Protein AF-A0A1W1CUF9-F1 (afdb_monomer_lite)

Radius of gyration: 27.38 Å; chains: 1; bounding box: 60×99×69 Å

Organism: NCBI:txid652676

Secondary structure (DSSP, 8-state):
------------------HHHHHHHHHHTTEEETTSSSTT-HHHHHHHHHHHHHHHHHH--EEEEEEE--SS-HHHHHHHHHHHHHHT---TT--EEEEEEETTTTEEEEEE-GGGTTTS-HHHHHHIIIIIIHHHHHTT-HHHHHHHHHHHHHHHHHHHHTTPPP--SS------TT--EE--TT---GGG---------TT--HHHHHHHHHHHHHTT---TT-TTB-HHHHHHHHHS---HHHHHHHHHHHGGGGGG-EEEE-TTSSEEEEE-SSGGG-SS--EEEEEETTEEEE-HHHHHHHEEE-TT--EEE-TTTTTSGGGGGGGGGGTTEEE-TTS-EEE----GGGTT-TT-EEEEEE--TT--TT-PEEEEEEE-TTSHHHHHH---TTPEEEEE-SGGG-EES--HHHHHHHHHHSPTTSEEEEEEEEEEETTEEE--GGGGGSTTEEEEEEEEEEE--

Structure (mmCIF, N/CA/C/O backbone):
data_AF-A0A1W1CUF9-F1
#
_entry.id   AF-A0A1W1CUF9-F1
#
loop_
_atom_site.group_PDB
_atom_site.id
_atom_site.type_symbol
_atom_site.label_atom_id
_atom_site.label_alt_id
_atom_site.label_comp_id
_atom_site.label_asym_id
_atom_site.label_entity_id
_atom_site.label_seq_id
_atom_site.pdbx_PDB_ins_code
_atom_site.Cartn_x
_atom_site.Cartn_y
_atom_site.Cartn_z
_atom_site.occupancy
_atom_site.B_iso_or_equiv
_atom_site.auth_seq_id
_atom_site.auth_comp_id
_atom_site.auth_asym_id
_atom_site.auth_atom_id
_atom_site.pdbx_PDB_model_num
ATOM 1 N N . MET A 1 1 ? 23.338 -76.009 18.011 1.00 31.80 1 MET A N 1
ATOM 2 C CA . MET A 1 1 ? 24.607 -75.332 18.345 1.00 31.80 1 MET A CA 1
ATOM 3 C C . MET A 1 1 ? 24.358 -73.830 18.323 1.00 31.80 1 MET A C 1
ATOM 5 O O . MET A 1 1 ? 24.038 -73.320 17.267 1.00 31.80 1 MET A O 1
ATOM 9 N N . LYS A 1 2 ? 24.510 -73.192 19.493 1.00 30.86 2 LYS A N 1
ATOM 10 C CA . LYS A 1 2 ? 24.793 -71.762 19.744 1.00 30.86 2 LYS A CA 1
ATOM 11 C C . LYS A 1 2 ? 23.696 -70.692 19.499 1.00 30.86 2 LYS A C 1
ATOM 13 O O . LYS A 1 2 ? 23.197 -70.500 18.402 1.00 30.86 2 LYS A O 1
ATOM 18 N N . TYR A 1 3 ? 23.409 -70.014 20.614 1.00 34.03 3 TYR A N 1
ATOM 19 C CA . TYR A 1 3 ? 22.648 -68.791 20.907 1.00 34.03 3 TYR A CA 1
ATOM 20 C C . TYR A 1 3 ? 23.040 -67.529 20.100 1.00 34.03 3 TYR A C 1
ATOM 22 O O . TYR A 1 3 ? 24.163 -67.505 19.604 1.00 34.03 3 TYR A O 1
ATOM 30 N N . ILE A 1 4 ? 22.180 -66.476 20.130 1.00 33.22 4 ILE A N 1
ATOM 31 C CA . ILE A 1 4 ? 22.438 -65.051 20.549 1.00 33.22 4 ILE A CA 1
ATOM 32 C C . ILE A 1 4 ? 21.573 -64.011 19.768 1.00 33.22 4 ILE A C 1
ATOM 34 O O . ILE A 1 4 ? 21.697 -63.907 18.557 1.00 33.22 4 ILE A O 1
ATOM 38 N N . VAL A 1 5 ? 20.593 -63.363 20.446 1.00 29.11 5 VAL A N 1
ATOM 39 C CA . VAL A 1 5 ? 20.465 -61.900 20.791 1.00 29.11 5 VAL A CA 1
ATOM 40 C C . VAL A 1 5 ? 19.771 -61.047 19.702 1.00 29.11 5 VAL A C 1
ATOM 42 O O . VAL A 1 5 ? 20.237 -60.973 18.578 1.00 29.11 5 VAL A O 1
ATOM 45 N N . MET A 1 6 ? 18.524 -60.589 19.917 1.00 30.52 6 MET A N 1
ATOM 46 C CA . MET A 1 6 ? 18.067 -59.332 20.568 1.00 30.52 6 MET A CA 1
ATOM 47 C C . MET A 1 6 ? 18.308 -58.066 19.725 1.00 30.52 6 MET A C 1
ATOM 49 O O . MET A 1 6 ? 19.437 -57.736 19.386 1.00 30.52 6 MET A O 1
ATOM 53 N N . GLY A 1 7 ? 17.228 -57.327 19.455 1.00 25.08 7 GLY A N 1
ATOM 54 C CA . GLY A 1 7 ? 17.271 -56.023 18.792 1.00 25.08 7 GLY A CA 1
ATOM 55 C C . GLY A 1 7 ? 15.882 -55.409 18.617 1.00 25.08 7 GLY A C 1
ATOM 56 O O . GLY A 1 7 ? 15.433 -55.207 17.495 1.00 25.08 7 GLY A O 1
ATOM 57 N N . LEU A 1 8 ? 15.181 -55.157 19.727 1.00 29.88 8 LEU A N 1
ATOM 58 C CA . LEU A 1 8 ? 13.939 -54.382 19.748 1.00 29.88 8 LEU A CA 1
ATOM 59 C C . LEU A 1 8 ? 14.320 -52.897 19.616 1.00 29.88 8 LEU A C 1
ATOM 61 O O . LEU A 1 8 ? 14.756 -52.275 20.583 1.00 29.88 8 LEU A O 1
ATOM 65 N N . LEU A 1 9 ? 14.233 -52.351 18.402 1.00 26.53 9 LEU A N 1
ATOM 66 C CA . LEU A 1 9 ? 14.480 -50.935 18.136 1.00 26.53 9 LEU A CA 1
ATOM 67 C C . LEU A 1 9 ? 13.179 -50.157 18.398 1.00 26.53 9 LEU A C 1
ATOM 69 O O . LEU A 1 9 ? 12.323 -50.035 17.526 1.00 26.53 9 LEU A O 1
ATOM 73 N N . VAL A 1 10 ? 13.015 -49.657 19.624 1.00 33.50 10 VAL A N 1
ATOM 74 C CA . VAL A 1 10 ? 12.016 -48.624 19.936 1.00 33.50 10 VAL A CA 1
ATOM 75 C C . VAL A 1 10 ? 12.513 -47.323 19.307 1.00 33.50 10 VAL A C 1
ATOM 77 O O . VAL A 1 10 ? 13.368 -46.635 19.861 1.00 33.50 10 VAL A O 1
ATOM 80 N N . LEU A 1 11 ? 12.018 -47.010 18.111 1.00 34.19 11 LEU A N 1
ATOM 81 C CA . LEU A 1 11 ? 12.170 -45.689 17.512 1.00 34.19 11 LEU A CA 1
ATOM 82 C C . LEU A 1 11 ? 11.286 -44.713 18.292 1.00 34.19 11 LEU A C 1
ATOM 84 O O . LEU A 1 11 ? 10.064 -44.707 18.153 1.00 34.19 11 LEU A O 1
ATOM 88 N N . PHE A 1 12 ? 11.927 -43.895 19.124 1.00 31.47 12 PHE A N 1
ATOM 89 C CA . PHE A 1 12 ? 11.355 -42.661 19.644 1.00 31.47 12 PHE A CA 1
ATOM 90 C C . PHE A 1 12 ? 10.933 -41.785 18.457 1.00 31.47 12 PHE A C 1
ATOM 92 O O . PHE A 1 12 ? 11.768 -41.154 17.810 1.00 31.47 12 PHE A O 1
ATOM 99 N N . LEU A 1 13 ? 9.630 -41.738 18.176 1.00 31.36 13 LEU A N 1
ATOM 100 C CA . LEU A 1 13 ? 9.015 -40.678 17.382 1.00 31.36 13 LEU A CA 1
ATOM 101 C C . LEU A 1 13 ? 9.045 -39.392 18.217 1.00 31.36 13 LEU A C 1
ATOM 103 O O . LEU A 1 13 ? 8.049 -38.985 18.807 1.00 31.36 13 LEU A O 1
ATOM 107 N N . ALA A 1 14 ? 10.214 -38.759 18.299 1.00 37.00 14 ALA A N 1
ATOM 108 C CA . ALA A 1 14 ? 10.277 -37.343 18.614 1.00 37.00 14 ALA A CA 1
ATOM 109 C C . ALA A 1 14 ? 9.662 -36.613 17.414 1.00 37.00 14 ALA A C 1
ATOM 111 O O . ALA A 1 14 ? 10.281 -36.505 16.355 1.00 37.00 14 ALA A O 1
ATOM 112 N N . GLY A 1 15 ? 8.399 -36.209 17.558 1.00 35.09 15 GLY A N 1
ATOM 113 C CA . GLY A 1 15 ? 7.670 -35.454 16.551 1.00 35.09 15 GLY A CA 1
ATOM 114 C C . GLY A 1 15 ? 8.404 -34.158 16.228 1.00 35.09 15 GLY A C 1
ATOM 115 O O . GLY A 1 15 ? 8.366 -33.200 16.997 1.00 35.09 15 GLY A O 1
ATOM 116 N N . CYS A 1 16 ? 9.067 -34.115 15.074 1.00 35.19 16 CYS A N 1
ATOM 117 C CA . CYS A 1 16 ? 9.340 -32.851 14.414 1.00 35.19 16 CYS A CA 1
ATOM 118 C C . CYS A 1 16 ? 7.993 -32.301 13.945 1.00 35.19 16 CYS A C 1
ATOM 120 O O . CYS A 1 16 ? 7.542 -32.631 12.850 1.00 35.19 16 CYS A O 1
ATOM 122 N N . GLU A 1 17 ? 7.350 -31.475 14.773 1.00 40.00 17 GLU A N 1
ATOM 123 C CA . GLU A 1 17 ? 6.317 -30.562 14.285 1.00 40.00 17 GLU A CA 1
ATOM 124 C C . GLU A 1 17 ? 6.883 -29.815 13.077 1.00 40.00 17 GLU A C 1
ATOM 126 O O . GLU A 1 17 ? 7.932 -29.158 13.156 1.00 40.00 17 GLU A O 1
ATOM 131 N N . SER A 1 18 ? 6.217 -29.953 11.933 1.00 44.09 18 SER A N 1
ATOM 132 C CA . SER A 1 18 ? 6.607 -29.232 10.732 1.00 44.09 18 SER A CA 1
ATOM 133 C C . SER A 1 18 ? 6.454 -27.723 10.979 1.00 44.09 18 SER A C 1
ATOM 135 O O . SER A 1 18 ? 5.620 -27.275 11.768 1.00 44.09 18 SER A O 1
ATOM 137 N N . LYS A 1 19 ? 7.262 -26.897 10.301 1.00 42.88 19 LYS A N 1
ATOM 138 C CA . LYS A 1 19 ? 7.116 -25.426 10.358 1.00 42.88 19 LYS A CA 1
ATOM 139 C C . LYS A 1 19 ? 5.705 -24.962 9.981 1.00 42.88 19 LYS A C 1
ATOM 141 O O . LYS A 1 19 ? 5.264 -23.928 10.466 1.00 42.88 19 LYS A O 1
ATOM 146 N N . GLU A 1 20 ? 5.033 -25.729 9.134 1.00 39.97 20 GLU A N 1
ATOM 147 C CA . GLU A 1 20 ? 3.662 -25.508 8.682 1.00 39.97 20 GLU A CA 1
ATOM 148 C C . GLU A 1 20 ? 2.668 -25.743 9.830 1.00 39.97 20 GLU A C 1
ATOM 150 O O . GLU A 1 20 ? 1.876 -24.861 10.140 1.00 39.97 20 GLU A O 1
ATOM 155 N N . GLN A 1 21 ? 2.832 -26.831 10.591 1.00 37.41 21 GLN A N 1
ATOM 156 C CA . GLN A 1 21 ? 2.024 -27.132 11.777 1.00 37.41 21 GLN A CA 1
ATOM 157 C C . GLN A 1 21 ? 2.256 -26.129 12.924 1.00 37.41 21 GLN A C 1
ATOM 159 O O . GLN A 1 21 ? 1.303 -25.678 13.549 1.00 37.41 21 GLN A O 1
ATOM 164 N N . LYS A 1 22 ? 3.497 -25.664 13.143 1.00 41.94 22 LYS A N 1
ATOM 165 C CA . LYS A 1 22 ? 3.781 -24.546 14.071 1.00 41.94 22 LYS A CA 1
ATOM 166 C C . LYS A 1 22 ? 3.184 -23.212 13.613 1.00 41.94 22 LYS A C 1
ATOM 168 O O . LYS A 1 22 ? 2.765 -22.401 14.439 1.00 41.94 22 LYS A O 1
ATOM 173 N N . SER A 1 23 ? 3.169 -22.952 12.307 1.00 46.53 23 SER A N 1
ATOM 174 C CA . SER A 1 23 ? 2.601 -21.727 11.732 1.00 46.53 23 SER A CA 1
ATOM 175 C C . SER A 1 23 ? 1.073 -21.702 11.816 1.00 46.53 23 SER A C 1
ATOM 177 O O . SER A 1 23 ? 0.512 -20.628 12.038 1.00 46.53 23 SER A O 1
ATOM 179 N N . GLN A 1 24 ? 0.431 -22.865 11.701 1.00 46.88 24 GLN A N 1
ATOM 180 C CA . GLN A 1 24 ? -1.016 -23.041 11.805 1.00 46.88 24 GLN A CA 1
ATOM 181 C C . GLN A 1 24 ? -1.489 -23.035 13.267 1.00 46.88 24 GLN A C 1
ATOM 183 O O . GLN A 1 24 ? -2.328 -22.207 13.612 1.00 46.88 24 GLN A O 1
ATOM 188 N N . ASN A 1 25 ? -0.819 -23.779 14.160 1.00 51.44 25 ASN A N 1
ATOM 189 C CA . ASN A 1 25 ? -1.064 -23.723 15.612 1.00 51.44 25 ASN A CA 1
ATOM 190 C C . ASN A 1 25 ? -0.891 -22.298 16.176 1.00 51.44 25 ASN A C 1
ATOM 192 O O . ASN A 1 25 ? -1.591 -21.888 17.092 1.00 51.44 25 ASN A O 1
ATOM 196 N N . SER A 1 26 ? 0.037 -21.502 15.631 1.00 56.75 26 SER A N 1
ATOM 197 C CA . SER A 1 26 ? 0.215 -20.102 16.049 1.00 56.75 26 SER A CA 1
ATOM 198 C C . SER A 1 26 ? -0.806 -19.125 15.459 1.00 56.75 26 SER A C 1
ATOM 200 O O . SER A 1 26 ? -0.879 -18.014 15.967 1.00 56.75 26 SER A O 1
ATOM 202 N N . ILE A 1 27 ? -1.567 -19.480 14.413 1.00 56.00 27 ILE A N 1
ATOM 203 C CA . ILE A 1 27 ? -2.725 -18.679 13.954 1.00 56.00 27 ILE A CA 1
ATOM 204 C C . ILE A 1 27 ? -3.932 -18.999 14.810 1.00 56.00 27 ILE A C 1
ATOM 206 O O . ILE A 1 27 ? -4.559 -18.071 15.309 1.00 56.00 27 ILE A O 1
ATOM 210 N N . GLU A 1 28 ? -4.213 -20.289 15.000 1.00 59.00 28 GLU A N 1
ATOM 211 C CA . GLU A 1 28 ? -5.345 -20.770 15.799 1.00 59.00 28 GLU A CA 1
ATOM 212 C C . GLU A 1 28 ? -5.293 -20.216 17.233 1.00 59.00 28 GLU A C 1
ATOM 214 O O . GLU A 1 28 ? -6.323 -19.962 17.848 1.00 59.00 28 GLU A O 1
ATOM 219 N N . ASN A 1 29 ? -4.090 -19.910 17.732 1.00 71.62 29 ASN A N 1
ATOM 220 C CA . ASN A 1 29 ? -3.884 -19.285 19.037 1.00 71.62 29 ASN A CA 1
ATOM 221 C C . ASN A 1 29 ? -4.095 -17.755 19.082 1.00 71.62 29 ASN A C 1
ATOM 223 O O . ASN A 1 29 ? -4.056 -17.196 20.175 1.00 71.62 29 ASN A O 1
ATOM 227 N N . ILE A 1 30 ? -4.273 -17.056 17.953 1.00 86.12 30 ILE A N 1
ATOM 228 C CA . ILE A 1 30 ? -4.455 -15.584 17.892 1.00 86.12 30 ILE A CA 1
ATOM 229 C C . ILE A 1 30 ? -5.804 -15.214 17.260 1.00 86.12 30 ILE A C 1
ATOM 231 O O . ILE A 1 30 ? -6.431 -14.241 17.680 1.00 86.12 30 ILE A O 1
ATOM 235 N N . ILE A 1 31 ? -6.264 -15.987 16.273 1.00 88.25 31 ILE A N 1
ATOM 236 C CA . ILE A 1 31 ? -7.613 -15.912 15.709 1.00 88.25 31 ILE A CA 1
ATOM 237 C C . ILE A 1 31 ? -8.249 -17.294 15.830 1.00 88.25 31 ILE A C 1
ATOM 239 O O . ILE A 1 31 ? -7.804 -18.247 15.195 1.00 88.25 31 ILE A O 1
ATOM 243 N N . MET A 1 32 ? -9.319 -17.376 16.612 1.00 89.56 32 MET A N 1
ATOM 244 C CA . MET A 1 32 ? -10.169 -18.557 16.730 1.00 89.56 32 MET A CA 1
ATOM 245 C C . MET A 1 32 ? -11.437 -18.312 15.907 1.00 89.56 32 MET A C 1
ATOM 247 O O . MET A 1 32 ? -12.366 -17.650 16.366 1.00 89.56 32 MET A O 1
ATOM 251 N N . ASP A 1 33 ? -11.440 -18.780 14.659 1.00 89.31 33 ASP A N 1
ATOM 252 C CA . ASP A 1 33 ? -12.515 -18.513 13.696 1.00 89.31 33 ASP A CA 1
ATOM 253 C C . ASP A 1 33 ? -13.573 -19.630 13.685 1.00 89.31 33 ASP A C 1
ATOM 255 O O . ASP A 1 33 ? -13.654 -20.413 12.740 1.00 89.31 33 ASP A O 1
ATOM 259 N N . TYR A 1 34 ? -14.377 -19.743 14.746 1.00 91.25 34 TYR A N 1
ATOM 260 C CA . TYR A 1 34 ? -15.425 -20.772 14.820 1.00 91.25 34 TYR A CA 1
ATOM 261 C C . TYR A 1 34 ? -16.630 -20.471 13.919 1.00 91.25 34 TYR A C 1
ATOM 263 O O . TYR A 1 34 ? -17.434 -21.366 13.668 1.00 91.25 34 TYR A O 1
ATOM 271 N N . ALA A 1 35 ? -16.762 -19.232 13.434 1.00 89.25 35 ALA A N 1
ATOM 272 C CA . ALA A 1 35 ? -17.802 -18.846 12.480 1.00 89.25 35 ALA A CA 1
ATOM 273 C C . ALA A 1 35 ? -17.383 -19.014 11.005 1.00 89.25 35 ALA A C 1
ATOM 275 O O . ALA A 1 35 ? -18.224 -18.837 10.128 1.00 89.25 35 ALA A O 1
ATOM 276 N N . TYR A 1 36 ? -16.118 -19.354 10.724 1.00 87.12 36 TYR A N 1
ATOM 277 C CA . TYR A 1 36 ? -15.565 -19.495 9.368 1.00 87.12 36 TYR A CA 1
ATOM 278 C C . TYR A 1 36 ? -15.709 -18.231 8.497 1.00 87.12 36 TYR A C 1
ATOM 280 O O . TYR A 1 36 ? -16.003 -18.314 7.306 1.00 87.12 36 TYR A O 1
ATOM 288 N N . VAL A 1 37 ? -15.506 -17.048 9.088 1.00 82.94 37 VAL A N 1
ATOM 289 C CA . VAL A 1 37 ? -15.668 -15.739 8.419 1.00 82.94 37 VAL A CA 1
ATOM 290 C C . VAL A 1 37 ? -14.347 -15.005 8.159 1.00 82.94 37 VAL A C 1
ATOM 292 O O . VAL A 1 37 ? -14.350 -13.893 7.629 1.00 82.94 37 VAL A O 1
ATOM 295 N N . VAL A 1 38 ? -13.206 -15.592 8.541 1.00 77.50 38 VAL A N 1
ATOM 296 C CA . VAL A 1 38 ? -11.880 -14.949 8.472 1.00 77.50 38 VAL A CA 1
ATOM 297 C C . VAL A 1 38 ? -10.859 -15.791 7.704 1.00 77.50 38 VAL A C 1
ATOM 299 O O . VAL A 1 38 ? -10.056 -15.240 6.948 1.00 77.50 38 VAL A O 1
ATOM 302 N N . LEU A 1 39 ? -10.870 -17.115 7.890 1.00 65.81 39 LEU A N 1
ATOM 303 C CA . LEU A 1 39 ? -9.764 -18.006 7.507 1.00 65.81 39 LEU A CA 1
ATOM 304 C C . LEU A 1 39 ? -9.487 -18.129 5.998 1.00 65.81 39 LEU A C 1
ATOM 306 O O . LEU A 1 39 ? -8.438 -18.651 5.632 1.00 65.81 39 LEU A O 1
ATOM 310 N N . GLU A 1 40 ? -10.348 -17.622 5.115 1.00 66.06 40 GLU A N 1
ATOM 311 C CA . GLU A 1 40 ? -10.113 -17.676 3.663 1.00 66.06 40 GLU A CA 1
ATOM 312 C C . GLU A 1 40 ? -9.228 -16.528 3.120 1.00 66.06 40 GLU A C 1
ATOM 314 O O . GLU A 1 40 ? -8.934 -16.487 1.924 1.00 66.06 40 GLU A O 1
ATOM 319 N N . ASN A 1 41 ? -8.760 -15.595 3.965 1.00 69.69 41 ASN A N 1
ATOM 320 C CA . ASN A 1 41 ? -7.979 -14.426 3.530 1.00 69.69 41 ASN A CA 1
ATOM 321 C C . ASN A 1 41 ? -6.518 -14.437 4.029 1.00 69.69 41 ASN A C 1
ATOM 323 O O . ASN A 1 41 ? -6.141 -13.697 4.941 1.00 69.69 41 ASN A O 1
ATOM 327 N N . ASP A 1 42 ? -5.658 -15.228 3.374 1.00 70.69 42 ASP A N 1
ATOM 328 C CA . ASP A 1 42 ? -4.226 -15.393 3.706 1.00 70.69 42 ASP A CA 1
ATOM 329 C C . ASP A 1 42 ? -3.463 -14.073 3.908 1.00 70.69 42 ASP A C 1
ATOM 331 O O . ASP A 1 42 ? -2.564 -13.969 4.751 1.00 70.69 42 ASP A O 1
ATOM 335 N N . LYS A 1 43 ? -3.802 -13.044 3.120 1.00 70.88 43 LYS A N 1
ATOM 336 C CA . LYS A 1 43 ? -3.140 -11.737 3.187 1.00 70.88 43 LYS A CA 1
ATOM 337 C C . LYS A 1 43 ? -3.460 -11.035 4.505 1.00 70.88 43 LYS A C 1
ATOM 339 O O . LYS A 1 43 ? -2.533 -10.617 5.199 1.00 70.88 43 LYS A O 1
ATOM 344 N N . VAL A 1 44 ? -4.744 -10.939 4.852 1.00 71.81 44 VAL A N 1
ATOM 345 C CA . VAL A 1 44 ? -5.201 -10.339 6.114 1.00 71.81 44 VAL A CA 1
ATOM 346 C C . VAL A 1 44 ? -4.611 -11.092 7.304 1.00 71.81 44 VAL A C 1
ATOM 348 O O . VAL A 1 44 ? -4.075 -10.467 8.218 1.00 71.81 44 VAL A O 1
ATOM 351 N N . MET A 1 45 ? -4.596 -12.425 7.246 1.00 77.06 45 MET A N 1
ATOM 352 C CA . MET A 1 45 ? -4.052 -13.268 8.312 1.00 77.06 45 MET A CA 1
ATOM 353 C C . MET A 1 45 ? -2.555 -13.049 8.541 1.00 77.06 45 MET A C 1
ATOM 355 O O . MET A 1 45 ? -2.107 -12.950 9.687 1.00 77.06 45 MET A O 1
ATOM 359 N N . SER A 1 46 ? -1.767 -12.932 7.466 1.00 76.75 46 SER A N 1
ATOM 360 C CA . SER A 1 46 ? -0.336 -12.637 7.582 1.00 76.75 46 SER A CA 1
ATOM 361 C C . SER A 1 46 ? -0.093 -11.276 8.229 1.00 76.75 46 SER A C 1
ATOM 363 O O . SER A 1 46 ? 0.761 -11.173 9.105 1.00 76.75 46 SER A O 1
ATOM 365 N N . GLN A 1 47 ? -0.828 -10.240 7.818 1.00 77.12 47 GLN A N 1
ATOM 366 C CA . GLN A 1 47 ? -0.624 -8.898 8.361 1.00 77.12 47 GLN A CA 1
ATOM 367 C C . GLN A 1 47 ? -1.098 -8.802 9.815 1.00 77.12 47 GLN A C 1
ATOM 369 O O . GLN A 1 47 ? -0.384 -8.265 10.657 1.00 77.12 47 GLN A O 1
ATOM 374 N N . TYR A 1 48 ? -2.262 -9.371 10.137 1.00 83.50 48 TYR A N 1
ATOM 375 C CA . TYR A 1 48 ? -2.781 -9.409 11.505 1.00 83.50 48 TYR A CA 1
ATOM 376 C C . TYR A 1 48 ? -1.799 -10.095 12.462 1.00 83.50 48 TYR A C 1
ATOM 378 O O . TYR A 1 48 ? -1.562 -9.603 13.566 1.00 83.50 48 TYR A O 1
ATOM 386 N N . ARG A 1 49 ? -1.166 -11.194 12.029 1.00 84.56 49 ARG A N 1
ATOM 387 C CA . ARG A 1 49 ? -0.125 -11.869 12.812 1.00 84.56 49 ARG A CA 1
ATOM 388 C C . ARG A 1 49 ? 1.055 -10.947 13.110 1.00 84.56 49 ARG A C 1
ATOM 390 O O . ARG A 1 49 ? 1.504 -10.920 14.251 1.00 84.56 49 ARG A O 1
ATOM 397 N N . ASP A 1 50 ? 1.534 -10.201 12.118 1.00 83.44 50 ASP A N 1
ATOM 398 C CA . ASP A 1 50 ? 2.662 -9.284 12.295 1.00 83.44 50 ASP A CA 1
ATOM 399 C C . ASP A 1 50 ? 2.328 -8.187 13.319 1.00 83.44 50 ASP A C 1
ATOM 401 O O . ASP A 1 50 ? 3.135 -7.912 14.206 1.00 83.44 50 ASP A O 1
ATOM 405 N N . PHE A 1 51 ? 1.116 -7.619 13.262 1.00 85.56 51 PHE A N 1
ATOM 406 C CA . PHE A 1 51 ? 0.638 -6.663 14.268 1.00 85.56 51 PHE A CA 1
ATOM 407 C C . PHE A 1 51 ? 0.558 -7.275 15.667 1.00 85.56 51 PHE A C 1
ATOM 409 O O . PHE A 1 51 ? 1.027 -6.672 16.627 1.00 85.56 51 PHE A O 1
ATOM 416 N N . ASN A 1 52 ? -0.005 -8.476 15.793 1.00 89.19 52 ASN A N 1
ATOM 417 C CA . ASN A 1 52 ? -0.177 -9.139 17.087 1.00 89.19 52 ASN A CA 1
ATOM 418 C C . ASN A 1 52 ? 1.155 -9.541 17.716 1.00 89.19 52 ASN A C 1
ATOM 420 O O . ASN A 1 52 ? 1.351 -9.361 18.914 1.00 89.19 52 ASN A O 1
ATOM 424 N N . GLN A 1 53 ? 2.081 -10.063 16.911 1.00 88.88 53 GLN A N 1
ATOM 425 C CA . GLN A 1 53 ? 3.420 -10.388 17.383 1.00 88.88 53 GLN A CA 1
ATOM 426 C C . GLN A 1 53 ? 4.147 -9.124 17.846 1.00 88.88 53 GLN A C 1
ATOM 428 O O . GLN A 1 53 ? 4.773 -9.127 18.898 1.00 88.88 53 GLN A O 1
ATOM 433 N N . HIS A 1 54 ? 4.008 -8.026 17.103 1.00 89.69 54 HIS A N 1
ATOM 434 C CA . HIS A 1 54 ? 4.605 -6.749 17.476 1.00 89.69 54 HIS A CA 1
ATOM 435 C C . HIS A 1 54 ? 3.990 -6.158 18.754 1.00 89.69 54 HIS A C 1
ATOM 437 O O . HIS A 1 54 ? 4.720 -5.670 19.612 1.00 89.69 54 HIS A O 1
ATOM 443 N N . LEU A 1 55 ? 2.664 -6.234 18.915 1.00 92.88 55 LEU A N 1
ATOM 444 C CA . LEU A 1 55 ? 1.964 -5.836 20.142 1.00 92.88 55 LEU A CA 1
ATOM 445 C C . LEU A 1 55 ? 2.486 -6.589 21.369 1.00 92.88 55 LEU A C 1
ATOM 447 O O . LEU A 1 55 ? 2.716 -5.983 22.418 1.00 92.88 55 LEU A O 1
ATOM 451 N N . LEU A 1 56 ? 2.710 -7.893 21.217 1.00 93.50 56 LEU A N 1
ATOM 452 C CA . LEU A 1 56 ? 3.259 -8.730 22.272 1.00 93.50 56 LEU A CA 1
ATOM 453 C C . LEU A 1 56 ? 4.722 -8.378 22.567 1.00 93.50 56 LEU A C 1
ATOM 455 O O . LEU A 1 56 ? 5.073 -8.162 23.720 1.00 93.50 56 LEU A O 1
ATOM 459 N N . ASP A 1 57 ? 5.567 -8.278 21.544 1.00 93.25 57 ASP A N 1
ATOM 460 C CA . ASP A 1 57 ? 7.009 -8.088 21.730 1.00 93.25 57 ASP A CA 1
ATOM 461 C C . ASP A 1 57 ? 7.370 -6.682 22.246 1.00 93.25 57 ASP A C 1
ATOM 463 O O . ASP A 1 57 ? 8.272 -6.545 23.072 1.00 93.25 57 ASP A O 1
ATOM 467 N N . GLU A 1 58 ? 6.689 -5.635 21.767 1.00 94.00 58 GLU A N 1
ATOM 468 C CA . GLU A 1 58 ? 7.019 -4.235 22.085 1.00 94.00 58 GLU A CA 1
ATOM 469 C C . GLU A 1 58 ? 6.248 -3.706 23.302 1.00 94.00 58 GLU A C 1
ATOM 471 O O . GLU A 1 58 ? 6.799 -2.967 24.120 1.00 94.00 58 GLU A O 1
ATOM 476 N N . PHE A 1 59 ? 4.968 -4.064 23.433 1.00 94.75 59 PHE A N 1
ATOM 477 C CA . PHE A 1 59 ? 4.080 -3.494 24.454 1.00 94.75 59 PHE A CA 1
ATOM 478 C C . PHE A 1 59 ? 3.666 -4.494 25.534 1.00 94.75 59 PHE A C 1
ATOM 480 O O . PHE A 1 59 ? 3.020 -4.097 26.515 1.00 94.75 59 PHE A O 1
ATOM 487 N N . ASP A 1 60 ? 4.066 -5.759 25.379 1.00 95.75 60 ASP A N 1
ATOM 488 C CA . ASP A 1 60 ? 3.655 -6.880 26.218 1.00 95.75 60 ASP A CA 1
ATOM 489 C C . ASP A 1 60 ? 2.133 -7.082 26.213 1.00 95.75 60 ASP A C 1
ATOM 491 O O . ASP A 1 60 ? 1.545 -7.366 27.249 1.00 95.75 60 ASP A O 1
ATOM 495 N N . ILE A 1 61 ? 1.475 -6.886 25.062 1.00 95.62 61 ILE A N 1
ATOM 496 C CA . ILE A 1 61 ? 0.015 -6.995 24.904 1.00 95.62 61 ILE A CA 1
ATOM 497 C C . ILE A 1 61 ? -0.343 -8.277 24.147 1.00 95.62 61 ILE A C 1
ATOM 499 O O . ILE A 1 61 ? -0.023 -8.418 22.968 1.00 95.62 61 ILE A O 1
ATOM 503 N N . ASP A 1 62 ? -1.075 -9.186 24.796 1.00 94.56 62 ASP A N 1
ATOM 504 C CA . ASP A 1 62 ? -1.679 -10.344 24.128 1.00 94.56 62 ASP A CA 1
ATOM 505 C C . ASP A 1 62 ? -3.047 -9.967 23.545 1.00 94.56 62 ASP A C 1
ATOM 507 O O . ASP A 1 62 ? -4.051 -9.918 24.258 1.00 94.56 62 ASP A O 1
ATOM 511 N N . PHE A 1 63 ? -3.080 -9.667 22.247 1.00 93.94 63 PHE A N 1
ATOM 512 C CA . PHE A 1 63 ? -4.319 -9.421 21.515 1.00 93.94 63 PHE A CA 1
ATOM 513 C C . PHE A 1 63 ? -4.790 -10.708 20.822 1.00 93.94 63 PHE A C 1
ATOM 515 O O . PHE A 1 63 ? -3.997 -11.424 20.204 1.00 93.94 63 PHE A O 1
ATOM 522 N N . ARG A 1 64 ? -6.079 -11.042 20.955 1.00 92.88 64 ARG A N 1
ATOM 523 C CA . ARG A 1 64 ? -6.703 -12.185 20.270 1.00 92.88 64 ARG A CA 1
ATOM 524 C C . ARG A 1 64 ? -8.100 -11.844 19.769 1.00 92.88 64 ARG A C 1
ATOM 526 O O . ARG A 1 64 ? -8.781 -10.977 20.315 1.00 92.88 64 ARG A O 1
ATOM 533 N N . THR A 1 65 ? -8.527 -12.574 18.746 1.00 92.62 65 THR A N 1
ATOM 534 C CA . THR A 1 65 ? -9.868 -12.480 18.168 1.00 92.62 65 THR A CA 1
ATOM 535 C C . THR A 1 65 ? -10.556 -13.839 18.190 1.00 92.62 65 THR A C 1
ATOM 537 O O . THR A 1 65 ? -9.942 -14.855 17.868 1.00 92.62 65 THR A O 1
ATOM 540 N N . ILE A 1 66 ? -11.841 -13.849 18.534 1.00 93.44 66 ILE A N 1
ATOM 541 C CA . ILE A 1 66 ? -12.730 -15.006 18.442 1.00 93.44 66 ILE A CA 1
ATOM 542 C C . ILE A 1 66 ? -13.916 -14.627 17.553 1.00 93.44 66 ILE A C 1
ATOM 544 O O . ILE A 1 66 ? -14.567 -13.609 17.793 1.00 93.44 66 ILE A O 1
ATOM 548 N N . THR A 1 67 ? -14.229 -15.451 16.557 1.00 92.62 67 THR A N 1
ATOM 549 C CA . THR A 1 67 ? -15.512 -15.387 15.844 1.00 92.62 67 THR A CA 1
ATOM 550 C C . THR A 1 67 ? -16.357 -16.597 16.227 1.00 92.62 67 THR A C 1
ATOM 552 O O . THR A 1 67 ? -15.843 -17.708 16.359 1.00 92.62 67 THR A O 1
ATOM 555 N N . VAL A 1 68 ? -17.655 -16.389 16.431 1.00 94.50 68 VAL A N 1
ATOM 556 C CA . VAL A 1 68 ? -18.603 -17.449 16.800 1.00 94.50 68 VAL A CA 1
ATOM 557 C C . VAL A 1 68 ? -19.952 -17.267 16.119 1.00 94.50 68 VAL A C 1
ATOM 559 O O . VAL A 1 68 ? -20.368 -16.154 15.790 1.00 94.50 68 VAL A O 1
ATOM 562 N N . ASP A 1 69 ? -20.644 -18.386 15.949 1.00 93.44 69 ASP A N 1
ATOM 563 C CA . ASP A 1 69 ? -22.053 -18.478 15.573 1.00 93.44 69 ASP A CA 1
ATOM 564 C C . ASP A 1 69 ? -22.798 -19.157 16.739 1.00 93.44 69 ASP A C 1
ATOM 566 O O . ASP A 1 69 ? -22.897 -20.381 16.810 1.00 93.44 69 ASP A O 1
ATOM 570 N N . SER A 1 70 ? -23.215 -18.370 17.741 1.00 91.44 70 SER A N 1
ATOM 571 C CA . SER A 1 70 ? -23.802 -18.886 18.990 1.00 91.44 70 SER A CA 1
ATOM 572 C C . SER A 1 70 ? -24.977 -18.035 19.471 1.00 91.44 70 SER A C 1
ATOM 574 O O . SER A 1 70 ? -24.948 -16.809 19.373 1.00 91.44 70 SER A O 1
ATOM 576 N N . ASP A 1 71 ? -26.000 -18.684 20.037 1.00 92.25 71 ASP A N 1
ATOM 577 C CA . ASP A 1 71 ? -27.131 -18.006 20.692 1.00 92.25 71 ASP A CA 1
ATOM 578 C C . ASP A 1 71 ? -26.789 -17.498 22.102 1.00 92.25 71 ASP A C 1
ATOM 580 O O . ASP A 1 71 ? -27.557 -16.719 22.669 1.00 92.25 71 ASP A O 1
ATOM 584 N N . GLU A 1 72 ? -25.662 -17.925 22.679 1.00 93.00 72 GLU A N 1
ATOM 585 C CA . GLU A 1 72 ? -25.213 -17.489 24.004 1.00 93.00 72 GLU A CA 1
ATOM 586 C C . GLU A 1 72 ? -24.977 -15.975 24.045 1.00 93.00 72 GLU A C 1
ATOM 588 O O . GLU A 1 72 ? -24.428 -15.402 23.105 1.00 93.00 72 GLU A O 1
ATOM 593 N N . ASP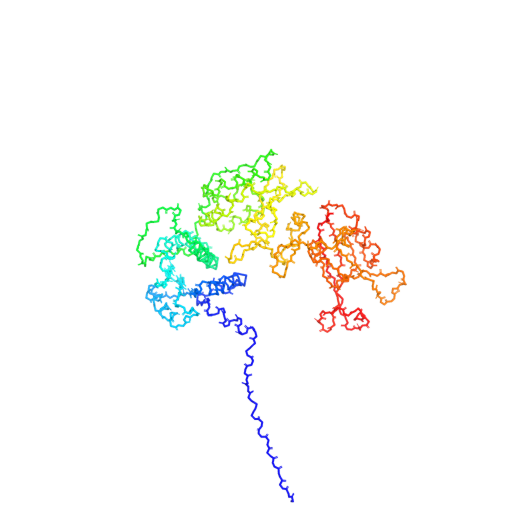 A 1 73 ? -25.405 -15.303 25.123 1.00 91.62 73 ASP A N 1
ATOM 594 C CA . ASP A 1 73 ? -25.198 -13.860 25.285 1.00 91.62 73 ASP A CA 1
ATOM 595 C C . ASP A 1 73 ? -23.705 -13.516 25.182 1.00 91.62 73 ASP A C 1
ATOM 597 O O . ASP A 1 73 ? -22.892 -14.001 25.973 1.00 91.62 73 ASP A O 1
ATOM 601 N N . ILE A 1 74 ? -23.363 -12.653 24.218 1.00 91.75 74 ILE A N 1
ATOM 602 C CA . ILE A 1 74 ? -21.986 -12.228 23.953 1.00 91.75 74 ILE A CA 1
ATOM 603 C C . ILE A 1 74 ? -21.255 -11.704 25.196 1.00 91.75 74 ILE A C 1
ATOM 605 O O . ILE A 1 74 ? -20.045 -11.872 25.274 1.00 91.75 74 ILE A O 1
ATOM 609 N N . ASP A 1 75 ? -21.940 -11.116 26.182 1.00 89.75 75 ASP A N 1
ATOM 610 C CA . ASP A 1 75 ? -21.281 -10.654 27.410 1.00 89.75 75 ASP A CA 1
ATOM 611 C C . ASP A 1 75 ? -20.793 -11.824 28.254 1.00 89.75 75 ASP A C 1
ATOM 613 O O . ASP A 1 75 ? -19.686 -11.788 28.788 1.00 89.75 75 ASP A O 1
ATOM 617 N N . ILE A 1 76 ? -21.631 -12.851 28.398 1.00 92.38 76 ILE A N 1
ATOM 618 C CA . ILE A 1 76 ? -21.308 -14.039 29.186 1.00 92.38 76 ILE A CA 1
ATOM 619 C C . ILE A 1 76 ? -20.172 -14.780 28.488 1.00 92.38 76 ILE A C 1
ATOM 621 O O . ILE A 1 76 ? -19.157 -15.069 29.121 1.00 92.38 76 ILE A O 1
ATOM 625 N N . TYR A 1 77 ? -20.311 -14.986 27.177 1.00 93.81 77 TYR A N 1
ATOM 626 C CA . TYR A 1 77 ? -19.304 -15.646 26.359 1.00 93.81 77 TYR A CA 1
ATOM 627 C C . TYR A 1 77 ? -17.961 -14.898 26.388 1.00 93.81 77 TYR A C 1
ATOM 629 O O . TYR A 1 77 ? -16.929 -15.485 26.707 1.00 93.81 77 TYR A O 1
ATOM 637 N N . ALA A 1 78 ? -17.961 -13.584 26.131 1.00 93.56 78 ALA A N 1
ATOM 638 C CA . ALA A 1 78 ? -16.740 -12.781 26.122 1.00 93.56 78 ALA A CA 1
ATOM 639 C C . ALA A 1 78 ? -16.060 -12.749 27.493 1.00 93.56 78 ALA A C 1
ATOM 641 O O . ALA A 1 78 ? -14.846 -12.900 27.555 1.00 93.56 78 ALA A O 1
ATOM 642 N N . ASN A 1 79 ? -16.814 -12.632 28.593 1.00 93.50 79 ASN A N 1
ATOM 643 C CA . ASN A 1 79 ? -16.235 -12.687 29.938 1.00 93.50 79 ASN A CA 1
ATOM 644 C C . ASN A 1 79 ? -15.609 -14.054 30.245 1.00 93.50 79 ASN A C 1
ATOM 646 O O . ASN A 1 79 ? -14.528 -14.120 30.831 1.00 93.50 79 ASN A O 1
ATOM 650 N N . GLN A 1 80 ? -16.270 -15.155 29.878 1.00 94.06 80 GLN A N 1
ATOM 651 C CA . GLN A 1 80 ? -15.731 -16.501 30.086 1.00 94.06 80 GLN A CA 1
ATOM 652 C C . GLN A 1 80 ? -14.437 -16.710 29.293 1.00 94.06 80 GLN A C 1
ATOM 654 O O . GLN A 1 80 ? -13.419 -17.100 29.871 1.00 94.06 80 GLN A O 1
ATOM 659 N N . GLU A 1 81 ? -14.448 -16.380 28.001 1.00 94.62 81 GLU A N 1
ATOM 660 C CA . GLU A 1 81 ? -13.267 -16.499 27.147 1.00 94.62 81 GLU A CA 1
ATOM 661 C C . GLU A 1 81 ? -12.153 -15.540 27.564 1.00 94.62 81 GLU A C 1
ATOM 663 O O . GLU A 1 81 ? -10.983 -15.916 27.537 1.00 94.62 81 GLU A O 1
ATOM 668 N N . PHE A 1 82 ? -12.479 -14.331 28.027 1.00 94.38 82 PHE A N 1
ATOM 669 C CA . PHE A 1 82 ? -11.477 -13.391 28.519 1.00 94.38 82 PHE A CA 1
ATOM 670 C C . PHE A 1 82 ? -10.806 -13.889 29.801 1.00 94.38 82 PHE A C 1
ATOM 672 O O . PHE A 1 82 ? -9.585 -13.816 29.928 1.00 94.38 82 PHE A O 1
ATOM 679 N N . ASN A 1 83 ? -11.571 -14.473 30.727 1.00 92.56 83 ASN A N 1
ATOM 680 C CA . ASN A 1 83 ? -11.018 -15.092 31.933 1.00 92.56 83 ASN A CA 1
ATOM 681 C C . ASN A 1 83 ? -10.098 -16.277 31.609 1.00 92.56 83 ASN A C 1
ATOM 683 O O . ASN A 1 83 ? -9.070 -16.453 32.265 1.00 92.56 83 ASN A O 1
ATOM 687 N N . ARG A 1 84 ? -10.441 -17.078 30.593 1.00 91.50 84 ARG A N 1
ATOM 688 C CA . ARG A 1 84 ? -9.575 -18.152 30.089 1.00 91.50 84 ARG A CA 1
ATOM 689 C C . ARG A 1 84 ? -8.306 -17.584 29.452 1.00 91.50 84 ARG A C 1
ATOM 691 O O . ARG A 1 84 ? -7.202 -18.003 29.785 1.00 91.50 84 ARG A O 1
ATOM 698 N N . LEU A 1 85 ? -8.455 -16.568 28.607 1.00 88.50 85 LEU A N 1
ATOM 699 C CA . LEU A 1 85 ? -7.356 -15.875 27.942 1.00 88.50 85 LEU A CA 1
ATOM 700 C C . LEU A 1 85 ? -6.381 -15.232 28.931 1.00 88.50 85 LEU A C 1
ATOM 702 O O . LEU A 1 85 ? -5.182 -15.278 28.698 1.00 88.50 85 LEU A O 1
ATOM 706 N N . GLN A 1 86 ? -6.861 -14.683 30.047 1.00 88.00 86 GLN A N 1
ATOM 707 C CA . GLN A 1 86 ? -6.008 -14.156 31.116 1.00 88.00 86 GLN A CA 1
ATOM 708 C C . GLN A 1 86 ? -5.130 -15.246 31.756 1.00 88.00 86 GLN A C 1
ATOM 710 O O . GLN A 1 86 ? -3.970 -14.988 32.070 1.00 88.00 86 GLN A O 1
ATOM 715 N N . GLN A 1 87 ? -5.642 -16.472 31.908 1.00 88.75 87 GLN A N 1
ATOM 716 C CA . GLN A 1 87 ? -4.877 -17.610 32.445 1.00 88.75 87 GLN A CA 1
ATOM 717 C C . GLN A 1 87 ? -3.866 -18.164 31.435 1.00 88.75 87 GLN A C 1
ATOM 719 O O . GLN A 1 87 ? -2.786 -18.613 31.812 1.00 88.75 87 GLN A O 1
ATOM 724 N N . GLU A 1 88 ? -4.219 -18.124 30.152 1.00 89.19 88 GLU A N 1
ATOM 725 C CA . GLU A 1 88 ? -3.409 -18.608 29.031 1.00 89.19 88 GLU A CA 1
ATOM 726 C C . GLU A 1 88 ? -2.630 -17.481 28.331 1.00 89.19 88 GLU A C 1
ATOM 728 O O . GLU A 1 88 ? -2.171 -17.650 27.194 1.00 89.19 88 GLU A O 1
ATOM 733 N N . SER A 1 89 ? -2.539 -16.308 28.962 1.00 88.69 89 SER A N 1
ATOM 734 C CA . SER A 1 89 ? -2.009 -15.106 28.328 1.00 88.69 89 SER A CA 1
ATOM 735 C C . SER A 1 89 ? -0.541 -15.290 27.969 1.00 88.69 89 SER A C 1
ATOM 737 O O . SER A 1 89 ? 0.253 -15.849 28.726 1.00 88.69 89 SER A O 1
ATOM 739 N N . ARG A 1 90 ? -0.169 -14.789 26.793 1.00 90.75 90 ARG A N 1
ATOM 740 C CA . ARG A 1 90 ? 1.222 -14.726 26.335 1.00 90.75 90 ARG A CA 1
ATOM 741 C C . ARG A 1 90 ? 1.960 -13.519 26.912 1.00 90.75 90 ARG A C 1
ATOM 743 O O . ARG A 1 90 ? 3.184 -13.488 26.845 1.00 90.75 90 ARG A O 1
ATOM 750 N N . SER A 1 91 ? 1.224 -12.546 27.451 1.00 93.06 91 SER A N 1
ATOM 751 C CA . SER A 1 91 ? 1.778 -11.356 28.094 1.00 93.06 91 SER A CA 1
ATOM 752 C C . SER A 1 91 ? 2.426 -11.719 29.428 1.00 93.06 91 SER A C 1
ATOM 754 O O . SER A 1 91 ? 1.812 -12.377 30.269 1.00 93.06 91 SER A O 1
ATOM 756 N N . ALA A 1 92 ? 3.643 -11.232 29.660 1.00 92.00 92 ALA A N 1
ATOM 757 C CA . ALA A 1 92 ? 4.341 -11.396 30.929 1.00 92.00 92 ALA A CA 1
ATOM 758 C C . ALA A 1 92 ? 3.680 -10.598 32.069 1.00 92.00 92 ALA A C 1
ATOM 760 O O . ALA A 1 92 ? 3.822 -10.959 33.238 1.00 92.00 92 ALA A O 1
ATOM 761 N N . THR A 1 93 ? 2.959 -9.521 31.744 1.00 91.62 93 THR A N 1
ATOM 762 C CA . THR A 1 93 ? 2.269 -8.644 32.707 1.00 91.62 93 THR A CA 1
ATOM 763 C C . THR A 1 93 ? 0.755 -8.862 32.760 1.00 91.62 93 THR A C 1
ATOM 765 O O . THR A 1 93 ? 0.066 -8.154 33.493 1.00 91.62 93 THR A O 1
ATOM 768 N N . GLY A 1 94 ? 0.223 -9.831 32.006 1.00 91.50 94 GLY A N 1
ATOM 769 C CA . GLY A 1 94 ? -1.217 -10.111 31.926 1.00 91.50 94 GLY A CA 1
ATOM 770 C C . GLY A 1 94 ? -2.018 -9.074 31.128 1.00 91.50 94 GLY A C 1
ATOM 771 O O . GLY A 1 94 ? -3.250 -9.120 31.102 1.00 91.50 94 GLY A O 1
ATOM 772 N N . LYS A 1 95 ? -1.344 -8.140 30.448 1.00 95.44 95 LYS A N 1
ATOM 773 C CA . LYS A 1 95 ? -1.993 -7.176 29.557 1.00 95.44 95 LYS A CA 1
ATOM 774 C C . LYS A 1 95 ? -2.569 -7.918 28.362 1.00 95.44 95 LYS A C 1
ATOM 776 O O . LYS A 1 95 ? -1.834 -8.493 27.557 1.00 95.44 95 LYS A O 1
ATOM 781 N N . ALA A 1 96 ? -3.885 -7.897 28.242 1.00 95.31 96 ALA A N 1
ATOM 782 C CA . ALA A 1 96 ? -4.561 -8.643 27.201 1.00 95.31 96 ALA A CA 1
ATOM 783 C C . ALA A 1 96 ? -5.794 -7.913 26.680 1.00 95.31 96 ALA A C 1
ATOM 785 O O . ALA A 1 96 ? -6.455 -7.174 27.416 1.00 95.31 96 ALA A O 1
ATOM 786 N N . ILE A 1 97 ? -6.084 -8.143 25.403 1.00 95.50 97 ILE A N 1
ATOM 787 C CA . ILE A 1 97 ? -7.264 -7.639 24.710 1.00 95.50 97 ILE A CA 1
ATOM 788 C C . ILE A 1 97 ? -7.915 -8.819 23.993 1.00 95.50 97 ILE A C 1
ATOM 790 O O . ILE A 1 97 ? -7.234 -9.579 23.301 1.00 95.50 97 ILE A O 1
ATOM 794 N N . LEU A 1 98 ? -9.229 -8.962 24.131 1.00 94.94 98 LEU A N 1
ATOM 795 C CA . LEU A 1 98 ? -10.006 -9.951 23.391 1.00 94.94 98 LEU A CA 1
ATOM 796 C C . LEU A 1 98 ? -11.096 -9.255 22.592 1.00 94.94 98 LEU A C 1
ATOM 798 O O . LEU A 1 98 ? -11.921 -8.544 23.155 1.00 94.94 98 LEU A O 1
ATOM 802 N N . MET A 1 99 ? -11.133 -9.510 21.291 1.00 93.50 99 MET A N 1
ATOM 803 C CA . MET A 1 99 ? -12.272 -9.156 20.454 1.00 93.50 99 MET A CA 1
ATOM 804 C C . MET A 1 99 ? -13.130 -10.391 20.199 1.00 93.50 99 MET A C 1
ATOM 806 O O . MET A 1 99 ? -12.623 -11.416 19.747 1.00 93.50 99 MET A O 1
ATOM 810 N N . VAL A 1 100 ? -14.432 -10.279 20.445 1.00 93.69 100 VAL A N 1
ATOM 811 C CA . VAL A 1 100 ? -15.413 -11.321 20.133 1.00 93.69 100 VAL A CA 1
ATOM 812 C C . VAL A 1 100 ? -16.382 -10.795 19.086 1.00 93.69 100 VAL A C 1
ATOM 814 O O . VAL A 1 100 ? -17.025 -9.766 19.293 1.00 93.69 100 VAL A O 1
ATOM 817 N N . VAL A 1 101 ? -16.510 -11.519 17.977 1.00 92.38 101 VAL A N 1
ATOM 818 C CA . VAL A 1 101 ? -17.507 -11.269 16.931 1.00 92.38 101 VAL A CA 1
ATOM 819 C C . VAL A 1 101 ? -18.521 -12.408 16.957 1.00 92.38 101 VAL A C 1
ATOM 821 O O . VAL A 1 101 ? -18.194 -13.541 16.607 1.00 92.38 101 VAL A O 1
ATOM 824 N N . ASN A 1 102 ? -19.755 -12.117 17.369 1.00 93.06 102 ASN A N 1
ATOM 825 C CA . ASN 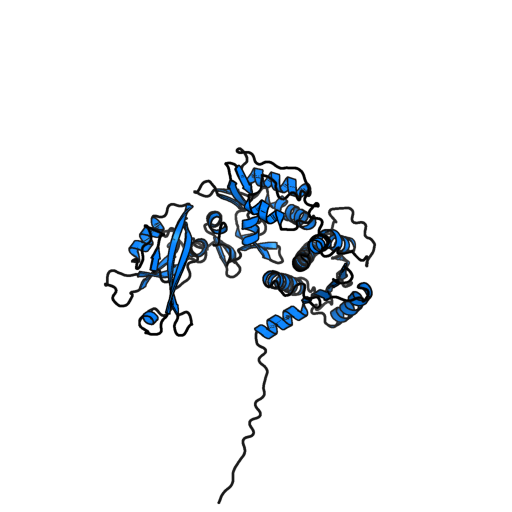A 1 102 ? -20.853 -13.077 17.315 1.00 93.06 102 ASN A CA 1
ATOM 826 C C . ASN A 1 102 ? -21.719 -12.788 16.085 1.00 93.06 102 ASN A C 1
ATOM 828 O O . ASN A 1 102 ? -22.519 -11.848 16.068 1.00 93.06 102 ASN A O 1
ATOM 832 N N . THR A 1 103 ? -21.544 -13.617 15.059 1.00 91.12 103 THR A N 1
ATOM 833 C CA . THR A 1 103 ? -22.227 -13.491 13.765 1.00 91.12 103 THR A CA 1
ATOM 834 C C . THR A 1 103 ? -23.728 -13.761 13.871 1.00 91.12 103 THR A C 1
ATOM 836 O O . THR A 1 103 ? -24.517 -13.088 13.211 1.00 91.12 103 THR A O 1
ATOM 839 N N . LYS A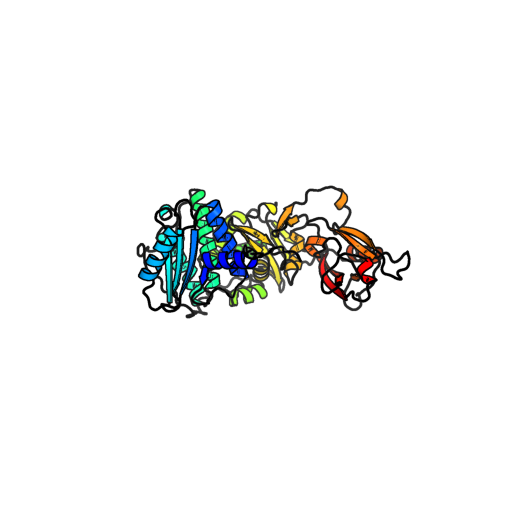 1 104 ? -24.141 -14.659 14.774 1.00 91.31 104 LYS A N 1
ATOM 840 C CA . LYS A 1 104 ? -25.549 -15.002 15.011 1.00 91.31 104 LYS A CA 1
ATOM 841 C C . LYS A 1 104 ? -26.327 -13.891 15.692 1.00 91.31 104 LYS A C 1
ATOM 843 O O . LYS A 1 104 ? -27.448 -13.568 15.307 1.00 91.31 104 LYS A O 1
ATOM 848 N N . GLN A 1 105 ? -25.731 -13.324 16.738 1.00 90.56 105 GLN A N 1
ATOM 849 C CA . GLN A 1 105 ? -26.339 -12.246 17.514 1.00 90.56 105 GLN A CA 1
ATOM 850 C C . GLN A 1 105 ? -26.175 -10.876 16.866 1.00 90.56 105 GLN A C 1
ATOM 852 O O . GLN A 1 105 ? -26.751 -9.915 17.378 1.00 90.56 105 GLN A O 1
ATOM 857 N N . ASP A 1 106 ? -25.407 -10.789 15.777 1.00 88.81 106 ASP A N 1
ATOM 858 C CA . ASP A 1 106 ? -25.105 -9.546 15.080 1.00 88.81 106 ASP A CA 1
ATOM 859 C C . ASP A 1 106 ? -24.439 -8.517 16.013 1.00 88.81 106 ASP A C 1
ATOM 861 O O . ASP A 1 106 ? -24.883 -7.372 16.143 1.00 88.81 106 ASP A O 1
ATOM 865 N N . LYS A 1 107 ? -23.399 -8.952 16.743 1.00 90.00 107 LYS A N 1
ATOM 866 C CA . LYS A 1 107 ? -22.734 -8.157 17.790 1.00 90.00 107 LYS A CA 1
ATOM 867 C C . LYS A 1 107 ? -21.223 -8.330 17.802 1.00 90.00 107 LYS A C 1
ATOM 869 O O . LYS A 1 107 ? -20.690 -9.390 17.479 1.00 90.00 107 LYS A O 1
ATOM 874 N N . VAL A 1 108 ? -20.556 -7.287 18.279 1.00 89.69 108 VAL A N 1
ATOM 875 C CA . VAL A 1 108 ? -19.124 -7.274 18.580 1.00 89.69 108 VAL A CA 1
ATOM 876 C C . VAL A 1 108 ? -18.893 -6.758 19.989 1.00 89.69 108 VAL A C 1
ATOM 878 O O . VAL A 1 108 ? -19.681 -5.953 20.493 1.00 89.69 108 VAL A O 1
ATOM 881 N N . ARG A 1 109 ? -17.823 -7.240 20.616 1.00 89.88 109 ARG A N 1
ATOM 882 C CA . ARG A 1 109 ? -17.397 -6.810 21.943 1.00 89.88 109 ARG A CA 1
ATOM 883 C C . ARG A 1 109 ? -15.880 -6.834 22.056 1.00 89.88 109 ARG A C 1
ATOM 885 O O . ARG A 1 109 ? -15.247 -7.787 21.597 1.00 89.88 109 ARG A O 1
ATOM 892 N N . LEU A 1 110 ? -15.318 -5.810 22.689 1.00 92.31 110 LEU A N 1
ATOM 893 C CA . LEU A 1 110 ? -13.907 -5.757 23.058 1.00 92.31 110 LEU A CA 1
ATOM 894 C C . LEU A 1 110 ? -13.751 -5.824 24.584 1.00 92.31 110 LEU A C 1
ATOM 896 O O . LEU A 1 110 ? -14.300 -4.996 25.305 1.00 92.31 110 LEU A O 1
ATOM 900 N N . GLU A 1 111 ? -12.977 -6.790 25.067 1.00 93.62 111 GLU A N 1
ATOM 901 C CA . GLU A 1 111 ? -12.560 -6.902 26.465 1.00 93.62 111 GLU A CA 1
ATOM 902 C C . GLU A 1 111 ? -11.112 -6.438 26.610 1.00 93.62 111 GLU A C 1
ATOM 904 O O . GLU A 1 111 ? -10.247 -6.789 25.802 1.00 93.62 111 GLU A O 1
ATOM 909 N N . VAL A 1 112 ? -10.845 -5.648 27.647 1.00 94.06 112 VAL A N 1
ATOM 910 C CA . VAL A 1 112 ? -9.538 -5.041 27.912 1.00 94.06 112 VAL A CA 1
ATOM 911 C C . VAL A 1 112 ? -9.146 -5.332 29.355 1.00 94.06 112 VAL A C 1
ATOM 913 O O . VAL A 1 112 ? -9.928 -5.142 30.280 1.00 94.06 112 VAL A O 1
ATOM 916 N N . SER A 1 113 ? -7.914 -5.792 29.566 1.00 94.44 113 SER A N 1
ATOM 917 C CA . SER A 1 113 ? -7.411 -6.067 30.916 1.00 94.44 113 SER A CA 1
ATOM 918 C C . SER A 1 113 ? -7.248 -4.777 31.722 1.00 94.44 113 SER A C 1
ATOM 920 O O . SER A 1 113 ? -6.862 -3.753 31.163 1.00 94.44 113 SER A O 1
ATOM 922 N N . MET A 1 114 ? -7.384 -4.849 33.046 1.00 91.06 114 MET A N 1
ATOM 923 C CA . MET A 1 114 ? -7.231 -3.695 33.945 1.00 91.06 114 MET A CA 1
ATOM 924 C C . MET A 1 114 ? -5.932 -2.897 33.717 1.00 91.06 114 MET A C 1
ATOM 926 O O . MET A 1 114 ? -5.938 -1.670 33.713 1.00 91.06 114 MET A O 1
ATOM 930 N N . GLY A 1 115 ? -4.806 -3.578 33.461 1.00 90.12 115 GLY A N 1
ATOM 931 C CA . GLY A 1 115 ? -3.510 -2.930 33.198 1.00 90.12 115 GLY A CA 1
ATOM 932 C C . GLY A 1 115 ? -3.447 -2.111 31.901 1.00 90.12 115 GLY A C 1
ATOM 933 O O . GLY A 1 115 ? -2.458 -1.421 31.656 1.00 90.12 115 GLY A O 1
ATOM 934 N N . LEU A 1 116 ? -4.485 -2.195 31.072 1.00 94.88 116 LEU A N 1
ATOM 935 C CA . LEU A 1 116 ? -4.611 -1.550 29.773 1.00 94.88 116 LEU A CA 1
ATOM 936 C C . LEU A 1 116 ? -5.714 -0.481 29.729 1.00 94.88 116 LEU A C 1
ATOM 938 O O . LEU A 1 116 ? -5.710 0.325 28.800 1.00 94.88 116 LEU A O 1
ATOM 942 N N . GLU A 1 117 ? -6.592 -0.393 30.733 1.00 91.06 117 GLU A N 1
ATOM 943 C CA . GLU A 1 117 ? -7.669 0.612 30.801 1.00 91.06 117 GLU A CA 1
ATOM 944 C C . GLU A 1 117 ? -7.183 2.072 30.671 1.00 91.06 117 GLU A C 1
ATOM 946 O O . GLU A 1 117 ? -7.828 2.845 29.957 1.00 91.06 117 GLU A O 1
ATOM 951 N N . PRO A 1 118 ? -6.034 2.489 31.255 1.00 90.31 118 PRO A N 1
ATOM 952 C CA . PRO A 1 118 ? -5.536 3.856 31.066 1.00 90.31 118 PRO A CA 1
ATOM 953 C C . PRO A 1 118 ? -5.132 4.167 29.616 1.00 90.31 118 PRO A C 1
ATOM 955 O O . PRO A 1 118 ? -5.083 5.327 29.207 1.00 90.31 118 PRO A O 1
ATOM 958 N N . VAL A 1 119 ? -4.809 3.133 28.834 1.00 92.44 119 VAL A N 1
ATOM 959 C CA . VAL A 1 119 ? -4.408 3.251 27.427 1.00 92.44 119 VAL A CA 1
ATOM 960 C C . VAL A 1 119 ? -5.634 3.169 26.522 1.00 92.44 119 VAL A C 1
ATOM 962 O O . VAL A 1 119 ? -5.824 4.038 25.666 1.00 92.44 119 VAL A O 1
ATOM 965 N N . TYR A 1 120 ? -6.470 2.158 26.738 1.00 93.69 120 TYR A N 1
ATOM 966 C CA . TYR A 1 120 ? -7.651 1.831 25.949 1.00 93.69 120 TYR A CA 1
ATOM 967 C C . TYR A 1 120 ? -8.908 2.130 26.765 1.00 93.69 120 TYR A C 1
ATOM 969 O O . TYR A 1 120 ? -9.574 1.238 27.280 1.00 93.69 120 TYR A O 1
ATOM 977 N N . THR A 1 121 ? -9.199 3.419 26.906 1.00 89.62 121 THR A N 1
ATOM 978 C CA . THR A 1 121 ? -10.329 3.909 27.702 1.00 89.62 121 THR A CA 1
ATOM 979 C C . THR A 1 121 ? -11.673 3.508 27.091 1.00 89.62 121 THR A C 1
ATOM 981 O O . THR A 1 121 ? -11.766 3.272 25.886 1.00 89.62 121 THR A O 1
ATOM 984 N N . ASP A 1 122 ? -12.755 3.561 27.873 1.00 85.25 122 ASP A N 1
ATOM 985 C CA . ASP A 1 122 ? -14.128 3.374 27.367 1.00 85.25 122 ASP A CA 1
ATOM 986 C C . ASP A 1 122 ? -14.430 4.239 26.134 1.00 85.25 122 ASP A C 1
ATOM 988 O O . ASP A 1 122 ? -15.112 3.818 25.200 1.00 85.25 122 ASP A O 1
ATOM 992 N N . ALA A 1 123 ? -13.906 5.469 26.117 1.00 85.06 123 ALA A N 1
ATOM 993 C CA . ALA A 1 123 ? -14.075 6.385 24.998 1.00 85.06 123 ALA A CA 1
ATOM 994 C C . ALA A 1 123 ? -13.389 5.873 23.724 1.00 85.06 123 ALA A C 1
ATOM 996 O O . ALA A 1 123 ? -13.935 6.057 22.636 1.00 85.06 123 ALA A O 1
ATOM 997 N N . PHE A 1 124 ? -12.218 5.244 23.855 1.00 88.25 124 PHE A N 1
ATOM 998 C CA . PHE A 1 124 ? -11.497 4.618 22.750 1.00 88.25 124 PHE A CA 1
ATOM 999 C C . PHE A 1 124 ? -12.201 3.353 22.266 1.00 88.25 124 PHE A C 1
ATOM 1001 O O . PHE A 1 124 ? -12.444 3.220 21.070 1.00 88.25 124 PHE A O 1
ATOM 1008 N N . VAL A 1 125 ? -12.584 2.460 23.183 1.00 88.56 125 VAL A N 1
ATOM 1009 C CA . VAL A 1 125 ? -13.281 1.211 22.844 1.00 88.56 125 VAL A CA 1
ATOM 1010 C C . VAL A 1 125 ? -14.588 1.510 22.110 1.00 88.56 125 VAL A C 1
ATOM 1012 O O . VAL A 1 125 ? -14.797 1.031 20.999 1.00 88.56 125 VAL A O 1
ATOM 1015 N N . SER A 1 126 ? -15.414 2.406 22.657 1.00 83.94 126 SER A N 1
ATOM 1016 C CA . SER A 1 126 ? -16.671 2.836 22.029 1.00 83.94 126 SER A CA 1
ATOM 1017 C C . SER A 1 126 ? -16.457 3.480 20.654 1.00 83.94 126 SER A C 1
ATOM 1019 O O . SER A 1 126 ? -17.252 3.279 19.733 1.00 83.94 126 SER A O 1
ATOM 1021 N N . TYR A 1 127 ? -15.372 4.243 20.489 1.00 84.38 127 TYR A N 1
ATOM 1022 C CA . TYR A 1 127 ? -15.006 4.832 19.202 1.00 84.38 127 TYR A CA 1
ATOM 1023 C C . TYR A 1 127 ? -14.649 3.759 18.164 1.00 84.38 127 TYR A C 1
ATOM 1025 O O . TYR A 1 127 ? -15.200 3.785 17.062 1.00 84.38 127 TYR A O 1
ATOM 1033 N N . ILE A 1 128 ? -13.796 2.793 18.521 1.00 86.50 128 ILE A N 1
ATOM 1034 C CA . ILE A 1 128 ? -13.433 1.684 17.632 1.00 86.50 128 ILE A CA 1
ATOM 1035 C C . ILE A 1 128 ? -14.656 0.858 17.254 1.00 86.50 128 ILE A C 1
ATOM 1037 O O . ILE A 1 128 ? -14.848 0.567 16.077 1.00 86.50 128 ILE A O 1
ATOM 1041 N N . GLU A 1 129 ? -15.492 0.477 18.217 1.00 84.25 129 GLU A N 1
ATOM 1042 C CA . GLU A 1 129 ? -16.642 -0.373 17.919 1.00 84.25 129 GLU A CA 1
ATOM 1043 C C . GLU A 1 129 ? -17.593 0.301 16.923 1.00 84.25 129 GLU A C 1
ATOM 1045 O O . GLU A 1 129 ? -17.989 -0.301 15.925 1.00 84.25 129 GLU A O 1
ATOM 1050 N N . ARG A 1 130 ? -17.914 1.580 17.145 1.00 81.38 130 ARG A N 1
ATOM 1051 C CA . ARG A 1 130 ? -18.921 2.301 16.354 1.00 81.38 130 ARG A CA 1
ATOM 1052 C C . ARG A 1 130 ? -18.419 2.785 15.006 1.00 81.38 130 ARG A C 1
ATOM 1054 O O . ARG A 1 130 ? -19.129 2.666 14.013 1.00 81.38 130 ARG A O 1
ATOM 1061 N N . GLU A 1 131 ? -17.242 3.398 14.980 1.00 81.19 131 GLU A N 1
ATOM 1062 C CA . GLU A 1 131 ? -16.712 4.049 13.778 1.00 81.19 131 GLU A CA 1
ATOM 1063 C C . GLU A 1 131 ? -15.728 3.139 13.032 1.00 81.19 131 GLU A C 1
ATOM 1065 O O . GLU A 1 131 ? -15.473 3.339 11.844 1.00 81.19 131 GLU A O 1
ATOM 1070 N N . GLY A 1 132 ? -15.185 2.137 13.724 1.00 79.19 132 GLY A N 1
ATOM 1071 C CA . GLY A 1 132 ? -14.279 1.138 13.182 1.00 79.19 132 GLY A CA 1
ATOM 1072 C C . GLY A 1 132 ? -15.026 -0.106 12.748 1.00 79.19 132 GLY A C 1
ATOM 1073 O O . GLY A 1 132 ? -15.102 -0.354 11.557 1.00 79.19 132 GLY A O 1
ATOM 1074 N N . PHE A 1 133 ? -15.578 -0.889 13.675 1.00 84.06 133 PHE A N 1
ATOM 1075 C CA . PHE A 1 133 ? -16.086 -2.232 13.371 1.00 84.06 133 PHE A CA 1
ATOM 1076 C C . PHE A 1 133 ? -17.384 -2.235 12.558 1.00 84.06 133 PHE A C 1
ATOM 1078 O O . PHE A 1 133 ? -17.456 -2.864 11.500 1.00 84.06 133 PHE A O 1
ATOM 1085 N N . VAL A 1 134 ? -18.403 -1.509 13.028 1.00 82.44 134 VAL A N 1
ATOM 1086 C CA . VAL A 1 134 ? -19.759 -1.540 12.447 1.00 82.44 134 VAL A CA 1
ATOM 1087 C C . VAL A 1 134 ? -19.791 -1.262 10.935 1.00 82.44 134 VAL A C 1
ATOM 1089 O O . VAL A 1 134 ? -20.479 -1.996 10.223 1.00 82.44 134 VAL A O 1
ATOM 1092 N N . PRO A 1 135 ? -19.067 -0.266 10.383 1.00 82.19 135 PRO A N 1
ATOM 1093 C CA . PRO A 1 135 ? -19.081 -0.028 8.939 1.00 82.19 135 PRO A CA 1
ATOM 1094 C C . PRO A 1 135 ? -18.586 -1.207 8.089 1.00 82.19 135 PRO A C 1
ATOM 1096 O O . PRO A 1 135 ? -19.139 -1.447 7.016 1.00 82.19 135 PRO A O 1
ATOM 1099 N N . TYR A 1 136 ? -17.566 -1.944 8.543 1.00 82.00 136 TYR A N 1
ATOM 1100 C CA . TYR A 1 136 ? -17.059 -3.121 7.825 1.00 82.00 136 TYR A CA 1
ATOM 1101 C C . TYR A 1 136 ? -18.028 -4.298 7.945 1.00 82.00 136 TYR A C 1
ATOM 1103 O O . TYR A 1 136 ? -18.354 -4.937 6.949 1.00 82.00 136 TYR A O 1
ATOM 1111 N N . PHE A 1 137 ? -18.579 -4.530 9.138 1.00 83.06 137 PHE A N 1
ATOM 1112 C CA . PHE A 1 137 ? -19.582 -5.574 9.352 1.00 83.06 137 PHE A CA 1
ATOM 1113 C C . PHE A 1 137 ? -20.825 -5.383 8.482 1.00 83.06 137 PHE A C 1
ATOM 1115 O O . PHE A 1 137 ? -21.263 -6.328 7.826 1.00 83.06 137 PHE A O 1
ATOM 1122 N N . ARG A 1 138 ? -21.331 -4.151 8.358 1.00 80.31 138 ARG A N 1
ATOM 1123 C CA . ARG A 1 138 ? -22.430 -3.826 7.431 1.00 80.31 138 ARG A CA 1
ATOM 1124 C C . ARG A 1 138 ? -22.165 -4.259 5.996 1.00 80.31 138 ARG A C 1
ATOM 1126 O O . ARG A 1 138 ? -23.099 -4.659 5.308 1.00 80.31 138 ARG A O 1
ATOM 1133 N N . ASN A 1 139 ? -20.917 -4.183 5.552 1.00 76.56 139 ASN A N 1
ATOM 1134 C CA . ASN A 1 139 ? -20.512 -4.543 4.197 1.00 76.56 139 ASN A CA 1
ATOM 1135 C C . ASN A 1 139 ? -19.996 -5.983 4.082 1.00 76.56 139 ASN A C 1
ATOM 1137 O O . ASN A 1 139 ? -19.423 -6.325 3.055 1.00 76.56 139 ASN A O 1
ATOM 1141 N N . ASP A 1 140 ? -20.229 -6.810 5.106 1.00 78.00 140 ASP A N 1
ATOM 1142 C CA . ASP A 1 140 ? -19.833 -8.221 5.163 1.00 78.00 140 ASP A CA 1
ATOM 1143 C C . ASP A 1 140 ? -18.314 -8.441 5.029 1.00 78.00 140 ASP A C 1
ATOM 1145 O O . ASP A 1 140 ? -17.838 -9.466 4.551 1.00 78.00 140 ASP A O 1
ATOM 1149 N N . THR A 1 141 ? -17.520 -7.460 5.471 1.00 81.50 141 THR A N 1
ATOM 1150 C CA . THR A 1 141 ? -16.053 -7.512 5.441 1.00 81.50 141 THR A CA 1
ATOM 1151 C C . THR A 1 141 ? -15.466 -7.669 6.845 1.00 81.50 141 THR A C 1
ATOM 1153 O O . THR A 1 141 ? -14.657 -6.868 7.313 1.00 81.50 141 THR A O 1
ATOM 1156 N N . ILE A 1 142 ? -15.873 -8.736 7.545 1.00 85.31 142 ILE A N 1
ATOM 1157 C CA . ILE A 1 142 ? -15.462 -9.025 8.934 1.00 85.31 142 ILE A CA 1
ATOM 1158 C C . ILE A 1 142 ? -13.935 -9.118 9.070 1.00 85.31 142 ILE A C 1
ATOM 1160 O O . ILE A 1 142 ? -13.365 -8.532 9.990 1.00 85.31 142 ILE A O 1
ATOM 1164 N N . ALA A 1 143 ? -13.260 -9.795 8.139 1.00 84.50 143 ALA A N 1
ATOM 1165 C CA . ALA A 1 143 ? -11.801 -9.910 8.145 1.00 84.50 143 ALA A CA 1
ATOM 1166 C C . ALA A 1 143 ? -11.100 -8.535 8.092 1.00 84.50 143 ALA A C 1
ATOM 1168 O O . ALA A 1 143 ? -10.124 -8.309 8.811 1.00 84.50 143 ALA A O 1
ATOM 1169 N N . ASP A 1 144 ? -11.630 -7.591 7.308 1.00 82.12 144 ASP A N 1
ATOM 1170 C CA . ASP A 1 144 ? -11.086 -6.231 7.216 1.00 82.12 144 ASP A CA 1
ATOM 1171 C C . ASP A 1 144 ? -11.313 -5.444 8.515 1.00 82.12 144 ASP A C 1
ATOM 1173 O O . ASP A 1 144 ? -10.432 -4.701 8.951 1.00 82.12 144 ASP A O 1
ATOM 1177 N N . ALA A 1 145 ? -12.455 -5.650 9.182 1.00 84.56 145 ALA A N 1
ATOM 1178 C CA . ALA A 1 145 ? -12.723 -5.070 10.498 1.00 84.56 145 ALA A CA 1
ATOM 1179 C C . ALA A 1 145 ? -11.694 -5.540 11.539 1.00 84.56 145 ALA A C 1
ATOM 1181 O O . ALA A 1 145 ? -11.191 -4.736 12.324 1.00 84.56 145 ALA A O 1
ATOM 1182 N N . ILE A 1 146 ? -11.355 -6.834 11.518 1.00 86.69 146 ILE A N 1
ATOM 1183 C CA . ILE A 1 146 ? -10.376 -7.436 12.430 1.00 86.69 146 ILE A CA 1
ATOM 1184 C C . ILE A 1 146 ? -8.976 -6.875 12.183 1.00 86.69 146 ILE A C 1
ATOM 1186 O O . ILE A 1 146 ? -8.257 -6.534 13.124 1.00 86.69 146 ILE A O 1
ATOM 1190 N N . TYR A 1 147 ? -8.598 -6.735 10.913 1.00 85.44 147 TYR A N 1
ATOM 1191 C CA . TYR A 1 147 ? -7.346 -6.095 10.534 1.00 85.44 147 TYR A CA 1
ATOM 1192 C C . TYR A 1 147 ? -7.274 -4.643 11.026 1.00 85.44 147 TYR A C 1
ATOM 1194 O O . TYR A 1 147 ? -6.308 -4.256 11.685 1.00 85.44 147 TYR A O 1
ATOM 1202 N N . MET A 1 148 ? -8.325 -3.861 10.769 1.00 84.81 148 MET A N 1
ATOM 1203 C CA . MET A 1 148 ? -8.433 -2.471 11.209 1.00 84.81 148 MET A CA 1
ATOM 1204 C C . MET A 1 148 ? -8.354 -2.354 12.741 1.00 84.81 148 MET A C 1
ATOM 1206 O O . MET A 1 148 ? -7.687 -1.454 13.252 1.00 84.81 148 MET A O 1
ATOM 1210 N N . ALA A 1 149 ? -8.941 -3.300 13.484 1.00 86.88 149 ALA A N 1
ATOM 1211 C CA . ALA A 1 149 ? -8.826 -3.372 14.942 1.00 86.88 149 ALA A CA 1
ATOM 1212 C C . ALA A 1 149 ? -7.361 -3.427 15.398 1.00 86.88 149 ALA A C 1
ATOM 1214 O O . ALA A 1 149 ? -6.937 -2.638 16.243 1.00 86.88 149 ALA A O 1
ATOM 1215 N N . ALA A 1 150 ? -6.585 -4.347 14.817 1.00 87.94 150 ALA A N 1
ATOM 1216 C CA . ALA A 1 150 ? -5.176 -4.533 15.154 1.00 87.94 150 ALA A CA 1
ATOM 1217 C C . ALA A 1 150 ? -4.348 -3.277 14.857 1.00 87.94 150 ALA A C 1
ATOM 1219 O O . ALA A 1 150 ? -3.498 -2.896 15.664 1.00 87.94 150 ALA A O 1
ATOM 1220 N N . GLU A 1 151 ? -4.636 -2.615 13.734 1.00 86.12 151 GLU A N 1
ATOM 1221 C CA . GLU A 1 151 ? -3.999 -1.360 13.336 1.00 86.12 151 GLU A CA 1
ATOM 1222 C C . GLU A 1 151 ? -4.214 -0.269 14.397 1.00 86.12 151 GLU A C 1
ATOM 1224 O O . GLU A 1 151 ? -3.251 0.294 14.922 1.00 86.12 151 GLU A O 1
ATOM 1229 N N . LEU A 1 152 ? -5.468 -0.025 14.792 1.00 88.12 152 LEU A N 1
ATOM 1230 C CA . LEU A 1 152 ? -5.797 1.008 15.776 1.00 88.12 152 LEU A CA 1
ATOM 1231 C C . LEU A 1 152 ? -5.284 0.699 17.178 1.00 88.12 152 LEU A C 1
ATOM 1233 O O . LEU A 1 152 ? -4.864 1.609 17.897 1.00 88.12 152 LEU A O 1
ATOM 1237 N N . ILE A 1 153 ? -5.330 -0.570 17.583 1.00 91.19 153 ILE A N 1
ATOM 1238 C CA . ILE A 1 153 ? -4.821 -1.005 18.885 1.00 91.19 153 ILE A CA 1
ATOM 1239 C C . ILE A 1 153 ? -3.306 -0.776 18.959 1.00 91.19 153 ILE A C 1
ATOM 1241 O O . ILE A 1 153 ? -2.820 -0.264 19.972 1.00 91.19 153 ILE A O 1
ATOM 1245 N N . SER A 1 154 ? -2.578 -1.094 17.883 1.00 89.88 154 SER A N 1
ATOM 1246 C CA . SER A 1 154 ? -1.141 -0.827 17.746 1.00 89.88 154 SER A CA 1
ATOM 1247 C C . SER A 1 154 ? -0.837 0.668 17.776 1.00 89.88 154 SER A C 1
ATOM 1249 O O . SER A 1 154 ? -0.004 1.118 18.563 1.00 89.88 154 SER A O 1
ATOM 1251 N N . ASP A 1 155 ? -1.557 1.466 16.990 1.00 86.56 155 ASP A N 1
ATOM 1252 C CA . ASP A 1 155 ? -1.378 2.919 16.962 1.00 86.56 155 ASP A CA 1
ATOM 1253 C C . ASP A 1 155 ? -1.605 3.565 18.327 1.00 86.56 155 ASP A C 1
ATOM 1255 O O . ASP A 1 155 ? -0.842 4.436 18.754 1.00 86.56 155 ASP A O 1
ATOM 1259 N N . ARG A 1 156 ? -2.644 3.127 19.043 1.00 90.81 156 ARG A N 1
ATOM 1260 C CA . ARG A 1 156 ? -2.936 3.652 20.373 1.00 90.81 156 ARG A CA 1
ATOM 1261 C C . ARG A 1 156 ? -1.853 3.283 21.383 1.00 90.81 156 ARG A C 1
ATOM 1263 O O . ARG A 1 156 ? -1.527 4.130 22.218 1.00 90.81 156 ARG A O 1
ATOM 1270 N N . ALA A 1 157 ? -1.276 2.083 21.290 1.00 92.25 157 ALA A N 1
ATOM 1271 C CA . ALA A 1 157 ? -0.149 1.673 22.127 1.00 92.25 157 ALA A CA 1
ATOM 1272 C C . ALA A 1 157 ? 1.058 2.604 21.931 1.00 92.25 157 ALA A C 1
ATOM 1274 O O . ALA A 1 157 ? 1.621 3.103 22.908 1.00 92.25 157 ALA A O 1
ATOM 1275 N N . TYR A 1 158 ? 1.390 2.925 20.677 1.00 89.25 158 TYR A N 1
ATOM 1276 C CA . TYR A 1 158 ? 2.450 3.878 20.344 1.00 89.25 158 TYR A CA 1
ATOM 1277 C C . TYR A 1 158 ? 2.176 5.287 20.870 1.00 89.25 158 TYR A C 1
ATOM 1279 O O . TYR A 1 158 ? 3.061 5.917 21.455 1.00 89.25 158 TYR A O 1
ATOM 1287 N N . ASP A 1 159 ? 0.957 5.795 20.684 1.00 88.81 159 ASP A N 1
ATOM 1288 C CA . ASP A 1 159 ? 0.586 7.117 21.186 1.00 88.81 159 ASP A CA 1
ATOM 1289 C C . ASP A 1 159 ? 0.667 7.173 22.720 1.00 88.81 159 ASP A C 1
ATOM 1291 O O . ASP A 1 159 ? 1.188 8.146 23.267 1.00 88.81 159 ASP A O 1
ATOM 1295 N N . ALA A 1 160 ? 0.237 6.120 23.420 1.00 91.25 160 ALA A N 1
ATOM 1296 C CA . ALA A 1 160 ? 0.341 6.037 24.874 1.00 91.25 160 ALA A CA 1
ATOM 1297 C C . ALA A 1 160 ? 1.794 5.923 25.367 1.00 91.25 160 ALA A C 1
ATOM 1299 O O . ALA A 1 160 ? 2.160 6.608 26.320 1.00 91.25 160 ALA A O 1
ATOM 1300 N N . GLN A 1 161 ? 2.646 5.138 24.697 1.00 90.88 161 GLN A N 1
ATOM 1301 C CA . GLN A 1 161 ? 4.087 5.074 24.987 1.00 90.88 161 GLN A CA 1
ATOM 1302 C C . GLN A 1 161 ? 4.761 6.444 24.800 1.00 90.88 161 GLN A C 1
ATOM 1304 O O . GLN A 1 161 ? 5.668 6.802 25.549 1.00 90.88 161 GLN A O 1
ATOM 1309 N N . ALA A 1 162 ? 4.283 7.241 23.839 1.00 88.00 162 ALA A N 1
ATOM 1310 C CA . ALA A 1 162 ? 4.712 8.621 23.619 1.00 88.00 162 ALA A CA 1
ATOM 1311 C C . ALA A 1 162 ? 4.065 9.644 24.579 1.00 88.00 162 ALA A C 1
ATOM 1313 O O . ALA A 1 162 ? 4.269 10.847 24.407 1.00 88.00 162 ALA A O 1
ATOM 1314 N N . GLY A 1 163 ? 3.281 9.198 25.567 1.00 88.75 163 GLY A N 1
ATOM 1315 C CA . GLY A 1 163 ? 2.629 10.056 26.558 1.00 88.75 163 GLY A CA 1
ATOM 1316 C C . GLY A 1 163 ? 1.437 10.854 26.025 1.00 88.75 163 GLY A C 1
ATOM 1317 O O . GLY A 1 163 ? 1.047 11.844 26.639 1.00 88.75 163 GLY A O 1
ATOM 1318 N N . LYS A 1 164 ? 0.863 10.468 24.881 1.00 87.31 164 LYS A N 1
ATOM 1319 C CA . LYS A 1 164 ? -0.309 11.140 24.312 1.00 87.31 164 LYS A CA 1
ATOM 1320 C C . LYS A 1 164 ? -1.596 10.539 24.862 1.00 87.31 164 LYS A C 1
ATOM 1322 O O . LYS A 1 164 ? -1.817 9.323 24.813 1.00 87.31 164 LYS A O 1
ATOM 1327 N N . GLU A 1 165 ? -2.485 11.404 25.322 1.00 85.50 165 GLU A N 1
ATOM 1328 C CA . GLU A 1 165 ? -3.844 11.024 25.695 1.00 85.50 165 GLU A CA 1
ATOM 1329 C C . GLU A 1 165 ? -4.691 10.722 24.454 1.00 85.50 165 GLU A C 1
ATOM 1331 O O . GLU A 1 165 ? -4.477 11.286 23.378 1.00 85.50 165 GLU A O 1
ATOM 1336 N N . PHE A 1 166 ? -5.666 9.822 24.600 1.00 81.94 166 PHE A N 1
ATOM 1337 C CA . PHE A 1 166 ? -6.660 9.624 23.554 1.00 81.94 166 PHE A CA 1
ATOM 1338 C C . PHE A 1 166 ? -7.693 10.748 23.612 1.00 81.94 166 PHE A C 1
ATOM 1340 O O . PHE A 1 166 ? -8.422 10.883 24.593 1.00 81.94 166 PHE A O 1
ATOM 1347 N N . MET A 1 167 ? -7.780 11.518 22.532 1.00 74.38 167 MET A N 1
ATOM 1348 C CA . MET A 1 167 ? -8.832 12.505 22.330 1.00 74.38 167 MET A CA 1
ATOM 1349 C C . MET A 1 167 ? -9.760 11.990 21.231 1.00 74.38 167 MET A C 1
ATOM 1351 O O . MET A 1 167 ? -9.341 11.968 20.071 1.00 74.38 167 MET A O 1
ATOM 1355 N N . PRO A 1 168 ? -10.992 11.552 21.551 1.00 66.75 168 PRO A N 1
ATOM 1356 C CA . PRO A 1 168 ? -11.905 11.100 20.516 1.00 66.75 168 PRO A CA 1
ATOM 1357 C C . PRO A 1 168 ? -12.199 12.273 19.559 1.00 66.75 168 PRO A C 1
ATOM 1359 O O . PRO A 1 168 ? -12.521 13.370 20.025 1.00 66.75 168 PRO A O 1
ATOM 1362 N N . PRO A 1 169 ? -12.096 12.074 18.231 1.00 61.47 169 PRO A N 1
ATOM 1363 C CA . PRO A 1 169 ? -12.282 13.146 17.244 1.00 61.47 169 PRO A CA 1
ATOM 1364 C C . PRO A 1 169 ? -13.722 13.693 17.203 1.00 61.47 169 PRO A C 1
ATOM 1366 O O . PRO A 1 169 ? -13.974 14.764 16.653 1.00 61.47 169 PRO A O 1
ATOM 1369 N N . MET A 1 170 ? -14.669 13.004 17.844 1.00 53.88 170 MET A N 1
ATOM 1370 C CA . MET A 1 170 ? -16.031 13.467 18.106 1.00 53.88 170 MET A CA 1
ATOM 1371 C C . MET A 1 170 ? -16.400 13.251 19.579 1.00 53.88 170 MET A C 1
ATOM 1373 O O . MET A 1 170 ? -15.780 12.450 20.273 1.00 53.88 170 MET A O 1
ATOM 1377 N N . GLN A 1 171 ? -17.454 13.925 20.053 1.00 45.12 171 GLN A N 1
ATOM 1378 C CA . GLN A 1 171 ? -18.056 13.672 21.367 1.00 45.12 171 GLN A CA 1
ATOM 1379 C C . GLN A 1 171 ? -18.602 12.231 21.415 1.00 45.12 171 GLN A C 1
ATOM 1381 O O . GLN A 1 171 ? -19.762 11.976 21.086 1.00 45.12 171 GLN A O 1
ATOM 1386 N N . SER A 1 172 ? -17.767 11.264 21.798 1.00 47.28 172 SER A N 1
ATOM 1387 C CA . SER A 1 172 ? -18.230 9.914 22.084 1.00 47.28 172 SER A CA 1
ATOM 1388 C C . SER A 1 172 ? -19.031 9.969 23.384 1.00 47.28 172 SER A C 1
ATOM 1390 O O . SER A 1 172 ? -18.516 10.258 24.463 1.00 47.28 172 SER A O 1
ATOM 1392 N N . LYS A 1 173 ? -20.345 9.741 23.296 1.00 43.31 173 LYS A N 1
ATOM 1393 C CA . LYS A 1 173 ? -21.121 9.405 24.491 1.00 43.31 173 LYS A CA 1
ATOM 1394 C C . LYS A 1 173 ? -20.656 8.017 24.910 1.00 43.31 173 LYS A C 1
ATOM 1396 O O . LYS A 1 173 ? -21.081 7.032 24.312 1.00 43.31 173 LYS A O 1
ATOM 1401 N N . SER A 1 174 ? -19.749 7.950 25.885 1.00 43.34 174 SER A N 1
ATOM 1402 C CA . SER A 1 174 ? -19.459 6.701 26.586 1.00 43.34 174 SER A CA 1
ATOM 1403 C C . SER A 1 174 ? -20.782 6.194 27.158 1.00 43.34 174 SER A C 1
ATOM 1405 O O . SER A 1 174 ? -21.391 6.853 28.000 1.00 43.34 174 SER A O 1
ATOM 1407 N N . ILE A 1 175 ? -21.267 5.064 26.644 1.00 39.16 175 ILE A N 1
ATOM 1408 C CA . ILE A 1 175 ? -22.417 4.352 27.211 1.00 39.16 175 ILE A CA 1
ATOM 1409 C C . ILE A 1 175 ? -21.871 3.311 28.205 1.00 39.16 175 ILE A C 1
ATOM 1411 O O . ILE A 1 175 ? -22.311 2.179 28.225 1.00 39.16 175 ILE A O 1
ATOM 1415 N N . GLY A 1 176 ? -20.878 3.684 29.016 1.00 40.34 176 GLY A N 1
ATOM 1416 C CA . GLY A 1 176 ? -20.291 2.824 30.045 1.00 40.34 176 GLY A CA 1
ATOM 1417 C C . GLY A 1 176 ? -19.457 1.645 29.524 1.00 40.34 176 GLY A C 1
ATOM 1418 O O . GLY A 1 176 ? -19.663 1.130 28.423 1.00 40.34 176 GLY A O 1
ATOM 1419 N N . ALA A 1 177 ? -18.515 1.213 30.360 1.00 37.47 177 ALA A N 1
ATOM 1420 C CA . ALA A 1 177 ? -17.774 -0.033 30.222 1.00 37.47 177 ALA A CA 1
ATOM 1421 C C . ALA A 1 177 ? -18.749 -1.219 30.067 1.00 37.47 177 ALA A C 1
ATOM 1423 O O . ALA A 1 177 ? -19.446 -1.593 31.011 1.00 37.47 177 ALA A O 1
ATOM 1424 N N . GLY A 1 178 ? -18.843 -1.781 28.857 1.00 46.56 178 GLY A N 1
ATOM 1425 C CA . GLY A 1 178 ? -19.654 -2.968 28.561 1.00 46.56 178 GLY A CA 1
ATOM 1426 C C . GLY A 1 178 ? -20.875 -2.770 27.654 1.00 46.56 178 GLY A C 1
ATOM 1427 O O . GLY A 1 178 ? -21.676 -3.700 27.547 1.00 46.56 178 GLY A O 1
ATOM 1428 N N . ALA A 1 179 ? -21.047 -1.616 27.000 1.00 50.97 179 ALA A N 1
ATOM 1429 C CA . ALA A 1 179 ? -22.120 -1.432 26.020 1.00 50.97 179 ALA A CA 1
ATOM 1430 C C . ALA A 1 179 ? -21.948 -2.335 24.787 1.00 50.97 179 ALA A C 1
ATOM 1432 O O . ALA A 1 179 ? -20.969 -2.230 24.061 1.00 50.97 179 ALA A O 1
ATOM 1433 N N . LYS A 1 180 ? -22.954 -3.171 24.513 1.00 66.00 180 LYS A N 1
ATOM 1434 C CA . LYS A 1 180 ? -23.068 -3.947 23.270 1.00 66.00 180 LYS A CA 1
ATOM 1435 C C . LYS A 1 180 ? -23.226 -3.003 22.081 1.00 66.00 180 LYS A C 1
ATOM 1437 O O . LYS A 1 180 ? -24.097 -2.129 22.109 1.00 66.00 180 LYS A O 1
ATOM 1442 N N . THR A 1 181 ? -22.472 -3.248 21.016 1.00 75.88 181 THR A N 1
ATOM 1443 C CA . THR A 1 181 ? -22.663 -2.565 19.736 1.00 75.88 181 THR A CA 1
ATOM 1444 C C . THR A 1 181 ? -23.306 -3.532 18.736 1.00 75.88 181 THR A C 1
ATOM 1446 O O . THR A 1 181 ? -22.784 -4.620 18.490 1.00 75.88 181 THR A O 1
ATOM 1449 N N . GLU A 1 182 ? -24.463 -3.154 18.178 1.00 78.31 182 GLU A N 1
ATOM 1450 C CA . GLU A 1 182 ? -25.070 -3.883 17.055 1.00 78.31 182 GLU A CA 1
ATOM 1451 C C . GLU A 1 182 ? -24.140 -3.790 15.840 1.00 78.31 182 GLU A C 1
ATOM 1453 O O . GLU A 1 182 ? -23.806 -2.693 15.390 1.00 78.31 182 GLU A O 1
ATOM 1458 N N . ALA A 1 183 ? -23.704 -4.939 15.325 1.00 71.25 183 ALA A N 1
ATOM 1459 C CA . ALA A 1 183 ? -22.737 -5.031 14.236 1.00 71.25 183 ALA A CA 1
ATOM 1460 C C . ALA A 1 183 ? -23.377 -4.756 12.861 1.00 71.25 183 ALA A C 1
ATOM 1462 O O . ALA A 1 183 ? -22.710 -4.247 11.961 1.00 71.25 183 ALA A O 1
ATOM 1463 N N . HIS A 1 184 ? -24.680 -5.016 12.719 1.00 79.50 184 HIS A N 1
ATOM 1464 C CA . HIS A 1 184 ? -25.445 -4.905 11.477 1.00 79.50 184 HIS A CA 1
ATOM 1465 C C . HIS A 1 184 ? -24.848 -5.699 10.298 1.00 79.50 184 HIS A C 1
ATOM 1467 O O . HIS A 1 184 ? -24.883 -5.232 9.161 1.00 79.50 184 HIS A O 1
ATOM 1473 N N . ILE A 1 185 ? -24.315 -6.891 10.560 1.00 76.31 185 ILE A N 1
ATOM 1474 C CA . ILE A 1 185 ? -23.621 -7.768 9.614 1.00 76.31 185 ILE A CA 1
ATOM 1475 C C . ILE A 1 185 ? -24.479 -8.023 8.371 1.00 76.31 185 ILE A C 1
ATOM 1477 O O . ILE A 1 185 ? -25.655 -8.381 8.469 1.00 76.31 185 ILE A O 1
ATOM 1481 N N . GLY A 1 186 ? -23.897 -7.783 7.192 1.00 72.06 186 GLY A N 1
ATOM 1482 C CA . GLY A 1 186 ? -24.547 -7.988 5.892 1.00 72.06 186 GLY A CA 1
ATOM 1483 C C . GLY A 1 186 ? -25.716 -7.038 5.588 1.00 72.06 186 GLY A C 1
ATOM 1484 O O . GLY A 1 186 ? -26.324 -7.124 4.520 1.00 72.06 186 GLY A O 1
ATOM 1485 N N . LYS A 1 187 ? -26.042 -6.094 6.483 1.00 74.94 187 LYS A N 1
ATOM 1486 C CA . LYS A 1 187 ? -27.104 -5.089 6.289 1.00 74.94 187 LYS A CA 1
ATOM 1487 C C . LYS A 1 187 ? -26.531 -3.835 5.627 1.00 74.94 187 LYS A C 1
ATOM 1489 O O . LYS A 1 187 ? -26.647 -2.728 6.160 1.00 74.94 187 LYS A O 1
ATOM 1494 N N . SER A 1 188 ? -25.882 -4.021 4.476 1.00 64.44 188 SER A N 1
ATOM 1495 C CA . SER A 1 188 ? -25.162 -2.951 3.782 1.00 64.44 188 SER A CA 1
ATOM 1496 C C . SER A 1 188 ? -26.092 -1.790 3.453 1.00 64.44 188 SER A C 1
ATOM 1498 O O . SER A 1 188 ? -27.159 -1.962 2.860 1.00 64.44 188 SER A O 1
ATOM 1500 N N . ASN A 1 189 ? -25.657 -0.580 3.797 1.00 62.62 189 ASN A N 1
ATOM 1501 C CA . ASN A 1 189 ? -26.260 0.635 3.283 1.00 62.62 189 ASN A CA 1
ATOM 1502 C C . ASN A 1 189 ? -25.373 1.180 2.163 1.00 62.62 189 ASN A C 1
ATOM 1504 O O . ASN A 1 189 ? -24.613 2.126 2.360 1.00 62.62 189 ASN A O 1
ATOM 1508 N N . LEU A 1 190 ? -25.481 0.592 0.968 1.00 50.81 190 LEU A N 1
ATOM 1509 C CA . LEU A 1 190 ? -24.780 1.063 -0.238 1.00 50.81 190 LEU A CA 1
ATOM 1510 C C . LEU A 1 190 ? -25.000 2.571 -0.510 1.00 50.81 190 LEU A C 1
ATOM 1512 O O . LEU A 1 190 ? -24.189 3.200 -1.188 1.00 50.81 190 LEU A O 1
ATOM 1516 N N . HIS A 1 191 ? -26.048 3.175 0.066 1.00 47.22 191 HIS A N 1
ATOM 1517 C CA . HIS A 1 191 ? -26.351 4.606 -0.008 1.00 47.22 191 HIS A CA 1
ATOM 1518 C C . HIS A 1 191 ? -25.605 5.494 1.012 1.00 47.22 191 HIS A C 1
ATOM 1520 O O . HIS A 1 191 ? -25.842 6.703 1.030 1.00 47.22 191 HIS A O 1
ATOM 1526 N N . GLU A 1 192 ? -24.715 4.969 1.865 1.00 62.00 192 GLU A N 1
ATOM 1527 C CA . GLU A 1 192 ? -23.902 5.794 2.784 1.00 62.00 192 GLU A CA 1
ATOM 1528 C C . GLU A 1 192 ? -22.730 6.520 2.105 1.00 62.00 192 GLU A C 1
ATOM 1530 O O . GLU A 1 192 ? -22.203 7.473 2.683 1.00 62.00 192 GLU A O 1
ATOM 1535 N N . LYS A 1 193 ? -22.368 6.153 0.867 1.00 78.75 193 LYS A N 1
ATOM 1536 C CA . LYS A 1 193 ? -21.360 6.877 0.077 1.00 78.75 193 LYS A CA 1
ATOM 1537 C C . LYS A 1 193 ? -21.890 8.256 -0.301 1.00 78.75 193 LYS A C 1
ATOM 1539 O O . LYS A 1 193 ? -22.761 8.392 -1.158 1.00 78.75 193 LYS A O 1
ATOM 1544 N N . LYS A 1 194 ? -21.404 9.280 0.394 1.00 84.00 194 LYS A N 1
ATOM 1545 C CA . LYS A 1 194 ? -21.953 10.638 0.375 1.00 84.00 194 LYS A CA 1
ATOM 1546 C C . LYS A 1 194 ? -20.831 11.660 0.426 1.00 84.00 194 LYS A C 1
ATOM 1548 O O . LYS A 1 194 ? -19.761 11.417 0.969 1.00 84.00 194 LYS A O 1
ATOM 1553 N N . GLY A 1 195 ? -21.128 12.849 -0.071 1.00 87.94 195 GLY A N 1
ATOM 1554 C CA . GLY A 1 195 ? -20.270 14.014 0.063 1.00 87.94 195 GLY A CA 1
ATOM 1555 C C . GLY A 1 195 ? -20.333 14.889 -1.175 1.00 87.94 195 GLY A C 1
ATOM 1556 O O . GLY A 1 195 ? -21.020 14.574 -2.144 1.00 87.94 195 GLY A O 1
ATOM 1557 N N . LYS A 1 196 ? -19.669 16.040 -1.101 1.00 92.00 196 LYS A N 1
ATOM 1558 C CA . LYS A 1 196 ? -19.687 17.027 -2.183 1.00 92.00 196 LYS A CA 1
ATOM 1559 C C . LYS A 1 196 ? -18.805 16.560 -3.334 1.00 92.00 196 LYS A C 1
ATOM 1561 O O . LYS A 1 196 ? -17.766 15.946 -3.101 1.00 92.00 196 LYS A O 1
ATOM 1566 N N . ASP A 1 197 ? -19.187 16.897 -4.556 1.00 95.19 197 ASP A N 1
ATOM 1567 C CA . ASP A 1 197 ? -18.299 16.703 -5.695 1.00 95.19 197 ASP A CA 1
ATOM 1568 C C . ASP A 1 197 ? -17.046 17.568 -5.546 1.00 95.19 197 ASP A C 1
ATOM 1570 O O . ASP A 1 197 ? -17.089 18.693 -5.037 1.00 95.19 197 ASP A O 1
ATOM 1574 N N . VAL A 1 198 ? -15.917 17.020 -5.988 1.00 96.06 198 VAL A N 1
ATOM 1575 C CA . VAL A 1 198 ? -14.621 17.696 -5.990 1.00 96.06 198 VAL A CA 1
ATOM 1576 C C . VAL A 1 198 ? -14.005 17.508 -7.362 1.00 96.06 198 VAL A C 1
ATOM 1578 O O . VAL A 1 198 ? -13.779 16.379 -7.798 1.00 96.06 198 VAL A O 1
ATOM 1581 N N . THR A 1 199 ? -13.771 18.625 -8.044 1.00 95.81 199 THR A N 1
ATOM 1582 C CA . THR A 1 199 ? -13.348 18.651 -9.444 1.00 95.81 199 THR A CA 1
ATOM 1583 C C . THR A 1 199 ? -11.844 18.849 -9.582 1.00 95.81 199 THR A C 1
ATOM 1585 O O . THR A 1 199 ? -11.237 19.659 -8.864 1.00 95.81 199 THR A O 1
ATOM 1588 N N . ALA A 1 200 ? -11.245 18.135 -10.534 1.00 93.31 200 ALA A N 1
ATOM 1589 C CA . ALA A 1 200 ? -9.894 18.418 -10.991 1.00 93.31 200 ALA A CA 1
ATOM 1590 C C . ALA A 1 200 ? -9.939 19.512 -12.073 1.00 93.31 200 ALA A C 1
ATOM 1592 O O . ALA A 1 200 ? -10.864 19.583 -12.880 1.00 93.31 200 ALA A O 1
ATOM 1593 N N . SER A 1 201 ? -8.947 20.394 -12.073 1.00 94.31 201 SER A N 1
ATOM 1594 C CA . SER A 1 201 ? -8.730 21.417 -13.097 1.00 94.31 201 SER A CA 1
ATOM 1595 C C . SER A 1 201 ? -7.480 21.079 -13.899 1.00 94.31 201 SER A C 1
ATOM 1597 O O . SER A 1 201 ? -6.511 20.553 -13.354 1.00 94.31 201 SER A O 1
ATOM 1599 N N . SER A 1 202 ? -7.439 21.473 -15.171 1.00 92.12 202 SER A N 1
ATOM 1600 C CA . SER A 1 202 ? -6.247 21.322 -16.016 1.00 92.12 202 SER A CA 1
ATOM 1601 C C . SER A 1 202 ? -5.048 22.136 -15.517 1.00 92.12 202 SER A C 1
ATOM 1603 O O . SER A 1 202 ? -3.914 21.877 -15.916 1.00 92.12 202 SER A O 1
ATOM 1605 N N . SER A 1 203 ? -5.295 23.138 -14.667 1.00 95.31 203 SER A N 1
ATOM 1606 C CA . SER A 1 203 ? -4.268 23.940 -13.999 1.00 95.31 203 SER A CA 1
ATOM 1607 C C . SER A 1 203 ? -3.762 23.332 -12.691 1.00 95.31 203 SER A C 1
ATOM 1609 O O . SER A 1 203 ? -2.777 23.833 -12.155 1.00 95.31 203 SER A O 1
ATOM 1611 N N . ASP A 1 204 ? -4.443 22.322 -12.139 1.00 98.19 204 ASP A N 1
ATOM 1612 C CA . ASP A 1 204 ? -4.033 21.724 -10.870 1.00 98.19 204 ASP A CA 1
ATOM 1613 C C . ASP A 1 204 ? -2.718 20.970 -11.050 1.00 98.19 204 ASP A C 1
ATOM 1615 O O . ASP A 1 204 ? -2.560 20.171 -11.973 1.00 98.19 204 ASP A O 1
ATOM 1619 N N . THR A 1 205 ? -1.784 21.171 -10.128 1.00 97.81 205 THR A N 1
ATOM 1620 C CA . THR A 1 205 ? -0.623 20.291 -9.981 1.00 97.81 205 THR A CA 1
ATOM 1621 C C . THR A 1 205 ? -0.998 19.041 -9.170 1.00 97.81 205 THR A C 1
ATOM 1623 O O . THR A 1 205 ? -2.001 19.055 -8.451 1.00 97.81 205 THR A O 1
ATOM 1626 N N . PRO A 1 206 ? -0.181 17.967 -9.174 1.00 98.31 206 PRO A N 1
ATOM 1627 C CA . PRO A 1 206 ? -0.372 16.835 -8.261 1.00 98.31 206 PRO A CA 1
ATOM 1628 C C . PRO A 1 206 ? -0.514 17.254 -6.788 1.00 98.31 206 PRO A C 1
ATOM 1630 O O . PRO A 1 206 ? -1.303 16.678 -6.041 1.00 98.31 206 PRO A O 1
ATOM 1633 N N . MET A 1 207 ? 0.202 18.304 -6.367 1.00 97.75 207 MET A N 1
ATOM 1634 C CA . MET A 1 207 ? 0.095 18.852 -5.012 1.00 97.75 207 MET A CA 1
ATOM 1635 C C . MET A 1 207 ? -1.276 19.489 -4.749 1.00 97.75 207 MET A C 1
ATOM 1637 O O . MET A 1 207 ? -1.833 19.323 -3.664 1.00 97.75 207 MET A O 1
ATOM 1641 N N . ASP A 1 208 ? -1.850 20.188 -5.726 1.00 98.19 208 ASP A N 1
ATOM 1642 C CA . ASP A 1 208 ? -3.182 20.787 -5.584 1.00 98.19 208 ASP A CA 1
ATOM 1643 C C . ASP A 1 208 ? -4.268 19.711 -5.497 1.00 98.19 208 ASP A C 1
ATOM 1645 O O . ASP A 1 208 ? -5.161 19.797 -4.652 1.00 98.19 208 ASP A O 1
ATOM 1649 N N . VAL A 1 209 ? -4.138 18.643 -6.292 1.00 98.50 209 VAL A N 1
ATOM 1650 C CA . VAL A 1 209 ? -5.004 17.457 -6.212 1.00 98.50 209 VAL A CA 1
ATOM 1651 C C . VAL A 1 209 ? -4.906 16.806 -4.829 1.00 98.50 209 VAL A C 1
ATOM 1653 O O . VAL A 1 209 ? -5.935 16.514 -4.218 1.00 98.50 209 VAL A O 1
ATOM 1656 N N . LEU A 1 210 ? -3.696 16.648 -4.279 1.00 98.06 210 LEU A N 1
ATOM 1657 C CA . LEU A 1 210 ? -3.509 16.097 -2.933 1.00 98.06 210 LEU A CA 1
ATOM 1658 C C . LEU A 1 210 ? -4.150 16.972 -1.847 1.00 98.06 210 LEU A C 1
ATOM 1660 O O . LEU A 1 210 ? -4.767 16.455 -0.917 1.00 98.06 210 LEU A O 1
ATOM 1664 N N . LYS A 1 211 ? -4.048 18.301 -1.962 1.00 97.94 211 LYS A N 1
ATOM 1665 C CA . LYS A 1 211 ? -4.701 19.239 -1.033 1.00 97.94 211 LYS A CA 1
ATOM 1666 C C . LYS A 1 211 ? -6.225 19.133 -1.098 1.00 97.94 211 LYS A C 1
ATOM 1668 O O . LYS A 1 211 ? -6.875 19.137 -0.053 1.00 97.94 211 LYS A O 1
ATOM 1673 N N . LYS A 1 212 ? -6.796 19.004 -2.301 1.00 98.38 212 LYS A N 1
ATOM 1674 C CA . LYS A 1 212 ? -8.237 18.765 -2.500 1.00 98.38 212 LYS A CA 1
ATOM 1675 C C . LYS A 1 212 ? -8.676 17.432 -1.898 1.00 98.38 212 LYS A C 1
ATOM 1677 O O . LYS A 1 212 ? -9.713 17.377 -1.236 1.00 98.38 212 LYS A O 1
ATOM 1682 N N . TYR A 1 213 ? -7.874 16.384 -2.070 1.00 97.81 213 TYR A N 1
ATOM 1683 C CA . TYR A 1 213 ? -8.105 15.100 -1.418 1.00 97.81 213 TYR A CA 1
ATOM 1684 C C . TYR A 1 213 ? -8.096 15.243 0.109 1.00 97.81 213 TYR A C 1
ATOM 1686 O O . TYR A 1 213 ? -9.095 14.918 0.741 1.00 97.81 213 TYR A O 1
ATOM 1694 N N . LEU A 1 214 ? -7.058 15.841 0.705 1.00 97.06 214 LEU A N 1
ATOM 1695 C CA . LEU A 1 214 ? -6.994 16.054 2.157 1.00 97.06 214 LEU A CA 1
ATOM 1696 C C . LEU A 1 214 ? -8.182 16.881 2.680 1.00 97.06 214 LEU A C 1
ATOM 1698 O O . LEU A 1 214 ? -8.721 16.582 3.742 1.00 97.06 214 LEU A O 1
ATOM 1702 N N . ALA A 1 215 ? -8.623 17.904 1.944 1.00 97.38 215 ALA A N 1
ATOM 1703 C CA . ALA A 1 215 ? -9.822 18.665 2.296 1.00 97.38 215 ALA A CA 1
ATOM 1704 C C . ALA A 1 215 ? -11.100 17.805 2.245 1.00 97.38 215 ALA A C 1
ATOM 1706 O O . ALA A 1 215 ? -11.973 17.957 3.096 1.00 97.38 215 ALA A O 1
ATOM 1707 N N . SER A 1 216 ? -11.190 16.881 1.285 1.00 96.19 216 SER A N 1
ATOM 1708 C CA . SER A 1 216 ? -12.299 15.925 1.163 1.00 96.19 216 SER A CA 1
ATOM 1709 C C . SER A 1 216 ? -12.320 14.943 2.332 1.00 96.19 216 SER A C 1
ATOM 1711 O O . SER A 1 216 ? -13.371 14.730 2.931 1.00 96.19 216 SER A O 1
ATOM 1713 N N . VAL A 1 217 ? -11.151 14.417 2.710 1.00 94.31 217 VAL A N 1
ATOM 1714 C CA . VAL A 1 217 ? -10.978 13.535 3.871 1.00 94.31 217 VAL A CA 1
ATOM 1715 C C . VAL A 1 217 ? -11.369 14.264 5.164 1.00 94.31 217 VAL A C 1
ATOM 1717 O O . VAL A 1 217 ? -12.167 13.744 5.933 1.00 94.31 217 VAL A O 1
ATOM 1720 N N . LYS A 1 218 ? -10.924 15.516 5.363 1.00 94.12 218 LYS A N 1
ATOM 1721 C CA . LYS A 1 218 ? -11.323 16.368 6.509 1.00 94.12 218 LYS A CA 1
ATOM 1722 C C . LYS A 1 218 ? -12.821 16.674 6.574 1.00 94.12 218 LYS A C 1
ATOM 1724 O O . LYS A 1 218 ? -13.331 16.997 7.641 1.00 94.12 218 LYS A O 1
ATOM 1729 N N . ALA A 1 219 ? -13.517 16.609 5.443 1.00 93.88 219 ALA A N 1
ATOM 1730 C CA . ALA A 1 219 ? -14.963 16.788 5.360 1.00 93.88 219 ALA A CA 1
ATOM 1731 C C . ALA A 1 219 ? -15.742 15.465 5.496 1.00 93.88 219 ALA A C 1
ATOM 1733 O O . ALA A 1 219 ? -16.952 15.458 5.272 1.00 93.88 219 ALA A O 1
ATOM 1734 N N . TYR A 1 220 ? -15.056 14.364 5.817 1.00 91.44 220 TYR A N 1
ATOM 1735 C CA . TYR A 1 220 ? -15.583 13.002 5.838 1.00 91.44 220 TYR A CA 1
ATOM 1736 C C . TYR A 1 220 ? -16.328 12.611 4.550 1.00 91.44 220 TYR A C 1
ATOM 1738 O O . TYR A 1 220 ? -17.385 11.979 4.572 1.00 91.44 220 TYR A O 1
ATOM 1746 N N . ASN A 1 221 ? -15.798 13.036 3.400 1.00 93.19 221 ASN A N 1
ATOM 1747 C CA . ASN A 1 221 ? -16.385 12.765 2.093 1.00 93.19 221 ASN A CA 1
ATOM 1748 C C . ASN A 1 221 ? -16.076 11.326 1.653 1.00 93.19 221 ASN A C 1
ATOM 1750 O O . ASN A 1 221 ? -14.919 10.981 1.425 1.00 93.19 221 ASN A O 1
ATOM 1754 N N . THR A 1 222 ? -17.109 10.496 1.526 1.00 91.50 222 THR A N 1
ATOM 1755 C CA . THR A 1 222 ? -17.022 9.085 1.111 1.00 91.50 222 THR A CA 1
ATOM 1756 C C . THR A 1 222 ? -17.529 8.857 -0.316 1.00 91.50 222 THR A C 1
ATOM 1758 O O . THR A 1 222 ? -17.746 7.713 -0.719 1.00 91.50 222 THR A O 1
ATOM 1761 N N . ASN A 1 223 ? -17.742 9.923 -1.099 1.00 93.00 223 ASN A N 1
ATOM 1762 C CA . ASN A 1 223 ? -18.134 9.816 -2.502 1.00 93.00 223 ASN A CA 1
ATOM 1763 C C . ASN A 1 223 ? -17.005 9.140 -3.313 1.00 93.00 223 ASN A C 1
ATOM 1765 O O . ASN A 1 223 ? -15.917 9.705 -3.416 1.00 93.00 223 ASN A O 1
ATOM 1769 N N . PRO A 1 224 ? -17.228 7.962 -3.925 1.00 93.94 224 PRO A N 1
ATOM 1770 C CA . PRO A 1 224 ? -16.190 7.263 -4.679 1.00 93.94 224 PRO A CA 1
ATOM 1771 C C . PRO A 1 224 ? -15.916 7.912 -6.040 1.00 93.94 224 PRO A C 1
ATOM 1773 O O . PRO A 1 224 ? -14.908 7.608 -6.665 1.00 93.94 224 PRO A O 1
ATOM 1776 N N . ASN A 1 225 ? -16.796 8.801 -6.509 1.00 95.12 225 ASN A N 1
ATOM 1777 C CA . ASN A 1 225 ? -16.780 9.341 -7.867 1.00 95.12 225 ASN A CA 1
ATOM 1778 C C . ASN A 1 225 ? -16.133 10.727 -7.970 1.00 95.12 225 ASN A C 1
ATOM 1780 O O . ASN A 1 225 ? -16.363 11.424 -8.959 1.00 95.12 225 ASN A O 1
ATOM 1784 N N . LEU A 1 226 ? -15.335 11.148 -6.979 1.00 97.06 226 LEU A N 1
ATOM 1785 C CA . LEU A 1 226 ? -14.646 12.437 -7.064 1.00 97.06 226 LEU A CA 1
ATOM 1786 C C . LEU A 1 226 ? -13.772 12.483 -8.321 1.00 97.06 226 LEU A C 1
ATOM 1788 O O . LEU A 1 226 ? -13.044 11.541 -8.631 1.00 97.06 226 LEU A O 1
ATOM 1792 N N . ASP A 1 227 ? -13.815 13.596 -9.045 1.00 97.38 227 ASP A N 1
ATOM 1793 C CA . ASP A 1 227 ? -13.072 13.735 -10.299 1.00 97.38 227 ASP A CA 1
ATOM 1794 C C . ASP A 1 227 ? -11.554 13.869 -10.075 1.00 97.38 227 ASP A C 1
ATOM 1796 O O . ASP A 1 227 ? -10.761 13.640 -10.983 1.00 97.38 227 ASP A O 1
ATOM 1800 N N . ILE A 1 228 ? -11.139 14.137 -8.834 1.00 98.19 228 ILE A N 1
ATOM 1801 C CA . ILE A 1 228 ? -9.738 14.055 -8.405 1.00 98.19 228 ILE A CA 1
ATOM 1802 C C . ILE A 1 228 ? -9.188 12.621 -8.361 1.00 98.19 228 ILE A C 1
ATOM 1804 O O . ILE A 1 228 ? -7.987 12.465 -8.171 1.00 98.19 228 ILE A O 1
ATOM 1808 N N . TYR A 1 229 ? -10.017 11.584 -8.510 1.00 98.44 229 TYR A N 1
ATOM 1809 C CA . TYR A 1 229 ? -9.593 10.180 -8.525 1.00 98.44 229 TYR A CA 1
ATOM 1810 C C . TYR A 1 229 ? -9.437 9.642 -9.945 1.00 98.44 229 TYR A C 1
ATOM 1812 O O . TYR A 1 229 ? -10.259 9.940 -10.815 1.00 98.44 229 TYR A O 1
ATOM 1820 N N . THR A 1 230 ? -8.415 8.803 -10.160 1.00 98.62 230 THR A N 1
ATOM 1821 C CA . THR A 1 230 ? -8.310 7.999 -11.390 1.00 98.62 230 THR A CA 1
ATOM 1822 C C . THR A 1 230 ? -9.539 7.113 -11.549 1.00 98.62 230 THR A C 1
ATOM 1824 O O . THR A 1 230 ? -10.168 6.738 -10.555 1.00 98.62 230 THR A O 1
ATOM 1827 N N . ASP A 1 231 ? -9.874 6.716 -12.775 1.00 97.75 231 ASP A N 1
ATOM 1828 C CA . ASP A 1 231 ? -11.009 5.807 -12.993 1.00 97.75 231 ASP A CA 1
ATOM 1829 C C . ASP A 1 231 ? -10.827 4.466 -12.249 1.00 97.75 231 ASP A C 1
ATOM 1831 O O . ASP A 1 231 ? -11.783 3.928 -11.683 1.00 97.75 231 ASP A O 1
ATOM 1835 N N . ALA A 1 232 ? -9.585 3.981 -12.132 1.00 96.94 232 ALA A N 1
ATOM 1836 C CA . ALA A 1 232 ? -9.246 2.829 -11.295 1.00 96.94 232 ALA A CA 1
ATOM 1837 C C . ALA A 1 232 ? -9.522 3.083 -9.800 1.00 96.94 232 ALA A C 1
ATOM 1839 O O . ALA A 1 232 ? -10.078 2.221 -9.119 1.00 96.94 232 ALA A O 1
ATOM 1840 N N . SER A 1 233 ? -9.195 4.273 -9.287 1.00 97.56 233 SER A N 1
ATOM 1841 C CA . SER A 1 233 ? -9.474 4.655 -7.894 1.00 97.56 233 SER A CA 1
ATOM 1842 C C . SER A 1 233 ? -10.967 4.819 -7.620 1.00 97.56 233 SER A C 1
ATOM 1844 O O . SER A 1 233 ? -11.432 4.432 -6.550 1.00 97.56 233 SER A O 1
ATOM 1846 N N . LYS A 1 234 ? -11.749 5.311 -8.590 1.00 96.75 234 LYS A N 1
ATOM 1847 C CA . LYS A 1 234 ? -13.216 5.349 -8.481 1.00 96.75 234 LYS A CA 1
ATOM 1848 C C . LYS A 1 234 ? -13.806 3.945 -8.396 1.00 96.75 234 LYS A C 1
ATOM 1850 O O . LYS A 1 234 ? -14.658 3.686 -7.546 1.00 96.75 234 LYS A O 1
ATOM 1855 N N . ALA A 1 235 ? -13.333 3.021 -9.236 1.00 95.00 235 ALA A N 1
ATOM 1856 C CA . ALA A 1 235 ? -13.746 1.619 -9.186 1.00 95.00 235 ALA A CA 1
ATOM 1857 C C . ALA A 1 235 ? -13.366 0.968 -7.845 1.00 95.00 235 ALA A C 1
ATOM 1859 O O . ALA A 1 235 ? -14.207 0.327 -7.214 1.00 95.00 235 ALA A O 1
ATOM 1860 N N . PHE A 1 236 ? -12.140 1.212 -7.369 1.00 92.44 236 PHE A N 1
ATOM 1861 C CA . PHE A 1 236 ? -11.668 0.773 -6.057 1.00 92.44 236 PHE A CA 1
ATOM 1862 C C . PHE A 1 236 ? -12.599 1.270 -4.943 1.00 92.44 236 PHE A C 1
ATOM 1864 O O . PHE A 1 236 ? -13.235 0.464 -4.264 1.00 92.44 236 PHE A O 1
ATOM 1871 N N . PHE A 1 237 ? -12.787 2.582 -4.798 1.00 91.00 237 PHE A N 1
ATOM 1872 C CA . PHE A 1 237 ? -13.640 3.126 -3.741 1.00 91.00 237 PHE A CA 1
ATOM 1873 C C . PHE A 1 237 ? -15.116 2.795 -3.909 1.00 91.00 237 PHE A C 1
ATOM 1875 O O . PHE A 1 237 ? -15.848 2.837 -2.927 1.00 91.00 237 PHE A O 1
ATOM 1882 N N . SER A 1 238 ? -15.584 2.430 -5.104 1.00 90.00 238 SER A N 1
ATOM 1883 C CA . SER A 1 238 ? -16.955 1.947 -5.304 1.00 90.00 238 SER A CA 1
ATOM 1884 C C . SER A 1 238 ? -17.196 0.591 -4.639 1.00 90.00 238 SER A C 1
ATOM 1886 O O . SER A 1 238 ? -18.315 0.337 -4.198 1.00 90.00 238 SER A O 1
ATOM 1888 N N . GLN A 1 239 ? -16.153 -0.221 -4.470 1.00 85.19 239 GLN A N 1
ATOM 1889 C CA . GLN A 1 239 ? -16.229 -1.550 -3.853 1.00 85.19 239 GLN A CA 1
ATOM 1890 C C . GLN A 1 239 ? -15.723 -1.584 -2.406 1.00 85.19 239 GLN A C 1
ATOM 1892 O O . GLN A 1 239 ? -16.099 -2.475 -1.658 1.00 85.19 239 GLN A O 1
ATOM 1897 N N . HIS A 1 240 ? -14.915 -0.606 -1.991 1.00 82.88 240 HIS A N 1
ATOM 1898 C CA . HIS A 1 240 ? -14.315 -0.589 -0.657 1.00 82.88 240 HIS A CA 1
ATOM 1899 C C . HIS A 1 240 ? -15.109 0.274 0.331 1.00 82.88 240 HIS A C 1
ATOM 1901 O O . HIS A 1 240 ? -15.756 1.263 -0.042 1.00 82.88 240 HIS A O 1
ATOM 1907 N N . THR A 1 241 ? -15.044 -0.112 1.605 1.00 82.50 241 THR A N 1
ATOM 1908 C CA . THR A 1 241 ? -15.552 0.664 2.740 1.00 82.50 241 THR A CA 1
ATOM 1909 C C . THR A 1 241 ? -14.509 1.701 3.141 1.00 82.50 241 THR A C 1
ATOM 1911 O O . THR A 1 241 ? -13.358 1.353 3.378 1.00 82.50 241 THR A O 1
ATOM 1914 N N . VAL A 1 242 ? -14.907 2.970 3.240 1.00 83.50 242 VAL A N 1
ATOM 1915 C CA . VAL A 1 242 ? -14.075 4.036 3.815 1.00 83.50 242 VAL A CA 1
ATOM 1916 C C . VAL A 1 242 ? -14.771 4.530 5.071 1.00 83.50 242 VAL A C 1
ATOM 1918 O O . VAL A 1 242 ? -15.858 5.103 4.986 1.00 83.50 242 VAL A O 1
ATOM 1921 N N . THR A 1 243 ? -14.171 4.283 6.233 1.00 82.94 243 THR A N 1
ATOM 1922 C CA . THR A 1 243 ? -14.740 4.699 7.519 1.00 82.94 243 THR A CA 1
ATOM 1923 C C . THR A 1 243 ? -14.208 6.061 7.948 1.00 82.94 243 THR A C 1
ATOM 1925 O O . THR A 1 243 ? -13.184 6.534 7.444 1.00 82.94 243 THR A O 1
ATOM 1928 N N . LYS A 1 244 ? -14.874 6.689 8.926 1.00 84.25 244 LYS A N 1
ATOM 1929 C CA . LYS A 1 244 ? -14.347 7.913 9.545 1.00 84.25 244 LYS A CA 1
ATOM 1930 C C . LYS A 1 244 ? -12.983 7.678 10.176 1.00 84.25 244 LYS A C 1
ATOM 1932 O O . LYS A 1 244 ? -12.110 8.520 10.033 1.00 84.25 244 LYS A O 1
ATOM 1937 N N . ILE A 1 245 ? -12.771 6.506 10.776 1.00 82.44 245 ILE A N 1
ATOM 1938 C CA . ILE A 1 245 ? -11.472 6.122 11.329 1.00 82.44 245 ILE A CA 1
ATOM 1939 C C . ILE A 1 245 ? -10.390 6.128 10.249 1.00 82.44 245 ILE A C 1
ATOM 1941 O O . ILE A 1 245 ? -9.321 6.692 10.470 1.00 82.44 245 ILE A O 1
ATOM 1945 N N . ASN A 1 246 ? -10.646 5.531 9.078 1.00 84.56 246 ASN A N 1
ATOM 1946 C CA . ASN A 1 246 ? -9.660 5.546 7.996 1.00 84.56 246 ASN A CA 1
ATOM 1947 C C . ASN A 1 246 ? -9.324 6.984 7.576 1.00 84.56 246 ASN A C 1
ATOM 1949 O O . ASN A 1 246 ? -8.165 7.300 7.321 1.00 84.56 246 ASN A O 1
ATOM 1953 N N . GLN A 1 247 ? -10.328 7.863 7.546 1.00 89.75 247 GLN A N 1
ATOM 1954 C CA . GLN A 1 247 ? -10.151 9.273 7.210 1.00 89.75 247 GLN A CA 1
ATOM 1955 C C . GLN A 1 247 ? -9.394 10.044 8.302 1.00 89.75 247 GLN A C 1
ATOM 1957 O O . GLN A 1 247 ? -8.497 10.818 7.982 1.00 89.75 247 GLN A O 1
ATOM 1962 N N . ASP A 1 248 ? -9.675 9.796 9.580 1.00 87.75 248 ASP A N 1
ATOM 1963 C CA . ASP A 1 248 ? -8.955 10.394 10.708 1.00 87.75 248 ASP A CA 1
ATOM 1964 C C . ASP A 1 248 ? -7.486 9.953 10.740 1.00 87.75 248 ASP A C 1
ATOM 1966 O O . ASP A 1 248 ? -6.591 10.785 10.926 1.00 87.75 248 ASP A O 1
ATOM 1970 N N . ASN A 1 249 ? -7.218 8.670 10.473 1.00 85.69 249 ASN A N 1
ATOM 1971 C CA . ASN A 1 249 ? -5.859 8.154 10.310 1.00 85.69 249 ASN A CA 1
ATOM 1972 C C . ASN A 1 249 ? -5.146 8.841 9.145 1.00 85.69 249 ASN A C 1
ATOM 1974 O O . ASN A 1 249 ? -4.032 9.341 9.319 1.00 85.69 249 ASN A O 1
ATOM 1978 N N . GLU A 1 250 ? -5.801 8.947 7.990 1.00 89.88 250 GLU A N 1
ATOM 1979 C CA . GLU A 1 250 ? -5.240 9.642 6.835 1.00 89.88 250 GLU A CA 1
ATOM 1980 C C . GLU A 1 250 ? -4.930 11.112 7.160 1.00 89.88 250 GLU A C 1
ATOM 1982 O O . GLU A 1 250 ? -3.842 11.595 6.857 1.00 89.88 250 GLU A O 1
ATOM 1987 N N . ILE A 1 251 ? -5.822 11.834 7.850 1.00 91.88 251 ILE A N 1
ATOM 1988 C CA . ILE A 1 251 ? -5.575 13.222 8.275 1.00 91.88 251 ILE A CA 1
ATOM 1989 C C . ILE A 1 251 ? -4.354 13.295 9.191 1.00 91.88 251 ILE A C 1
ATOM 1991 O O . ILE A 1 251 ? -3.494 14.161 8.984 1.00 91.88 251 ILE A O 1
ATOM 1995 N N . ARG A 1 252 ? -4.280 12.409 10.191 1.00 86.62 252 ARG A N 1
ATOM 1996 C CA . ARG A 1 252 ? -3.204 12.361 11.188 1.00 86.62 252 ARG A CA 1
ATOM 1997 C C . ARG A 1 252 ? -1.844 12.112 10.539 1.00 86.62 252 ARG A C 1
ATOM 1999 O O . ARG A 1 252 ? -0.879 12.776 10.915 1.00 86.62 252 ARG A O 1
ATOM 2006 N N . PHE A 1 253 ? -1.762 11.206 9.565 1.00 85.81 253 PHE A N 1
ATOM 2007 C CA . PHE A 1 253 ? -0.503 10.862 8.899 1.00 85.81 253 PHE A CA 1
ATOM 2008 C C . PHE A 1 253 ? -0.148 11.801 7.746 1.00 85.81 253 PHE A C 1
ATOM 2010 O O . PHE A 1 253 ? 1.022 12.143 7.575 1.00 85.81 253 PHE A O 1
ATOM 2017 N N . LEU A 1 254 ? -1.126 12.263 6.966 1.00 91.31 254 LEU A N 1
ATOM 2018 C CA . LEU A 1 254 ? -0.869 13.109 5.804 1.00 91.31 254 LEU A CA 1
ATOM 2019 C C . LEU A 1 254 ? -0.583 14.561 6.194 1.00 91.31 254 LEU A C 1
ATOM 2021 O O . LEU A 1 254 ? 0.332 15.164 5.634 1.00 91.31 254 LEU A O 1
ATOM 2025 N N . THR A 1 255 ? -1.325 15.131 7.151 1.00 93.19 255 THR A N 1
ATOM 2026 C CA . THR A 1 255 ? -1.221 16.567 7.483 1.00 93.19 255 THR A CA 1
ATOM 2027 C C . THR A 1 255 ? 0.213 16.999 7.828 1.00 93.19 255 THR A C 1
ATOM 2029 O O . THR A 1 255 ? 0.679 17.960 7.216 1.00 93.19 255 THR A O 1
ATOM 2032 N N . PRO A 1 256 ? 0.964 16.301 8.708 1.00 90.56 256 PRO A N 1
ATOM 2033 C CA . PRO A 1 256 ? 2.342 16.682 9.041 1.00 90.56 256 PRO A CA 1
ATOM 2034 C C . PRO A 1 256 ? 3.326 16.530 7.872 1.00 90.56 256 PRO A C 1
ATOM 2036 O O . PRO A 1 256 ? 4.417 17.093 7.894 1.00 90.56 256 PRO A O 1
ATOM 2039 N N . CYS A 1 257 ? 2.958 15.750 6.856 1.00 91.44 257 CYS A N 1
ATOM 2040 C CA . CYS A 1 257 ? 3.805 15.448 5.712 1.00 91.44 257 CYS A CA 1
ATOM 2041 C C . CYS A 1 257 ? 3.619 16.421 4.543 1.00 91.44 257 CYS A C 1
ATOM 2043 O O . CYS A 1 257 ? 4.446 16.408 3.634 1.00 91.44 257 CYS A O 1
ATOM 2045 N N . MET A 1 258 ? 2.556 17.234 4.530 1.00 92.00 258 MET A N 1
ATOM 2046 C CA . MET A 1 258 ? 2.179 18.044 3.363 1.00 92.00 258 MET A CA 1
ATOM 2047 C C . MET A 1 258 ? 3.287 18.997 2.905 1.00 92.00 258 MET A C 1
ATOM 2049 O O . MET A 1 258 ? 3.593 19.043 1.715 1.00 92.00 258 MET A O 1
ATOM 2053 N N . ASP A 1 259 ? 3.926 19.700 3.839 1.00 90.12 259 ASP A N 1
ATOM 2054 C CA . ASP A 1 259 ? 4.902 20.752 3.515 1.00 90.12 259 ASP A CA 1
ATOM 2055 C C . ASP A 1 259 ? 6.270 20.208 3.077 1.00 90.12 259 ASP A C 1
ATOM 2057 O O . ASP A 1 259 ? 7.094 20.945 2.544 1.00 90.12 259 ASP A O 1
ATOM 2061 N N . SER A 1 260 ? 6.521 18.914 3.288 1.00 89.38 260 SER A N 1
ATOM 2062 C CA . SER A 1 260 ? 7.796 18.253 2.968 1.00 89.38 260 SER A CA 1
ATOM 2063 C C . SER A 1 260 ? 7.710 17.320 1.756 1.00 89.38 260 SER A C 1
ATOM 2065 O O . SER A 1 260 ? 8.651 16.575 1.477 1.00 89.38 260 SER A O 1
ATOM 2067 N N . LYS A 1 261 ? 6.582 17.336 1.038 1.00 93.25 261 LYS A N 1
ATOM 2068 C CA . LYS A 1 261 ? 6.371 16.537 -0.170 1.00 93.25 261 LYS A CA 1
ATOM 2069 C C . LYS A 1 261 ? 6.867 17.267 -1.414 1.00 93.25 261 LYS A C 1
ATOM 2071 O O . LYS A 1 261 ? 6.447 18.383 -1.705 1.00 93.25 261 LYS A O 1
ATOM 2076 N N . GLU A 1 262 ? 7.681 16.575 -2.198 1.00 93.50 262 GLU A N 1
ATOM 2077 C CA . GLU A 1 262 ? 8.180 17.021 -3.496 1.00 93.50 262 GLU A CA 1
ATOM 2078 C C . GLU A 1 262 ? 7.525 16.226 -4.626 1.00 93.50 262 GLU A C 1
ATOM 2080 O O . GLU A 1 262 ? 7.319 15.014 -4.515 1.00 93.50 262 GLU A O 1
ATOM 2085 N N . VAL A 1 263 ? 7.204 16.907 -5.730 1.00 95.88 263 VAL A N 1
ATOM 2086 C CA . VAL A 1 263 ? 6.645 16.266 -6.928 1.00 95.88 263 VAL A CA 1
ATOM 2087 C C . VAL A 1 263 ? 7.784 15.772 -7.813 1.00 95.88 263 VAL A C 1
ATOM 2089 O O . VAL A 1 263 ? 8.635 16.557 -8.229 1.00 95.88 263 VAL A O 1
ATOM 2092 N N . LYS A 1 264 ? 7.753 14.492 -8.182 1.00 93.00 264 LYS A N 1
ATOM 2093 C CA . LYS A 1 264 ? 8.552 13.938 -9.278 1.00 93.00 264 LYS A CA 1
ATOM 2094 C C . LYS A 1 264 ? 7.645 13.597 -10.449 1.00 93.00 264 LYS A C 1
ATOM 2096 O O . LYS A 1 264 ? 6.719 12.804 -10.295 1.00 93.00 264 LYS A O 1
ATOM 2101 N N . TYR A 1 265 ? 7.936 14.173 -11.610 1.00 93.19 265 TYR A N 1
ATOM 2102 C CA . TYR A 1 265 ? 7.244 13.877 -12.862 1.00 93.19 265 TYR A CA 1
ATOM 2103 C C . TYR A 1 265 ? 7.987 12.789 -13.631 1.00 93.19 265 TYR A C 1
ATOM 2105 O O . TYR A 1 265 ? 9.216 12.828 -13.727 1.00 93.19 265 TYR A O 1
ATOM 2113 N N . ALA A 1 266 ? 7.243 11.827 -14.167 1.00 87.06 266 ALA A N 1
ATOM 2114 C CA . ALA A 1 266 ? 7.783 10.853 -15.097 1.00 87.06 266 ALA A CA 1
ATOM 2115 C C . ALA A 1 266 ? 8.070 11.511 -16.451 1.00 87.06 266 ALA A C 1
ATOM 2117 O O . ALA A 1 266 ? 7.449 12.507 -16.830 1.00 87.06 266 ALA A O 1
ATOM 2118 N N . VAL A 1 267 ? 8.999 10.919 -17.202 1.00 77.06 267 VAL A N 1
ATOM 2119 C CA . VAL A 1 267 ? 9.358 11.377 -18.554 1.00 77.06 267 VAL A CA 1
ATOM 2120 C C . VAL A 1 267 ? 8.205 11.175 -19.546 1.00 77.06 267 VAL A C 1
ATOM 2122 O O . VAL A 1 267 ? 8.101 11.921 -20.514 1.00 77.06 267 VAL A O 1
ATOM 2125 N N . ASP A 1 268 ? 7.297 10.235 -19.272 1.00 81.75 268 ASP A N 1
ATOM 2126 C CA . ASP A 1 268 ? 6.096 9.996 -20.083 1.00 81.75 268 ASP A CA 1
ATOM 2127 C C . ASP A 1 268 ? 5.073 11.150 -20.050 1.00 81.75 268 ASP A C 1
ATOM 2129 O O . ASP A 1 268 ? 4.142 11.181 -20.853 1.00 81.75 268 ASP A O 1
ATOM 2133 N N . GLY A 1 269 ? 5.227 12.107 -19.126 1.00 88.69 269 GLY A N 1
ATOM 2134 C CA . GLY A 1 269 ? 4.334 13.256 -18.974 1.00 88.69 269 GLY A CA 1
ATOM 2135 C C . GLY A 1 269 ? 2.931 12.926 -18.448 1.00 88.69 269 GLY A C 1
ATOM 2136 O O . GLY A 1 269 ? 2.092 13.830 -18.366 1.00 88.69 269 GLY A O 1
ATOM 2137 N N . VAL A 1 270 ? 2.667 11.670 -18.078 1.00 95.38 270 VAL A N 1
ATOM 2138 C CA . VAL A 1 270 ? 1.363 11.181 -17.610 1.00 95.38 270 VAL A CA 1
ATOM 2139 C C . VAL A 1 270 ? 1.405 10.574 -16.210 1.00 95.38 270 VAL A C 1
ATOM 2141 O O . VAL A 1 270 ? 0.344 10.445 -15.608 1.00 95.38 270 VAL A O 1
ATOM 2144 N N . HIS A 1 271 ? 2.578 10.286 -15.641 1.00 96.31 271 HIS A N 1
ATOM 2145 C CA . HIS A 1 271 ? 2.714 9.858 -14.245 1.00 96.31 271 HIS A CA 1
ATOM 2146 C C . HIS A 1 271 ? 3.456 10.882 -13.383 1.00 96.31 271 HIS A C 1
ATOM 2148 O O . HIS A 1 271 ? 4.390 11.561 -13.820 1.00 96.31 271 HIS A O 1
ATOM 2154 N N . ALA A 1 272 ? 3.054 10.976 -12.118 1.00 97.81 272 ALA A N 1
ATOM 2155 C CA . ALA A 1 272 ? 3.767 11.744 -11.107 1.00 97.81 272 ALA A CA 1
ATOM 2156 C C . ALA A 1 272 ? 3.673 11.075 -9.732 1.00 97.81 272 ALA A C 1
ATOM 2158 O O . ALA A 1 272 ? 2.724 10.349 -9.434 1.00 97.81 272 ALA A O 1
ATOM 2159 N N . VAL A 1 273 ? 4.659 11.340 -8.878 1.00 97.00 273 VAL A N 1
ATOM 2160 C CA . VAL A 1 273 ? 4.675 10.886 -7.483 1.00 97.00 273 VAL A CA 1
ATOM 2161 C C . VAL A 1 273 ? 5.003 12.062 -6.578 1.00 97.00 273 VAL A C 1
ATOM 2163 O O . VAL A 1 273 ? 5.983 12.767 -6.810 1.00 97.00 273 VAL A O 1
ATOM 2166 N N . LEU A 1 274 ? 4.211 12.249 -5.525 1.00 97.12 274 LEU A N 1
ATOM 2167 C CA . LEU A 1 274 ? 4.569 13.092 -4.388 1.00 97.12 274 LEU A CA 1
ATOM 2168 C C . LEU A 1 274 ? 5.243 12.237 -3.322 1.00 97.12 274 LEU A C 1
ATOM 2170 O O . LEU A 1 274 ? 4.629 11.306 -2.802 1.00 97.12 274 LEU A O 1
ATOM 2174 N N . LEU A 1 275 ? 6.479 12.561 -2.961 1.00 93.19 275 LEU A N 1
ATOM 2175 C CA . LEU A 1 275 ? 7.234 11.840 -1.938 1.00 93.19 275 LEU A CA 1
ATOM 2176 C C . LEU A 1 275 ? 8.080 12.787 -1.094 1.00 93.19 275 LEU A C 1
ATOM 2178 O O . LEU A 1 275 ? 8.359 13.912 -1.489 1.00 93.19 275 LEU A O 1
ATOM 2182 N N . ASN A 1 276 ? 8.513 12.297 0.059 1.00 89.31 276 ASN A N 1
ATOM 2183 C CA . ASN A 1 276 ? 9.442 13.001 0.929 1.00 89.31 276 ASN A CA 1
ATOM 2184 C C . ASN A 1 276 ? 10.862 12.470 0.684 1.00 89.31 276 ASN A C 1
ATOM 2186 O O . ASN A 1 276 ? 11.051 11.252 0.604 1.00 89.31 276 ASN A O 1
ATOM 2190 N N . ASP A 1 277 ? 11.854 13.360 0.613 1.00 76.94 277 ASP A N 1
ATOM 2191 C CA . ASP A 1 277 ? 13.275 12.995 0.623 1.00 76.94 277 ASP A CA 1
ATOM 2192 C C . ASP A 1 277 ? 13.887 13.339 2.001 1.00 76.94 277 ASP A C 1
ATOM 2194 O O . ASP A 1 277 ? 13.661 14.434 2.516 1.00 76.94 277 ASP A O 1
ATOM 2198 N N . PRO A 1 278 ? 14.641 12.430 2.646 1.00 78.94 278 PRO A N 1
ATOM 2199 C CA . PRO A 1 278 ? 14.980 11.091 2.187 1.00 78.94 278 PRO A CA 1
ATOM 2200 C C . PRO A 1 278 ? 13.851 10.065 2.399 1.00 78.94 278 PRO A C 1
ATOM 2202 O O . PRO A 1 278 ? 13.274 9.939 3.481 1.00 78.94 278 PRO A O 1
ATOM 2205 N N . VAL A 1 279 ? 13.603 9.254 1.364 1.00 80.81 279 VAL A N 1
ATOM 2206 C CA . VAL A 1 279 ? 12.523 8.241 1.298 1.00 80.81 279 VAL A CA 1
ATOM 2207 C C . VAL A 1 279 ? 12.631 7.192 2.416 1.00 80.81 279 VAL A C 1
ATOM 2209 O O . VAL A 1 279 ? 11.632 6.638 2.874 1.00 80.81 279 VAL A O 1
ATOM 2212 N N . ASN A 1 280 ? 13.845 6.929 2.904 1.00 76.38 280 ASN A N 1
ATOM 2213 C CA . ASN A 1 280 ? 14.123 5.897 3.905 1.00 76.38 280 ASN A CA 1
ATOM 2214 C C . ASN A 1 280 ? 13.552 6.193 5.310 1.00 76.38 280 ASN A C 1
ATOM 2216 O O . ASN A 1 280 ? 13.510 5.280 6.141 1.00 76.38 280 ASN A O 1
ATOM 2220 N N . GLN A 1 281 ? 13.080 7.419 5.579 1.00 83.00 281 GLN A N 1
ATOM 2221 C CA . GLN A 1 281 ? 12.385 7.744 6.831 1.00 83.00 281 GLN A CA 1
ATOM 2222 C C . GLN A 1 281 ? 11.032 7.038 6.949 1.00 83.00 281 GLN A C 1
ATOM 2224 O O . GLN A 1 281 ? 10.611 6.728 8.060 1.00 83.00 281 GLN A O 1
ATOM 2229 N N . ARG A 1 282 ? 10.370 6.761 5.816 1.00 89.75 282 ARG A N 1
ATOM 2230 C CA . ARG A 1 282 ? 9.164 5.920 5.702 1.00 89.75 282 ARG A CA 1
ATOM 2231 C C . ARG A 1 282 ? 7.944 6.332 6.544 1.00 89.75 282 ARG A C 1
ATOM 2233 O O . ARG A 1 282 ? 6.972 5.590 6.585 1.00 89.75 282 ARG A O 1
ATOM 2240 N N . LYS A 1 283 ? 7.962 7.504 7.186 1.00 86.75 283 LYS A N 1
ATOM 2241 C CA . LYS A 1 283 ? 6.820 8.042 7.951 1.00 86.75 283 LYS A CA 1
ATOM 2242 C C . LYS A 1 283 ? 5.757 8.681 7.059 1.00 86.75 283 LYS A C 1
ATOM 2244 O O . LYS A 1 283 ? 4.578 8.625 7.365 1.00 86.75 283 LYS A O 1
ATOM 2249 N N . CYS A 1 284 ? 6.184 9.280 5.952 1.00 90.31 284 CYS A N 1
ATOM 2250 C CA . CYS A 1 284 ? 5.303 9.930 4.992 1.00 90.31 284 CYS A CA 1
ATOM 2251 C C . CYS A 1 284 ? 5.203 9.060 3.742 1.00 90.31 284 CYS A C 1
ATOM 2253 O O . CYS A 1 284 ? 6.182 8.954 2.997 1.00 90.31 284 CYS A O 1
ATOM 2255 N N . SER A 1 285 ? 4.050 8.424 3.526 1.00 92.62 285 SER A N 1
ATOM 2256 C CA . SER A 1 285 ? 3.796 7.596 2.342 1.00 92.62 285 SER A CA 1
ATOM 2257 C C . SER A 1 285 ? 3.861 8.417 1.050 1.00 92.62 285 SER A C 1
ATOM 2259 O O . SER A 1 285 ? 3.552 9.620 1.056 1.00 92.62 285 SER A O 1
ATOM 2261 N N . PRO A 1 286 ? 4.305 7.809 -0.064 1.00 95.44 286 PRO A N 1
ATOM 2262 C CA . PRO A 1 286 ? 4.218 8.446 -1.366 1.00 95.44 286 PRO A CA 1
ATOM 2263 C C . PRO A 1 286 ? 2.765 8.459 -1.856 1.00 95.44 286 PRO A C 1
ATOM 2265 O O . PRO A 1 286 ? 2.000 7.552 -1.541 1.00 95.44 286 PRO A O 1
ATOM 2268 N N . TYR A 1 287 ? 2.408 9.467 -2.650 1.00 97.81 287 TYR A N 1
ATOM 2269 C CA . TYR A 1 287 ? 1.106 9.562 -3.316 1.00 97.81 287 TYR A CA 1
ATOM 2270 C C . TYR A 1 287 ? 1.302 9.537 -4.824 1.00 97.81 287 TYR A C 1
ATOM 2272 O O . TYR A 1 287 ? 2.160 10.250 -5.349 1.00 97.81 287 TYR A O 1
ATOM 2280 N N . PHE A 1 288 ? 0.536 8.693 -5.505 1.00 98.25 288 PHE A N 1
ATOM 2281 C CA . PHE A 1 288 ? 0.676 8.439 -6.934 1.00 98.25 288 PHE A CA 1
ATOM 2282 C C . PHE A 1 288 ? -0.379 9.190 -7.724 1.00 98.25 288 PHE A C 1
ATOM 2284 O O . PHE A 1 288 ? -1.521 9.309 -7.291 1.00 98.25 288 PHE A O 1
ATOM 2291 N N . PHE A 1 289 ? 0.017 9.706 -8.883 1.00 98.62 289 PHE A N 1
ATOM 2292 C CA . PHE A 1 289 ? -0.846 10.499 -9.742 1.00 98.62 289 PHE A CA 1
ATOM 2293 C C . PHE A 1 289 ? -0.730 10.049 -11.185 1.00 98.62 289 PHE A C 1
ATOM 2295 O O . PHE A 1 289 ? 0.366 9.766 -11.674 1.00 98.62 289 PHE A O 1
ATOM 2302 N N . LYS A 1 290 ? -1.862 10.032 -11.877 1.00 98.19 290 LYS A N 1
ATOM 2303 C CA . LYS A 1 290 ? -1.950 9.771 -13.308 1.00 98.19 290 LYS A CA 1
ATOM 2304 C C . LYS A 1 290 ? -2.701 10.904 -13.980 1.00 98.19 290 LYS A C 1
ATOM 2306 O O . LYS A 1 290 ? -3.676 11.424 -13.437 1.00 98.19 290 LYS A O 1
ATOM 2311 N N . LYS A 1 291 ? -2.238 11.312 -15.154 1.00 97.44 291 LYS A N 1
ATOM 2312 C CA . LYS A 1 291 ? -2.907 12.315 -15.968 1.00 97.44 291 LYS A CA 1
ATOM 2313 C C . LYS A 1 291 ? -3.949 11.632 -16.845 1.00 97.44 291 LYS A C 1
ATOM 2315 O O . LYS A 1 291 ? -3.606 10.894 -17.763 1.00 97.44 291 LYS A O 1
ATOM 2320 N N . GLU A 1 292 ? -5.221 11.899 -16.581 1.00 96.81 292 GLU A N 1
ATOM 2321 C CA . GLU A 1 292 ? -6.354 11.370 -17.342 1.00 96.81 292 GLU A CA 1
ATOM 2322 C C . GLU A 1 292 ? -7.139 12.540 -17.933 1.00 96.81 292 GLU A C 1
ATOM 2324 O O . GLU A 1 292 ? -7.489 13.485 -17.226 1.00 96.81 292 GLU A O 1
ATOM 2329 N N . GLN A 1 293 ? -7.386 12.502 -19.247 1.00 93.25 293 GLN A N 1
ATOM 2330 C CA . GLN A 1 293 ? -8.106 13.564 -19.970 1.00 93.25 293 GLN A CA 1
ATOM 2331 C C . GLN A 1 293 ? -7.500 14.968 -19.756 1.00 93.25 293 GLN A C 1
ATOM 2333 O O . GLN A 1 293 ? -8.202 15.973 -19.728 1.00 93.25 293 GLN A O 1
ATOM 2338 N N . GLY A 1 294 ? -6.174 15.042 -19.593 1.00 94.00 294 GLY A N 1
ATOM 2339 C CA . GLY A 1 294 ? -5.449 16.299 -19.391 1.00 94.00 294 GLY A CA 1
ATOM 2340 C C . GLY A 1 294 ? -5.377 16.790 -17.941 1.00 94.00 294 GLY A C 1
ATOM 2341 O O . GLY A 1 294 ? -4.622 17.728 -17.685 1.00 94.00 294 GLY A O 1
ATOM 2342 N N . ASN A 1 295 ? -6.051 16.132 -16.996 1.00 97.81 295 ASN A N 1
ATOM 2343 C CA . ASN A 1 295 ? -6.080 16.518 -15.584 1.00 97.81 295 ASN A CA 1
ATOM 2344 C C . ASN A 1 295 ? -5.293 15.520 -14.731 1.00 97.81 295 ASN A C 1
ATOM 2346 O O . ASN A 1 295 ? -5.357 14.313 -14.966 1.00 97.81 295 ASN A O 1
ATOM 2350 N N . TRP A 1 296 ? -4.555 16.006 -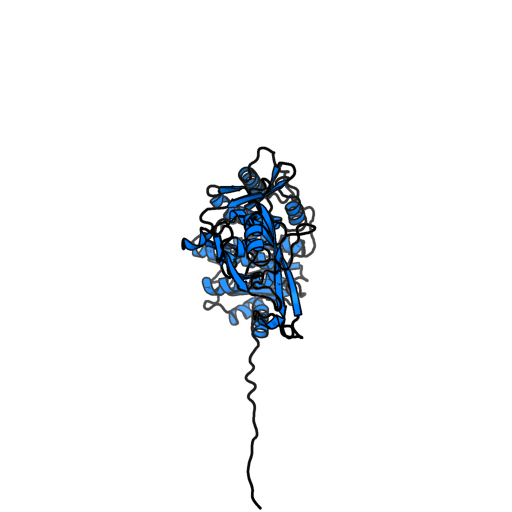13.732 1.00 98.56 296 TRP A N 1
ATOM 2351 C CA . TRP A 1 296 ? -3.928 15.128 -12.745 1.00 98.56 296 TRP A CA 1
ATOM 2352 C C . TRP A 1 296 ? -4.987 14.532 -11.822 1.00 98.56 296 TRP A C 1
ATOM 2354 O O . TRP A 1 296 ? -5.845 15.249 -11.310 1.00 98.56 296 TRP A O 1
ATOM 2364 N N . LYS A 1 297 ? -4.899 13.223 -11.593 1.00 98.69 297 LYS A N 1
ATOM 2365 C CA . LYS A 1 297 ? -5.794 12.478 -10.712 1.00 98.69 297 LYS A CA 1
ATOM 2366 C C . LYS A 1 297 ? -4.990 11.577 -9.787 1.00 98.69 297 LYS A C 1
ATOM 2368 O O . LYS A 1 297 ? -3.931 11.084 -10.166 1.00 98.69 297 LYS A O 1
ATOM 2373 N N . LEU A 1 298 ? -5.476 11.401 -8.567 1.00 98.56 298 LEU A N 1
ATOM 2374 C CA . LEU A 1 298 ? -4.859 10.594 -7.527 1.00 98.56 298 LEU A CA 1
ATOM 2375 C C . LEU A 1 298 ? -5.151 9.107 -7.762 1.00 98.56 298 LEU A C 1
ATOM 2377 O O . LEU A 1 298 ? -6.309 8.722 -7.942 1.00 98.56 298 LEU A O 1
ATOM 2381 N N . ASP A 1 299 ? -4.100 8.289 -7.739 1.00 98.44 299 ASP A N 1
ATOM 2382 C CA . ASP A 1 299 ? -4.141 6.857 -8.027 1.00 98.44 299 ASP A CA 1
ATOM 2383 C C . ASP A 1 299 ? -3.999 5.999 -6.760 1.00 98.44 299 ASP A C 1
ATOM 2385 O O . ASP A 1 299 ? -2.988 5.333 -6.511 1.00 98.44 299 ASP A O 1
ATOM 2389 N N . ILE A 1 300 ? -5.043 6.032 -5.931 1.00 97.06 300 ILE A N 1
ATOM 2390 C CA . ILE A 1 300 ? -5.126 5.241 -4.700 1.00 97.06 300 ILE A CA 1
ATOM 2391 C C . ILE A 1 300 ? -5.222 3.744 -5.006 1.00 97.06 300 ILE A C 1
ATOM 2393 O O . ILE A 1 300 ? -4.674 2.949 -4.247 1.00 97.06 300 ILE A O 1
ATOM 2397 N N . ALA A 1 301 ? -5.853 3.342 -6.113 1.00 96.19 301 ALA A N 1
ATOM 2398 C CA . ALA A 1 301 ? -5.954 1.929 -6.483 1.00 96.19 301 ALA A CA 1
ATOM 2399 C C . ALA A 1 301 ? -4.567 1.271 -6.591 1.00 96.19 301 ALA A C 1
ATOM 2401 O O . ALA A 1 301 ? -4.313 0.234 -5.971 1.00 96.19 301 ALA A O 1
ATOM 2402 N N . THR A 1 302 ? -3.634 1.915 -7.296 1.00 96.12 302 THR A N 1
ATOM 2403 C CA . THR A 1 302 ? -2.254 1.423 -7.403 1.00 96.12 302 THR A CA 1
ATOM 2404 C C . THR A 1 302 ? -1.513 1.501 -6.068 1.00 96.12 302 THR A C 1
ATOM 2406 O O . THR A 1 302 ? -0.785 0.572 -5.709 1.00 96.12 302 THR A O 1
ATOM 2409 N N . MET A 1 303 ? -1.718 2.569 -5.287 1.00 95.62 303 MET A N 1
ATOM 2410 C CA . MET A 1 303 ? -1.142 2.680 -3.940 1.00 95.62 303 MET A CA 1
ATOM 2411 C C . MET A 1 303 ? -1.593 1.525 -3.036 1.00 95.62 303 MET A C 1
ATOM 2413 O O . MET A 1 303 ? -0.751 0.866 -2.435 1.00 95.62 303 MET A O 1
ATOM 2417 N N . ALA A 1 304 ? -2.891 1.222 -2.983 1.00 91.00 304 ALA A N 1
ATOM 2418 C CA . ALA A 1 304 ? -3.450 0.120 -2.201 1.00 91.00 304 ALA A CA 1
ATOM 2419 C C . ALA A 1 304 ? -2.929 -1.247 -2.677 1.00 91.00 304 ALA A C 1
ATOM 2421 O O . ALA A 1 304 ? -2.696 -2.161 -1.876 1.00 91.00 304 ALA A O 1
ATOM 2422 N N . GLN A 1 305 ? -2.668 -1.388 -3.980 1.00 90.06 305 GLN A N 1
ATOM 2423 C CA . GLN A 1 305 ? -2.079 -2.605 -4.524 1.00 90.06 305 GLN A CA 1
ATOM 2424 C C . GLN A 1 305 ? -0.663 -2.844 -3.985 1.00 90.06 305 GLN A C 1
ATOM 2426 O O . GLN A 1 305 ? -0.354 -3.983 -3.627 1.00 90.06 305 GLN A O 1
ATOM 2431 N N . ILE A 1 306 ? 0.187 -1.816 -3.886 1.00 90.88 306 ILE A N 1
ATOM 2432 C CA . ILE A 1 306 ? 1.631 -2.028 -3.680 1.00 90.88 306 ILE A CA 1
ATOM 2433 C C . ILE A 1 306 ? 2.211 -1.465 -2.388 1.00 90.88 306 ILE A C 1
ATOM 2435 O O . ILE A 1 306 ? 3.297 -1.890 -2.005 1.00 90.88 306 ILE A O 1
ATOM 2439 N N . LEU A 1 307 ? 1.552 -0.522 -1.722 1.00 91.88 307 LEU A N 1
ATOM 2440 C CA . LEU A 1 307 ? 2.021 0.031 -0.456 1.00 91.88 307 LEU A CA 1
ATOM 2441 C C . LEU A 1 307 ? 1.482 -0.802 0.704 1.00 91.88 307 LEU A C 1
ATOM 2443 O O . LEU A 1 307 ? 0.338 -1.259 0.710 1.00 91.88 307 LEU A O 1
ATOM 2447 N N . ARG A 1 308 ? 2.344 -1.031 1.686 1.00 88.50 308 ARG A N 1
ATOM 2448 C CA . ARG A 1 308 ? 2.050 -1.742 2.928 1.00 88.50 308 ARG A CA 1
ATOM 2449 C C . ARG A 1 308 ? 2.611 -0.940 4.086 1.00 88.50 308 ARG A C 1
ATOM 2451 O O . ARG A 1 308 ? 3.592 -0.222 3.905 1.00 88.50 308 ARG A O 1
ATOM 2458 N N . PHE A 1 309 ? 2.012 -1.097 5.255 1.00 86.75 309 PHE A N 1
ATOM 2459 C CA . PHE A 1 309 ? 2.450 -0.461 6.488 1.00 86.75 309 PHE A CA 1
ATOM 2460 C C . PHE A 1 309 ? 2.739 -1.545 7.518 1.00 86.75 309 PHE A C 1
ATOM 2462 O O . PHE A 1 309 ? 2.019 -2.540 7.596 1.00 86.75 309 PHE A O 1
ATOM 2469 N N . ASN A 1 310 ? 3.830 -1.374 8.257 1.00 84.38 310 ASN A N 1
ATOM 2470 C CA . ASN A 1 310 ? 4.132 -2.220 9.406 1.00 84.38 310 ASN A CA 1
ATOM 2471 C C . ASN A 1 310 ? 3.460 -1.672 10.677 1.00 84.38 310 ASN A C 1
ATOM 2473 O O . ASN A 1 310 ? 2.843 -0.610 10.641 1.00 84.38 310 ASN A O 1
ATOM 2477 N N . ALA A 1 311 ? 3.622 -2.362 11.808 1.00 80.81 311 ALA A N 1
ATOM 2478 C CA . ALA A 1 311 ? 3.044 -1.933 13.083 1.00 80.81 311 ALA A CA 1
ATOM 2479 C C . ALA A 1 311 ? 3.447 -0.507 13.533 1.00 80.81 311 ALA A C 1
ATOM 2481 O O . ALA A 1 311 ? 2.572 0.233 13.973 1.00 80.81 311 ALA A O 1
ATOM 2482 N N . PRO A 1 312 ? 4.709 -0.060 13.358 1.00 80.94 312 PRO A N 1
ATOM 2483 C CA . PRO A 1 312 ? 5.089 1.348 13.539 1.00 80.94 312 PRO A CA 1
ATOM 2484 C C . PRO A 1 312 ? 4.616 2.335 12.447 1.00 80.94 312 PRO A C 1
ATOM 2486 O O . PRO A 1 312 ? 5.155 3.444 12.366 1.00 80.94 312 PRO A O 1
ATOM 2489 N N . MET A 1 313 ? 3.696 1.946 11.560 1.00 81.19 313 MET A N 1
ATOM 2490 C CA . MET A 1 313 ? 3.182 2.747 10.437 1.00 81.19 313 MET A CA 1
ATOM 2491 C C . MET A 1 313 ? 4.250 3.254 9.464 1.00 81.19 313 MET A C 1
ATOM 2493 O O . MET A 1 313 ? 4.126 4.306 8.837 1.00 81.19 313 MET A O 1
ATOM 2497 N N . GLN A 1 314 ? 5.324 2.485 9.296 1.00 88.62 314 GLN A N 1
ATOM 2498 C CA . GLN A 1 314 ? 6.314 2.732 8.257 1.00 88.62 314 GLN A CA 1
ATOM 2499 C C . GLN A 1 314 ? 5.876 2.064 6.966 1.00 88.62 314 GLN A C 1
ATOM 2501 O O . GLN A 1 314 ? 5.680 0.845 6.917 1.00 88.62 314 GLN A O 1
ATOM 2506 N N . TRP A 1 315 ? 5.801 2.852 5.900 1.00 92.00 315 TRP A N 1
ATOM 2507 C CA . TRP A 1 315 ? 5.430 2.313 4.604 1.00 92.00 315 TRP A CA 1
ATOM 2508 C C . TRP A 1 315 ? 6.574 1.514 3.960 1.00 92.00 315 TRP A C 1
ATOM 2510 O O . TRP A 1 315 ? 7.768 1.792 4.145 1.00 92.00 315 TRP A O 1
ATOM 2520 N N . HIS A 1 316 ? 6.198 0.518 3.166 1.00 91.19 316 HIS A N 1
ATOM 2521 C CA . HIS A 1 316 ? 7.082 -0.282 2.327 1.00 91.19 316 HIS A CA 1
ATOM 2522 C C . HIS A 1 316 ? 6.343 -0.825 1.106 1.00 91.19 316 HIS A C 1
ATOM 2524 O O . HIS A 1 316 ? 5.121 -0.723 1.009 1.00 91.19 316 HIS A O 1
ATOM 2530 N N . PHE A 1 317 ? 7.088 -1.402 0.165 1.00 90.25 317 PHE A N 1
ATOM 2531 C CA . PHE A 1 317 ? 6.500 -2.015 -1.018 1.00 90.25 317 PHE A CA 1
ATOM 2532 C C . PHE A 1 317 ? 6.187 -3.494 -0.804 1.00 90.25 317 PHE A C 1
ATOM 2534 O O . PHE A 1 317 ? 6.995 -4.256 -0.266 1.00 90.25 317 PHE A O 1
ATOM 2541 N N . ASP A 1 318 ? 5.059 -3.925 -1.352 1.00 87.88 318 ASP A N 1
ATOM 2542 C CA . ASP A 1 318 ? 4.813 -5.315 -1.688 1.00 87.88 318 ASP A CA 1
ATOM 2543 C C . ASP A 1 318 ? 5.726 -5.716 -2.851 1.00 87.88 318 ASP A C 1
ATOM 2545 O O . ASP A 1 318 ? 5.588 -5.265 -3.992 1.00 87.88 318 ASP A O 1
ATOM 2549 N N . LYS A 1 319 ? 6.692 -6.592 -2.569 1.00 80.69 319 LYS A N 1
ATOM 2550 C CA . LYS A 1 319 ? 7.674 -7.007 -3.571 1.00 80.69 319 LYS A CA 1
ATOM 2551 C C . LYS A 1 319 ? 7.029 -7.721 -4.760 1.00 80.69 319 LYS A C 1
ATOM 2553 O O . LYS A 1 319 ? 7.557 -7.607 -5.860 1.00 80.69 319 LYS A O 1
ATOM 2558 N N . LYS A 1 320 ? 5.954 -8.484 -4.579 1.00 80.31 320 LYS A N 1
ATOM 2559 C CA . LYS A 1 320 ? 5.376 -9.252 -5.693 1.00 80.31 320 LYS A CA 1
ATOM 2560 C C . LYS A 1 320 ? 4.581 -8.351 -6.631 1.00 80.31 320 LYS A C 1
ATOM 2562 O O . LYS A 1 320 ? 4.598 -8.568 -7.838 1.00 80.31 320 LYS A O 1
ATOM 2567 N N . GLU A 1 321 ? 3.932 -7.339 -6.070 1.00 84.50 321 GLU A N 1
ATOM 2568 C CA . GLU A 1 321 ? 2.992 -6.491 -6.800 1.00 84.50 321 GLU A CA 1
ATOM 2569 C C . GLU A 1 321 ? 3.634 -5.241 -7.409 1.00 84.50 321 GLU A C 1
ATOM 2571 O O . GLU A 1 321 ? 3.154 -4.752 -8.425 1.00 84.50 321 GLU A O 1
ATOM 2576 N N . ARG A 1 322 ? 4.762 -4.757 -6.869 1.00 79.25 322 ARG A N 1
ATOM 2577 C CA . ARG A 1 322 ? 5.391 -3.484 -7.288 1.00 79.25 322 ARG A CA 1
ATOM 2578 C C . ARG A 1 322 ? 5.715 -3.346 -8.787 1.00 79.25 322 ARG A C 1
ATOM 2580 O O . ARG A 1 322 ? 5.914 -2.234 -9.255 1.00 79.25 322 ARG A O 1
ATOM 2587 N N . LEU A 1 323 ? 5.845 -4.461 -9.512 1.00 75.44 323 LEU A N 1
ATOM 2588 C CA . LEU A 1 323 ? 6.177 -4.496 -10.945 1.00 75.44 323 LEU A CA 1
ATOM 2589 C C . LEU A 1 323 ? 5.004 -4.902 -11.843 1.00 75.44 323 LEU A C 1
ATOM 2591 O O . LEU A 1 323 ? 5.179 -5.067 -13.049 1.00 75.44 323 LEU A O 1
ATOM 2595 N N . LYS A 1 324 ? 3.814 -5.088 -11.273 1.00 83.06 324 LYS A N 1
ATOM 2596 C CA . LYS A 1 324 ? 2.630 -5.521 -12.012 1.00 83.06 324 LYS A CA 1
ATOM 2597 C C . LYS A 1 324 ? 1.746 -4.333 -12.366 1.00 83.06 324 LYS A C 1
ATOM 2599 O O . LYS A 1 324 ? 1.678 -3.360 -11.622 1.00 83.06 324 LYS A O 1
ATOM 2604 N N . GLY A 1 325 ? 1.031 -4.452 -13.484 1.00 88.00 325 GLY A N 1
ATOM 2605 C CA . GLY A 1 325 ? 0.026 -3.473 -13.897 1.00 88.00 325 GLY A CA 1
ATOM 2606 C C . GLY A 1 325 ? 0.581 -2.051 -13.964 1.00 88.00 325 GLY A C 1
ATOM 2607 O O . GLY A 1 325 ? 1.654 -1.829 -14.528 1.00 88.00 325 GLY A O 1
ATOM 2608 N N . GLU A 1 326 ? -0.153 -1.115 -13.368 1.00 91.25 326 GLU A N 1
ATOM 2609 C CA . GLU A 1 326 ? 0.173 0.312 -13.359 1.00 91.25 326 GLU A CA 1
ATOM 2610 C C . GLU A 1 326 ? 1.385 0.648 -12.471 1.00 91.25 326 GLU A C 1
ATOM 2612 O O . GLU A 1 326 ? 2.141 1.574 -12.754 1.00 91.25 326 GLU A O 1
ATOM 2617 N N . ALA A 1 327 ? 1.643 -0.149 -11.428 1.00 88.88 327 ALA A N 1
ATOM 2618 C CA . ALA A 1 327 ? 2.680 0.126 -10.433 1.00 88.88 327 ALA A CA 1
ATOM 2619 C C . ALA A 1 327 ? 4.083 0.319 -11.029 1.00 88.88 327 ALA A C 1
ATOM 2621 O O . ALA A 1 327 ? 4.864 1.140 -10.538 1.00 88.88 327 ALA A O 1
ATOM 2622 N N . LYS A 1 328 ? 4.398 -0.398 -12.118 1.00 83.31 328 LYS A N 1
ATOM 2623 C CA . LYS A 1 328 ? 5.700 -0.301 -12.795 1.00 83.31 328 LYS A CA 1
ATOM 2624 C C . LYS A 1 328 ? 5.996 1.117 -13.303 1.00 83.31 328 LYS A C 1
ATOM 2626 O O . LYS A 1 328 ? 7.165 1.503 -13.334 1.00 83.31 328 LYS A O 1
ATOM 2631 N N . TYR A 1 329 ? 4.964 1.899 -13.638 1.00 88.56 329 TYR A N 1
ATOM 2632 C CA . TYR A 1 329 ? 5.099 3.272 -14.132 1.00 88.56 329 TYR A CA 1
ATOM 2633 C C . TYR A 1 329 ? 5.443 4.285 -13.039 1.00 88.56 329 TYR A C 1
ATOM 2635 O O . TYR A 1 329 ? 5.937 5.361 -13.350 1.00 88.56 329 TYR A O 1
ATOM 2643 N N . TYR A 1 330 ? 5.300 3.927 -11.759 1.00 90.81 330 TYR A N 1
ATOM 2644 C CA . TYR A 1 330 ? 5.678 4.784 -10.629 1.00 90.81 330 TYR A CA 1
ATOM 2645 C C . TYR A 1 330 ? 7.099 4.538 -10.110 1.00 90.81 330 TYR A C 1
ATOM 2647 O O . TYR A 1 330 ? 7.610 5.310 -9.295 1.00 90.81 330 TYR A O 1
ATOM 2655 N N . ALA A 1 331 ? 7.777 3.494 -10.598 1.00 82.88 331 ALA A N 1
ATOM 2656 C CA . ALA A 1 331 ? 9.096 3.100 -10.106 1.00 82.88 331 ALA A CA 1
ATOM 2657 C C . ALA A 1 331 ? 10.178 4.181 -10.305 1.00 82.88 331 ALA A C 1
ATOM 2659 O O . ALA A 1 331 ? 11.133 4.232 -9.530 1.00 82.88 331 ALA A O 1
ATOM 2660 N N . PHE A 1 332 ? 10.018 5.072 -11.294 1.00 83.00 332 PHE A N 1
ATOM 2661 C CA . PHE A 1 332 ? 10.964 6.161 -11.576 1.00 83.00 332 PHE A CA 1
ATOM 2662 C C . PHE A 1 332 ? 11.194 7.088 -10.375 1.00 83.00 332 PHE A C 1
ATOM 2664 O O . PHE A 1 332 ? 12.301 7.573 -10.149 1.00 83.00 332 PHE A O 1
ATOM 2671 N N . ALA A 1 333 ? 10.162 7.321 -9.561 1.00 86.94 333 ALA A N 1
ATOM 2672 C CA . ALA A 1 333 ? 10.242 8.267 -8.456 1.00 86.94 333 ALA A CA 1
ATOM 2673 C C . ALA A 1 333 ? 11.193 7.802 -7.338 1.00 86.94 333 ALA A C 1
ATOM 2675 O O . ALA A 1 333 ? 11.654 8.612 -6.522 1.00 86.94 333 ALA A O 1
ATOM 2676 N N . PHE A 1 334 ? 11.521 6.510 -7.336 1.00 82.81 334 PHE A N 1
ATOM 2677 C CA . PHE A 1 334 ? 12.359 5.836 -6.351 1.00 82.81 334 PHE A CA 1
ATOM 2678 C C . PHE A 1 334 ? 13.765 5.539 -6.880 1.00 82.81 334 PHE A C 1
ATOM 2680 O O . PHE A 1 334 ? 14.488 4.724 -6.311 1.00 82.81 334 PHE A O 1
ATOM 2687 N N . ASP A 1 335 ? 14.198 6.227 -7.936 1.00 74.38 335 ASP A N 1
ATOM 2688 C CA . ASP A 1 335 ? 15.565 6.103 -8.427 1.00 74.38 335 ASP A CA 1
ATOM 2689 C C . ASP A 1 335 ? 16.613 6.422 -7.360 1.00 74.38 335 ASP A C 1
ATOM 2691 O O . ASP A 1 335 ? 16.517 7.393 -6.608 1.00 74.38 335 ASP A O 1
ATOM 2695 N N . GLY A 1 336 ? 17.639 5.570 -7.297 1.00 70.62 336 GLY A N 1
ATOM 2696 C CA . GLY A 1 336 ? 18.675 5.621 -6.262 1.00 70.62 336 GLY A CA 1
ATOM 2697 C C . GLY A 1 336 ? 18.296 4.916 -4.954 1.00 70.62 336 GLY A C 1
ATOM 2698 O O . GLY A 1 336 ? 19.146 4.810 -4.059 1.00 70.62 336 GLY A O 1
ATOM 2699 N N . TYR A 1 337 ? 17.070 4.396 -4.854 1.00 76.06 337 TYR A N 1
ATOM 2700 C CA . TYR A 1 337 ? 16.609 3.589 -3.734 1.00 76.06 337 TYR A CA 1
ATOM 2701 C C . TYR A 1 337 ? 16.434 2.131 -4.130 1.00 76.06 337 TYR A C 1
ATOM 2703 O O . TYR A 1 337 ? 15.829 1.801 -5.144 1.00 76.06 337 TYR A O 1
ATOM 2711 N N . GLY A 1 338 ? 16.929 1.257 -3.262 1.00 71.94 338 GLY A N 1
ATOM 2712 C CA . GLY A 1 338 ? 16.675 -0.164 -3.327 1.00 71.94 338 GLY A CA 1
ATOM 2713 C C . GLY A 1 338 ? 15.642 -0.674 -2.384 1.00 71.94 338 GLY A C 1
ATOM 2714 O O . GLY A 1 338 ? 15.296 0.008 -1.435 1.00 71.94 338 GLY A O 1
ATOM 2715 N N . LEU A 1 339 ? 15.208 -1.909 -2.609 1.00 79.88 339 LEU A N 1
ATOM 2716 C CA . LEU A 1 339 ? 14.349 -2.596 -1.663 1.00 79.88 339 LEU A CA 1
ATOM 2717 C C . LEU A 1 339 ? 15.156 -3.616 -0.871 1.00 79.88 339 LEU A C 1
ATOM 2719 O O . LEU A 1 339 ? 15.919 -4.421 -1.418 1.00 79.88 339 LEU A O 1
ATOM 2723 N N . ASP A 1 340 ? 14.999 -3.589 0.446 1.00 79.94 340 ASP A N 1
ATOM 2724 C CA . ASP A 1 340 ? 15.516 -4.667 1.268 1.00 79.94 340 ASP A CA 1
ATOM 2725 C C . ASP A 1 340 ? 14.642 -5.933 1.158 1.00 79.94 340 ASP A C 1
ATOM 2727 O O . ASP A 1 340 ? 13.714 -6.038 0.352 1.00 79.94 340 ASP A O 1
ATOM 2731 N N . ARG A 1 341 ? 14.962 -6.951 1.963 1.00 78.25 341 ARG A N 1
ATOM 2732 C CA . ARG A 1 341 ? 14.252 -8.237 1.917 1.00 78.25 341 ARG A CA 1
ATOM 2733 C C . ARG A 1 341 ? 12.774 -8.122 2.308 1.00 78.25 341 ARG A C 1
ATOM 2735 O O . ARG A 1 341 ? 12.013 -9.009 1.934 1.00 78.25 341 ARG A O 1
ATOM 2742 N N . ASN A 1 342 ? 12.383 -7.054 2.992 1.00 82.94 342 ASN A N 1
ATOM 2743 C CA . ASN A 1 342 ? 11.024 -6.791 3.450 1.00 82.94 342 ASN A CA 1
ATOM 2744 C C . ASN A 1 342 ? 10.322 -5.736 2.575 1.00 82.94 342 ASN A C 1
ATOM 2746 O O . ASN A 1 342 ? 9.183 -5.379 2.842 1.00 82.94 342 ASN A O 1
ATOM 2750 N N . GLY A 1 343 ? 10.973 -5.261 1.507 1.00 85.44 343 GLY A N 1
ATOM 2751 C CA . GLY A 1 343 ? 10.400 -4.264 0.605 1.00 85.44 343 GLY A CA 1
ATOM 2752 C C . GLY A 1 343 ? 10.593 -2.820 1.069 1.00 85.44 343 GLY A C 1
ATOM 2753 O O . GLY A 1 343 ? 9.979 -1.924 0.491 1.00 85.44 343 GLY A O 1
ATOM 2754 N N . TYR A 1 344 ? 11.428 -2.565 2.083 1.00 89.12 344 TYR A N 1
ATOM 2755 C CA . TYR A 1 344 ? 11.685 -1.198 2.529 1.00 89.12 344 TYR A CA 1
ATOM 2756 C C . TYR A 1 344 ? 12.642 -0.472 1.583 1.00 89.12 344 TYR A C 1
ATOM 2758 O O . TYR A 1 344 ? 13.686 -1.040 1.242 1.00 89.12 344 TYR A O 1
ATOM 2766 N N . PRO A 1 345 ? 12.345 0.788 1.218 1.00 86.94 345 PRO A N 1
ATOM 2767 C CA . PRO A 1 345 ? 13.261 1.624 0.458 1.00 86.94 345 PRO A CA 1
ATOM 2768 C C . PRO A 1 345 ? 14.522 1.944 1.274 1.00 86.94 345 PRO A C 1
ATOM 2770 O O . PRO A 1 345 ? 14.458 2.476 2.383 1.00 86.94 345 PRO A O 1
ATOM 2773 N N . GLN A 1 346 ? 15.684 1.657 0.702 1.00 81.25 346 GLN A N 1
ATOM 2774 C CA . GLN A 1 346 ? 17.002 1.894 1.274 1.00 81.25 346 GLN A CA 1
ATOM 2775 C C . GLN A 1 346 ? 17.844 2.686 0.286 1.00 81.25 346 GLN A C 1
ATOM 2777 O O . GLN A 1 346 ? 17.974 2.307 -0.877 1.00 81.25 346 GLN A O 1
ATOM 2782 N N . LYS A 1 347 ? 18.448 3.785 0.747 1.00 73.94 347 LYS A N 1
ATOM 2783 C CA . LYS A 1 347 ? 19.384 4.539 -0.086 1.00 73.94 347 LYS A CA 1
ATOM 2784 C C . LYS A 1 347 ? 20.583 3.646 -0.381 1.00 73.94 347 LYS A C 1
ATOM 2786 O O . LYS A 1 347 ? 21.189 3.085 0.533 1.00 73.94 347 LYS A O 1
ATOM 2791 N N . TYR A 1 348 ? 20.924 3.511 -1.654 1.00 65.00 348 TYR A N 1
ATOM 2792 C CA . TYR A 1 348 ? 22.106 2.756 -2.034 1.00 65.00 348 TYR A CA 1
ATOM 2793 C C . TYR A 1 348 ? 23.374 3.396 -1.428 1.00 65.00 348 TYR A C 1
ATOM 2795 O O . TYR A 1 348 ? 23.576 4.610 -1.524 1.00 65.00 348 TYR A O 1
ATOM 2803 N N . LYS A 1 349 ? 24.257 2.591 -0.815 1.00 57.97 349 LYS A N 1
ATOM 2804 C CA . LYS A 1 349 ? 25.610 3.041 -0.445 1.00 57.97 349 LYS A CA 1
ATOM 2805 C C . LYS A 1 349 ? 26.452 3.108 -1.718 1.00 57.97 349 LYS A C 1
ATOM 2807 O O . LYS A 1 349 ? 26.903 2.077 -2.205 1.00 57.97 349 LYS A O 1
ATOM 2812 N N . ARG A 1 350 ? 26.625 4.322 -2.251 1.00 53.75 350 ARG A N 1
ATOM 2813 C CA . ARG A 1 350 ? 27.438 4.634 -3.437 1.00 53.75 350 ARG A CA 1
ATOM 2814 C C . ARG A 1 350 ? 28.846 4.040 -3.331 1.00 53.75 350 ARG A C 1
ATOM 2816 O O . ARG A 1 350 ? 29.710 4.634 -2.699 1.00 53.75 350 ARG A O 1
ATOM 2823 N N . ASN A 1 351 ? 29.096 2.941 -4.035 1.00 54.88 351 ASN A N 1
ATOM 2824 C CA . ASN A 1 351 ? 30.433 2.633 -4.530 1.00 54.88 351 ASN A CA 1
ATOM 2825 C C . ASN A 1 351 ? 30.440 3.065 -6.003 1.00 54.88 351 ASN A C 1
ATOM 2827 O O . ASN A 1 351 ? 29.679 2.513 -6.800 1.00 54.88 351 ASN A O 1
ATOM 2831 N N . GLY A 1 352 ? 31.237 4.079 -6.358 1.00 61.31 352 GLY A N 1
ATOM 2832 C CA . GLY A 1 352 ? 31.194 4.770 -7.662 1.00 61.31 352 GLY A CA 1
ATOM 2833 C C . GLY A 1 352 ? 31.307 3.880 -8.914 1.00 61.31 352 GLY A C 1
ATOM 2834 O O . GLY A 1 352 ? 30.983 4.318 -10.013 1.00 61.31 352 GLY A O 1
ATOM 2835 N N . GLU A 1 353 ? 31.676 2.604 -8.772 1.00 68.69 353 GLU A N 1
ATOM 2836 C CA . GLU A 1 353 ? 31.743 1.624 -9.864 1.00 68.69 353 GLU A CA 1
ATOM 2837 C C . GLU A 1 353 ? 30.433 1.448 -10.651 1.00 68.69 353 GLU A C 1
ATOM 2839 O O . GLU A 1 353 ? 30.474 1.110 -11.837 1.00 68.69 353 GLU A O 1
ATOM 2844 N N . TRP A 1 354 ? 29.276 1.667 -10.018 1.00 72.00 354 TRP A N 1
ATOM 2845 C CA . TRP A 1 354 ? 27.969 1.460 -10.650 1.00 72.00 354 TRP A CA 1
ATOM 2846 C C . TRP A 1 354 ? 27.466 2.674 -11.433 1.00 72.00 354 TRP A C 1
ATOM 2848 O O . TRP A 1 354 ? 26.520 2.549 -12.211 1.00 72.00 354 TRP A O 1
ATOM 2858 N N . GLU A 1 355 ? 28.068 3.853 -11.266 1.00 68.81 355 GLU A N 1
ATOM 2859 C CA . GLU A 1 355 ? 27.560 5.093 -11.866 1.00 68.81 355 GLU A CA 1
ATOM 2860 C C . GLU A 1 355 ? 27.564 5.050 -13.397 1.00 68.81 355 GLU A C 1
ATOM 2862 O O . GLU A 1 355 ? 26.599 5.499 -14.011 1.00 68.81 355 GLU A O 1
ATOM 2867 N N . LYS A 1 356 ? 28.540 4.359 -13.994 1.00 71.94 356 LYS A N 1
ATOM 2868 C CA . LYS A 1 356 ? 28.652 4.182 -15.449 1.00 71.94 356 LYS A CA 1
ATOM 2869 C C . LYS A 1 356 ? 27.574 3.303 -16.095 1.00 71.94 356 LYS A C 1
ATOM 2871 O O . LYS A 1 356 ? 27.407 3.357 -17.307 1.00 71.94 356 LYS A O 1
ATOM 2876 N N . TYR A 1 357 ? 26.850 2.482 -15.331 1.00 80.75 357 TYR A N 1
ATOM 2877 C CA . TYR A 1 357 ? 25.810 1.611 -15.889 1.00 80.75 357 TYR A CA 1
ATOM 2878 C C . TYR A 1 357 ? 24.440 2.263 -15.719 1.00 80.75 357 TYR A C 1
ATOM 2880 O O . TYR A 1 357 ? 23.992 2.435 -14.586 1.00 80.75 357 TYR A O 1
ATOM 2888 N N . ARG A 1 358 ? 23.747 2.585 -16.817 1.00 85.94 358 ARG A N 1
ATOM 2889 C CA . ARG A 1 358 ? 22.397 3.184 -16.790 1.00 85.94 358 ARG A CA 1
ATOM 2890 C C . ARG A 1 358 ? 21.425 2.380 -15.919 1.00 85.94 358 ARG A C 1
ATOM 2892 O O . ARG A 1 358 ? 20.814 2.910 -14.999 1.00 85.94 358 ARG A O 1
ATOM 2899 N N . TRP A 1 359 ? 21.394 1.069 -16.126 1.00 88.88 359 TRP A N 1
ATOM 2900 C CA . TRP A 1 359 ? 20.518 0.141 -15.409 1.00 88.88 359 TRP A CA 1
ATOM 2901 C C . TRP A 1 359 ? 21.130 -0.481 -14.142 1.00 88.88 359 TRP A C 1
ATOM 2903 O O . TRP A 1 359 ? 20.464 -1.256 -13.463 1.00 88.88 359 TRP A O 1
ATOM 2913 N N . LYS A 1 360 ? 22.382 -0.150 -13.793 1.00 88.56 360 LYS A N 1
ATOM 2914 C CA . LYS A 1 360 ? 23.085 -0.661 -12.596 1.00 88.56 360 LYS A CA 1
ATOM 2915 C C . LYS A 1 360 ? 23.134 -2.204 -12.496 1.00 88.56 360 LYS A C 1
ATOM 2917 O O . LYS A 1 360 ? 22.909 -2.760 -11.426 1.00 88.56 360 LYS A O 1
ATOM 2922 N N . TYR A 1 361 ? 23.457 -2.904 -13.585 1.00 90.31 361 TYR A N 1
ATOM 2923 C CA . TYR A 1 361 ? 23.702 -4.357 -13.592 1.00 90.31 361 TYR A CA 1
ATOM 2924 C C . TYR A 1 361 ? 25.063 -4.705 -14.213 1.00 90.31 361 TYR A C 1
ATOM 2926 O O . TYR A 1 361 ? 25.697 -3.874 -14.863 1.00 90.31 361 TYR A O 1
ATOM 2934 N N . ARG A 1 362 ? 25.505 -5.949 -14.009 1.00 90.12 362 ARG A N 1
ATOM 2935 C CA . ARG A 1 362 ? 26.643 -6.583 -14.676 1.00 90.12 362 ARG A CA 1
ATOM 2936 C C . ARG A 1 362 ? 26.200 -7.904 -15.289 1.00 90.12 362 ARG A C 1
ATOM 2938 O O . ARG A 1 362 ? 25.655 -8.765 -14.600 1.00 90.12 362 ARG A O 1
ATOM 2945 N N . CYS A 1 363 ? 26.508 -8.078 -16.566 1.00 91.25 363 CYS A N 1
ATOM 2946 C CA . CYS A 1 363 ? 26.385 -9.363 -17.238 1.00 91.25 363 CYS A CA 1
ATOM 2947 C C . CYS A 1 363 ? 27.666 -10.185 -17.063 1.00 91.25 363 CYS A C 1
ATOM 2949 O O . CYS A 1 363 ? 28.775 -9.660 -17.175 1.00 91.25 363 CYS A O 1
ATOM 2951 N N . GLY A 1 364 ? 27.508 -11.484 -16.838 1.00 90.19 364 GLY A N 1
ATOM 2952 C CA . GLY A 1 364 ? 28.506 -12.483 -17.189 1.00 90.19 364 GLY A CA 1
ATOM 2953 C C . GLY A 1 364 ? 28.187 -13.072 -18.564 1.00 90.19 364 GLY A C 1
ATOM 2954 O O . GLY A 1 364 ? 27.047 -13.009 -19.023 1.00 90.19 364 GLY A O 1
ATOM 2955 N N . GLY A 1 365 ? 29.199 -13.631 -19.223 1.00 90.88 365 GLY A N 1
ATOM 2956 C CA . GLY A 1 365 ? 29.017 -14.384 -20.460 1.00 90.88 365 GLY A CA 1
ATOM 2957 C C . GLY A 1 365 ? 28.715 -15.853 -20.178 1.00 90.88 365 GLY A C 1
ATOM 2958 O O . GLY A 1 365 ? 29.329 -16.435 -19.283 1.00 90.88 365 GLY A O 1
ATOM 2959 N N . TYR A 1 366 ? 27.799 -16.449 -20.934 1.00 88.06 366 TYR A N 1
ATOM 2960 C CA . TYR A 1 366 ? 27.647 -17.902 -21.036 1.00 88.06 366 TYR A CA 1
ATOM 2961 C C . TYR A 1 366 ? 27.381 -18.307 -22.490 1.00 88.06 366 TYR A C 1
ATOM 2963 O O . TYR A 1 366 ? 27.048 -17.462 -23.321 1.00 88.06 366 TYR A O 1
ATOM 2971 N N . TYR A 1 367 ? 27.549 -19.594 -22.783 1.00 86.44 367 TYR A N 1
ATOM 2972 C CA . TYR A 1 367 ? 27.304 -20.176 -24.099 1.00 86.44 367 TYR A CA 1
ATOM 2973 C C . TYR A 1 367 ? 26.239 -21.256 -23.977 1.00 86.44 367 TYR A C 1
ATOM 2975 O O . TYR A 1 367 ? 26.254 -22.036 -23.022 1.00 86.44 367 TYR A O 1
ATOM 2983 N N . HIS A 1 368 ? 25.349 -21.324 -24.956 1.00 81.62 368 HIS A N 1
ATOM 2984 C CA . HIS A 1 368 ? 24.557 -22.518 -25.210 1.00 81.62 368 HIS A CA 1
ATOM 2985 C C . HIS A 1 368 ? 25.368 -23.548 -26.009 1.00 81.62 368 HIS A C 1
ATOM 2987 O O . HIS A 1 368 ? 26.273 -23.182 -26.767 1.00 81.62 368 HIS A O 1
ATOM 2993 N N . PRO A 1 369 ? 25.057 -24.849 -25.881 1.00 77.25 369 PRO A N 1
ATOM 2994 C CA . PRO A 1 369 ? 25.635 -25.874 -26.740 1.00 77.25 369 PRO A CA 1
ATOM 2995 C C . PRO A 1 369 ? 25.386 -25.546 -28.216 1.00 77.25 369 PRO A C 1
ATOM 2997 O O . PRO A 1 369 ? 24.248 -25.361 -28.637 1.00 77.25 369 PRO A O 1
ATOM 3000 N N . GLY A 1 370 ? 26.461 -25.470 -29.003 1.00 78.50 370 GLY A N 1
ATOM 3001 C CA . GLY A 1 370 ? 26.394 -25.098 -30.419 1.00 78.50 370 GLY A CA 1
ATOM 3002 C C . GLY A 1 370 ? 26.497 -23.595 -30.703 1.00 78.50 370 GLY A C 1
ATOM 3003 O O . GLY A 1 370 ? 26.578 -23.221 -31.874 1.00 78.50 370 GLY A O 1
ATOM 3004 N N . ASP A 1 371 ? 26.561 -22.734 -29.679 1.00 80.12 371 ASP A N 1
ATOM 3005 C CA . ASP A 1 371 ? 26.859 -21.317 -29.888 1.00 80.12 371 ASP A CA 1
ATOM 3006 C C . ASP A 1 371 ? 28.257 -21.146 -30.505 1.00 80.12 371 ASP A C 1
ATOM 3008 O O . ASP A 1 371 ? 29.235 -21.807 -30.137 1.00 80.12 371 ASP A O 1
ATOM 3012 N N . LYS A 1 372 ? 28.366 -20.206 -31.448 1.00 84.62 372 LYS A N 1
ATOM 3013 C CA . LYS A 1 372 ? 29.667 -19.742 -31.939 1.00 84.62 372 LYS A CA 1
ATOM 3014 C C . LYS A 1 372 ? 30.381 -18.969 -30.830 1.00 84.62 372 LYS A C 1
ATOM 3016 O O . LYS A 1 372 ? 29.741 -18.359 -29.979 1.00 84.62 372 LYS A O 1
ATOM 3021 N N . LYS A 1 373 ? 31.714 -18.917 -30.895 1.00 77.75 373 LYS A N 1
ATOM 3022 C CA . LYS A 1 373 ? 32.558 -18.208 -29.915 1.00 77.75 373 LYS A CA 1
ATOM 3023 C C . LYS A 1 373 ? 32.173 -16.731 -29.719 1.00 77.75 373 LYS A C 1
ATOM 3025 O O . LYS A 1 373 ? 32.362 -16.199 -28.632 1.00 77.75 373 LYS A O 1
ATOM 3030 N N . ASP A 1 374 ? 31.594 -16.100 -30.737 1.00 80.44 374 ASP A N 1
ATOM 3031 C CA . ASP A 1 374 ? 31.187 -14.692 -30.686 1.00 80.44 374 ASP A CA 1
ATOM 3032 C C . ASP A 1 374 ? 29.727 -14.495 -30.229 1.00 80.44 374 ASP A C 1
ATOM 3034 O O . ASP A 1 374 ? 29.314 -13.374 -29.940 1.00 80.44 374 ASP A O 1
ATOM 3038 N N . ASN A 1 375 ? 28.959 -15.581 -30.075 1.00 87.62 375 ASN A N 1
ATOM 3039 C CA . ASN A 1 375 ? 27.562 -15.562 -29.632 1.00 87.62 375 ASN A CA 1
ATOM 3040 C C . ASN A 1 375 ? 27.454 -15.695 -28.106 1.00 87.62 375 ASN A C 1
ATOM 3042 O O . ASN A 1 375 ? 26.654 -16.468 -27.585 1.00 87.62 375 ASN A O 1
ATOM 3046 N N . VAL A 1 376 ? 28.287 -14.957 -27.373 1.00 90.25 376 VAL A N 1
ATOM 3047 C CA . VAL A 1 376 ? 28.248 -14.959 -25.907 1.00 90.25 376 VAL A CA 1
ATOM 3048 C C . VAL A 1 376 ? 26.929 -14.354 -25.447 1.00 90.25 376 VAL A C 1
ATOM 3050 O O . VAL A 1 376 ? 26.611 -13.225 -25.816 1.00 90.25 376 VAL A O 1
ATOM 3053 N N . ARG A 1 377 ? 26.184 -15.061 -24.603 1.00 91.75 377 ARG A N 1
ATOM 3054 C CA . ARG A 1 377 ? 24.906 -14.597 -24.051 1.00 91.75 377 ARG A CA 1
ATOM 3055 C C . ARG A 1 377 ? 25.089 -13.998 -22.665 1.00 91.75 377 ARG A C 1
ATOM 3057 O O . ARG A 1 377 ? 26.020 -14.354 -21.940 1.00 91.75 377 ARG A O 1
ATOM 3064 N N . CYS A 1 378 ? 24.202 -13.079 -22.288 1.00 94.44 378 CYS A N 1
ATOM 3065 C CA . CYS A 1 378 ? 24.240 -12.466 -20.963 1.00 94.44 378 CYS A CA 1
ATOM 3066 C C . CYS A 1 378 ? 23.532 -13.344 -19.930 1.00 94.44 378 CYS A C 1
ATOM 3068 O O . CYS A 1 378 ? 22.360 -13.671 -20.087 1.00 94.44 378 CYS A O 1
ATOM 3070 N N . TRP A 1 379 ? 24.196 -13.623 -18.815 1.00 93.94 379 TRP A N 1
ATOM 3071 C CA . TRP A 1 379 ? 23.510 -13.941 -17.566 1.00 93.94 379 TRP A CA 1
ATOM 3072 C C . TRP A 1 379 ? 23.750 -12.832 -16.546 1.00 93.94 379 TRP A C 1
ATOM 3074 O O . TRP A 1 379 ? 24.801 -12.187 -16.551 1.00 93.94 379 TRP A O 1
ATOM 3084 N N . MET A 1 380 ? 22.786 -12.594 -15.664 1.00 94.75 380 MET A N 1
ATOM 3085 C CA . MET A 1 380 ? 22.890 -11.582 -14.619 1.00 94.75 380 MET A CA 1
ATOM 3086 C C . MET A 1 380 ? 23.907 -12.015 -13.571 1.00 94.75 380 MET A C 1
ATOM 3088 O O . MET A 1 380 ? 23.582 -12.755 -12.643 1.00 94.75 380 MET A O 1
ATOM 3092 N N . LYS A 1 381 ? 25.149 -11.542 -13.719 1.00 89.06 381 LYS A N 1
ATOM 3093 C CA . LYS A 1 381 ? 26.212 -11.780 -12.740 1.00 89.06 381 LYS A CA 1
ATOM 3094 C C . LYS A 1 381 ? 25.876 -11.099 -11.432 1.00 89.06 3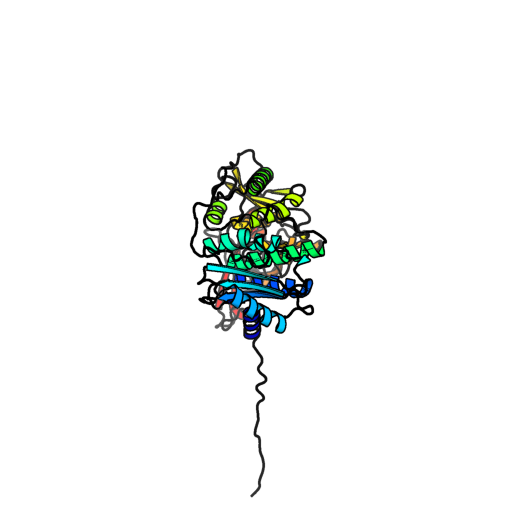81 LYS A C 1
ATOM 3096 O O . LYS A 1 381 ? 25.875 -11.734 -10.388 1.00 89.06 381 LYS A O 1
ATOM 3101 N N . ASP A 1 382 ? 25.555 -9.819 -11.537 1.00 86.69 382 ASP A N 1
ATOM 3102 C CA . ASP A 1 382 ? 25.112 -9.004 -10.424 1.00 86.69 382 ASP A CA 1
ATOM 3103 C C . ASP A 1 382 ? 24.099 -7.988 -10.943 1.00 86.69 382 ASP A C 1
ATOM 3105 O O . ASP A 1 382 ? 24.341 -7.318 -11.946 1.00 86.69 382 ASP A O 1
ATOM 3109 N N . ALA A 1 383 ? 23.001 -7.806 -10.228 1.00 86.31 383 ALA A N 1
ATOM 3110 C CA . ALA A 1 383 ? 22.232 -6.575 -10.294 1.00 86.31 383 ALA A CA 1
ATOM 3111 C C . ALA A 1 383 ? 22.546 -5.799 -9.019 1.00 86.31 383 ALA A C 1
ATOM 3113 O O . ALA A 1 383 ? 22.610 -6.387 -7.935 1.00 86.31 383 ALA A O 1
ATOM 3114 N N . LEU A 1 384 ? 22.790 -4.493 -9.136 1.00 81.56 384 LEU A N 1
ATOM 3115 C CA . LEU A 1 384 ? 22.935 -3.671 -7.950 1.00 81.56 384 LEU A CA 1
ATOM 3116 C C . LEU A 1 384 ? 21.667 -3.822 -7.123 1.00 81.56 384 LEU A C 1
ATOM 3118 O O . LEU A 1 384 ? 20.582 -3.563 -7.640 1.00 81.56 384 LEU A O 1
ATOM 3122 N N . ARG A 1 385 ? 21.810 -4.213 -5.853 1.00 75.00 385 ARG A N 1
ATOM 3123 C CA . ARG A 1 385 ? 20.662 -4.298 -4.960 1.00 75.00 385 ARG A CA 1
ATOM 3124 C C . ARG A 1 385 ? 20.030 -2.915 -4.855 1.00 75.00 385 ARG A C 1
ATOM 3126 O O . ARG A 1 385 ? 20.647 -1.986 -4.332 1.00 75.00 385 ARG A O 1
ATOM 3133 N N . GLY A 1 386 ? 18.830 -2.788 -5.388 1.00 66.44 386 GLY A N 1
ATOM 3134 C CA . GLY A 1 386 ? 18.099 -1.554 -5.511 1.00 66.44 386 GLY A CA 1
ATOM 3135 C C . GLY A 1 386 ? 18.309 -0.724 -6.753 1.00 66.44 386 GLY A C 1
ATOM 3136 O O . GLY A 1 386 ? 17.764 0.367 -6.856 1.00 66.44 386 GLY A O 1
ATOM 3137 N N . GLY A 1 387 ? 19.138 -1.187 -7.674 1.00 77.06 387 GLY A N 1
ATOM 3138 C CA . GLY A 1 387 ? 19.337 -0.514 -8.942 1.00 77.06 387 GLY A CA 1
ATOM 3139 C C . GLY A 1 387 ? 18.116 -0.658 -9.857 1.00 77.06 387 GLY A C 1
ATOM 3140 O O . GLY A 1 387 ? 17.291 -1.551 -9.649 1.00 77.06 387 GLY A O 1
ATOM 3141 N N . PRO A 1 388 ? 18.024 0.151 -10.928 1.00 84.19 388 PRO A N 1
ATOM 3142 C CA . PRO A 1 388 ? 16.937 0.078 -11.900 1.00 84.19 388 PRO A CA 1
ATOM 3143 C C . PRO A 1 388 ? 16.726 -1.323 -12.491 1.00 84.19 388 PRO A C 1
ATOM 3145 O O . PRO A 1 388 ? 15.589 -1.735 -12.673 1.00 84.19 388 PRO A O 1
ATOM 3148 N N . ALA A 1 389 ? 17.784 -2.101 -12.733 1.00 89.12 389 ALA A N 1
ATOM 3149 C CA . ALA A 1 389 ? 17.660 -3.483 -13.201 1.00 89.12 389 ALA A CA 1
ATOM 3150 C C . ALA A 1 389 ? 16.882 -4.398 -12.235 1.00 89.12 389 ALA A C 1
ATOM 3152 O O . ALA A 1 389 ? 16.000 -5.138 -12.664 1.00 89.12 389 ALA A O 1
ATOM 3153 N N . GLU A 1 390 ? 17.172 -4.347 -10.933 1.00 84.38 390 GLU A N 1
ATOM 3154 C CA . GLU A 1 390 ? 16.450 -5.160 -9.943 1.00 84.38 390 GLU A CA 1
ATOM 3155 C C . GLU A 1 390 ? 15.062 -4.574 -9.656 1.00 84.38 390 GLU A C 1
ATOM 3157 O O . GLU A 1 390 ? 14.068 -5.297 -9.562 1.00 84.38 390 GLU A O 1
ATOM 3162 N N . VAL A 1 391 ? 14.979 -3.251 -9.497 1.00 77.44 391 VAL A N 1
ATOM 3163 C CA . VAL A 1 391 ? 13.746 -2.591 -9.058 1.00 77.44 391 VAL A CA 1
ATOM 3164 C C . VAL A 1 391 ? 12.717 -2.545 -10.170 1.00 77.44 391 VAL A C 1
ATOM 3166 O O . VAL A 1 391 ? 11.559 -2.796 -9.863 1.00 77.44 391 VAL A O 1
ATOM 3169 N N . ARG A 1 392 ? 13.129 -2.258 -11.414 1.00 84.50 392 ARG A N 1
ATOM 3170 C CA . ARG A 1 392 ? 12.239 -2.000 -12.555 1.00 84.50 392 ARG A CA 1
ATOM 3171 C C . ARG A 1 392 ? 12.062 -3.209 -13.472 1.00 84.50 392 ARG A C 1
ATOM 3173 O O . ARG A 1 392 ? 10.963 -3.427 -13.952 1.00 84.50 392 ARG A O 1
ATOM 3180 N N . LEU A 1 393 ? 13.114 -4.002 -13.695 1.00 89.12 393 LEU A N 1
ATOM 3181 C CA . LEU A 1 393 ? 13.053 -5.229 -14.511 1.00 89.12 393 LEU A CA 1
ATOM 3182 C C . LEU A 1 393 ? 13.010 -6.513 -13.673 1.00 89.12 393 LEU A C 1
ATOM 3184 O O . LEU A 1 393 ? 12.916 -7.605 -14.226 1.00 89.12 393 LEU A O 1
ATOM 3188 N N . GLY A 1 394 ? 13.099 -6.416 -12.344 1.00 87.62 394 GLY A N 1
ATOM 3189 C CA . GLY A 1 394 ? 13.031 -7.578 -11.460 1.00 87.62 394 GLY A CA 1
ATOM 3190 C C . GLY A 1 394 ? 14.256 -8.491 -11.509 1.00 87.62 394 GLY A C 1
ATOM 3191 O O . GLY A 1 394 ? 14.194 -9.574 -10.931 1.00 87.62 394 GLY A O 1
ATOM 3192 N N . PHE A 1 395 ? 15.347 -8.099 -12.180 1.00 92.25 395 PHE A N 1
ATOM 3193 C CA . PHE A 1 395 ? 16.516 -8.961 -12.379 1.00 92.25 395 PHE A CA 1
ATOM 3194 C C . PHE A 1 395 ? 17.075 -9.503 -11.066 1.00 92.25 395 PHE A C 1
ATOM 3196 O O . PHE A 1 395 ? 17.265 -8.772 -10.096 1.00 92.25 395 PHE A O 1
ATOM 3203 N N . GLN A 1 396 ? 17.362 -10.799 -11.074 1.00 89.56 396 GLN A N 1
ATOM 3204 C CA . GLN A 1 396 ? 17.968 -11.559 -9.995 1.00 89.56 396 GLN A CA 1
ATOM 3205 C C . GLN A 1 396 ? 19.325 -12.108 -10.452 1.00 89.56 396 GLN A C 1
ATOM 3207 O O . GLN A 1 396 ? 19.533 -12.328 -11.650 1.00 89.56 396 GLN A O 1
ATOM 3212 N N . PRO A 1 397 ? 20.257 -12.380 -9.521 1.00 89.62 397 PRO A N 1
ATOM 3213 C CA . PRO A 1 397 ? 21.466 -13.123 -9.846 1.00 89.62 397 PRO A CA 1
ATOM 3214 C C . PRO A 1 397 ? 21.132 -14.438 -10.563 1.00 89.62 397 PRO A C 1
ATOM 3216 O O . PRO A 1 397 ? 20.214 -15.153 -10.158 1.00 89.62 397 PRO A O 1
ATOM 3219 N N . TYR A 1 398 ? 21.908 -14.761 -11.596 1.00 90.69 398 TYR A N 1
ATOM 3220 C CA . TYR A 1 398 ? 21.767 -15.944 -12.455 1.00 90.69 398 TYR A CA 1
ATOM 3221 C C . TYR A 1 398 ? 20.584 -15.958 -13.428 1.00 90.69 398 TYR A C 1
ATOM 3223 O O . TYR A 1 398 ? 20.410 -16.959 -14.123 1.00 90.69 398 TYR A O 1
ATOM 3231 N N . ASP A 1 399 ? 19.814 -14.873 -13.553 1.00 94.69 399 ASP A N 1
ATOM 3232 C CA . ASP A 1 399 ? 18.850 -14.753 -14.653 1.00 94.69 399 ASP A CA 1
ATOM 3233 C C . ASP A 1 399 ? 19.581 -14.844 -16.004 1.00 94.69 399 ASP A C 1
ATOM 3235 O O . ASP A 1 399 ? 20.512 -14.079 -16.269 1.00 94.69 399 ASP A O 1
ATOM 3239 N N . LYS A 1 400 ? 19.182 -15.794 -16.856 1.00 95.06 400 LYS A N 1
ATOM 3240 C CA . LYS A 1 400 ? 19.775 -16.012 -18.182 1.00 95.06 400 LYS A CA 1
ATOM 3241 C C . LYS A 1 400 ? 18.972 -15.229 -19.202 1.00 95.06 400 LYS A C 1
ATOM 3243 O O . LYS A 1 400 ? 17.787 -15.486 -19.382 1.00 95.06 400 LYS A O 1
ATOM 3248 N N . ILE A 1 401 ? 19.596 -14.258 -19.850 1.00 96.31 401 ILE A N 1
ATOM 3249 C CA . ILE A 1 401 ? 18.915 -13.437 -20.843 1.00 96.31 401 ILE A CA 1
ATOM 3250 C C . ILE A 1 401 ? 18.829 -14.227 -22.141 1.00 96.31 401 ILE A C 1
ATOM 3252 O O . ILE A 1 401 ? 19.846 -14.673 -22.675 1.00 96.31 401 ILE A O 1
ATOM 3256 N N . TYR A 1 402 ? 17.603 -14.396 -22.620 1.00 95.75 402 TYR A N 1
ATOM 3257 C CA . TYR A 1 402 ? 17.302 -15.077 -23.871 1.00 95.75 402 TYR A CA 1
ATOM 3258 C C . TYR A 1 402 ? 16.986 -14.098 -24.993 1.00 95.75 402 TYR A C 1
ATOM 3260 O O . TYR A 1 402 ? 17.396 -14.309 -26.133 1.00 95.75 402 TYR A O 1
ATOM 3268 N N . GLY A 1 403 ? 16.274 -13.019 -24.679 1.00 96.75 403 GLY A N 1
ATOM 3269 C CA . GLY A 1 403 ? 15.770 -12.099 -25.687 1.00 96.75 403 GLY A CA 1
ATOM 3270 C C . GLY A 1 403 ? 15.280 -10.779 -25.119 1.00 96.75 403 GLY A C 1
ATOM 3271 O O . GLY A 1 403 ? 15.342 -10.537 -23.912 1.00 96.75 403 GLY A O 1
ATOM 3272 N N . PHE A 1 404 ? 14.780 -9.927 -26.004 1.00 97.75 404 PHE A N 1
ATOM 3273 C CA . PHE A 1 404 ? 14.168 -8.648 -25.661 1.00 97.75 404 PHE A CA 1
ATOM 3274 C C . PHE A 1 404 ? 13.116 -8.229 -26.692 1.00 97.75 404 PHE A C 1
ATOM 3276 O O . PHE A 1 404 ? 13.028 -8.806 -27.777 1.00 97.75 404 PHE A O 1
ATOM 3283 N N . GLY A 1 405 ? 12.346 -7.192 -26.355 1.00 95.38 405 GLY A N 1
ATOM 3284 C CA . GLY A 1 405 ? 11.319 -6.616 -27.223 1.00 95.38 405 GLY A CA 1
ATOM 3285 C C . GLY A 1 405 ? 10.042 -7.455 -27.325 1.00 95.38 405 GLY A C 1
ATOM 3286 O O . GLY A 1 405 ? 9.933 -8.544 -26.763 1.00 95.38 405 GLY A O 1
ATOM 3287 N N . GLU A 1 406 ? 9.064 -6.926 -28.058 1.00 92.25 406 GLU A N 1
ATOM 3288 C CA . GLU A 1 406 ? 7.758 -7.551 -28.302 1.00 92.25 406 GLU A CA 1
ATOM 3289 C C . GLU A 1 406 ? 7.352 -7.404 -29.773 1.00 92.25 406 GLU A C 1
ATOM 3291 O O . GLU A 1 406 ? 7.878 -6.547 -30.488 1.00 92.25 406 GLU A O 1
ATOM 3296 N N . GLY A 1 407 ? 6.422 -8.250 -30.229 1.00 92.06 407 GLY A N 1
ATOM 3297 C CA . GLY A 1 407 ? 5.918 -8.227 -31.605 1.00 92.06 407 GLY A CA 1
ATOM 3298 C C . GLY A 1 407 ? 7.039 -8.325 -32.643 1.00 92.06 407 GLY A C 1
ATOM 3299 O O . GLY A 1 407 ? 7.930 -9.164 -32.528 1.00 92.06 407 GLY A O 1
ATOM 3300 N N . GLU A 1 408 ? 7.023 -7.437 -33.636 1.00 89.38 408 GLU A N 1
ATOM 3301 C CA . GLU A 1 408 ? 8.030 -7.382 -34.711 1.00 89.38 408 GLU A CA 1
ATOM 3302 C C . GLU A 1 408 ? 9.440 -7.001 -34.214 1.00 89.38 408 GLU A C 1
ATOM 3304 O O . GLU A 1 408 ? 10.454 -7.352 -34.832 1.00 89.38 408 GLU A O 1
ATOM 3309 N N . ASN A 1 409 ? 9.515 -6.339 -33.055 1.00 90.12 409 ASN A N 1
ATOM 3310 C CA . ASN A 1 409 ? 10.764 -5.953 -32.399 1.00 90.12 409 ASN A CA 1
ATOM 3311 C C . ASN A 1 409 ? 11.310 -7.047 -31.473 1.00 90.12 409 ASN A C 1
ATOM 3313 O O . ASN A 1 409 ? 12.386 -6.873 -30.898 1.00 90.12 409 ASN A O 1
ATOM 3317 N N . ARG A 1 410 ? 10.600 -8.175 -31.322 1.00 96.44 410 ARG A N 1
ATOM 3318 C CA . ARG A 1 410 ? 11.077 -9.310 -30.532 1.00 96.44 410 ARG A CA 1
ATOM 3319 C C . ARG A 1 410 ? 12.333 -9.894 -31.170 1.00 96.44 410 ARG A C 1
ATOM 3321 O O . ARG A 1 410 ? 12.391 -10.157 -32.376 1.00 96.44 410 ARG A O 1
ATOM 3328 N N . ARG A 1 411 ? 13.352 -10.098 -30.344 1.00 96.88 411 ARG A N 1
ATOM 3329 C CA . ARG A 1 411 ? 14.597 -10.778 -30.699 1.00 96.88 411 ARG A CA 1
ATOM 3330 C C . ARG A 1 411 ? 14.897 -11.827 -29.644 1.00 96.88 411 ARG A C 1
ATOM 3332 O O . ARG A 1 411 ? 14.792 -11.564 -28.450 1.00 96.88 411 ARG A O 1
ATOM 3339 N N . GLU A 1 412 ? 15.254 -13.014 -30.104 1.00 95.00 412 GLU A N 1
ATOM 3340 C CA . GLU A 1 412 ? 15.534 -14.198 -29.295 1.00 95.00 412 GLU A CA 1
ATOM 3341 C C . GLU A 1 412 ? 16.944 -14.696 -29.593 1.00 95.00 412 GLU A C 1
ATOM 3343 O O . GLU A 1 412 ? 17.499 -14.384 -30.645 1.00 95.00 412 GLU A O 1
ATOM 3348 N N . ASN A 1 413 ? 17.512 -15.487 -28.683 1.00 92.12 413 ASN A N 1
ATOM 3349 C CA . ASN A 1 413 ? 18.906 -15.931 -28.747 1.00 92.12 413 ASN A CA 1
ATOM 3350 C C . ASN A 1 413 ? 19.898 -14.764 -28.887 1.00 92.12 413 ASN A C 1
ATOM 3352 O O . ASN A 1 413 ? 20.866 -14.845 -29.642 1.00 92.12 413 ASN A O 1
ATOM 3356 N N . VAL A 1 414 ? 19.643 -13.673 -28.164 1.00 94.69 414 VAL A N 1
ATOM 3357 C CA . VAL A 1 414 ? 20.431 -12.441 -28.283 1.00 94.69 414 VAL A CA 1
ATOM 3358 C C . VAL A 1 414 ? 21.791 -12.580 -27.609 1.00 94.69 414 VAL A C 1
ATOM 3360 O O . VAL A 1 414 ? 21.940 -13.177 -26.537 1.00 94.69 414 VAL A O 1
ATOM 3363 N N . THR A 1 415 ? 22.799 -11.977 -28.222 1.00 95.38 415 THR A N 1
ATOM 3364 C CA . THR A 1 415 ? 24.124 -11.841 -27.623 1.00 95.38 415 THR A CA 1
ATOM 3365 C C . THR A 1 415 ? 24.105 -10.837 -26.468 1.00 95.38 415 THR A C 1
ATOM 3367 O O . THR A 1 415 ? 23.240 -9.964 -26.360 1.00 95.38 415 THR A O 1
ATOM 3370 N N . ILE A 1 416 ? 25.114 -10.914 -25.600 1.00 94.38 416 ILE A N 1
ATOM 3371 C CA . ILE A 1 416 ? 25.356 -9.944 -24.525 1.00 94.38 416 ILE A CA 1
ATOM 3372 C C . ILE A 1 416 ? 25.426 -8.511 -25.062 1.00 94.38 416 ILE A C 1
ATOM 3374 O O . ILE A 1 416 ? 24.952 -7.592 -24.400 1.00 94.38 416 ILE A O 1
ATOM 3378 N N . ARG A 1 417 ? 25.988 -8.324 -26.263 1.00 94.06 417 ARG A N 1
ATOM 3379 C CA . ARG A 1 417 ? 26.127 -7.012 -26.895 1.00 94.06 417 ARG A CA 1
ATOM 3380 C C . ARG A 1 417 ? 24.773 -6.464 -27.323 1.00 94.06 417 ARG A C 1
ATOM 3382 O O . ARG A 1 417 ? 24.414 -5.378 -26.891 1.00 94.06 417 ARG A O 1
ATOM 3389 N N . GLU A 1 418 ? 24.005 -7.247 -28.077 1.00 95.88 418 GLU A N 1
ATOM 3390 C CA . GLU A 1 418 ? 22.664 -6.854 -28.527 1.00 95.88 418 GLU A CA 1
ATOM 3391 C C . GLU A 1 418 ? 21.747 -6.533 -27.346 1.00 95.88 418 GLU A C 1
ATOM 3393 O O . GLU A 1 418 ? 21.013 -5.551 -27.383 1.00 95.88 418 GLU A O 1
ATOM 3398 N N . PHE A 1 419 ? 21.818 -7.317 -26.268 1.00 96.25 419 PHE A N 1
ATOM 3399 C CA . PHE A 1 419 ? 21.044 -7.054 -25.059 1.00 96.25 419 PHE A CA 1
ATOM 3400 C C . PHE A 1 419 ? 21.436 -5.741 -24.360 1.00 96.25 419 PHE A C 1
ATOM 3402 O O . PHE A 1 419 ? 20.563 -4.967 -23.959 1.00 96.25 419 PHE A O 1
ATOM 3409 N N . ILE A 1 420 ? 22.737 -5.474 -24.205 1.00 93.75 420 ILE A N 1
ATOM 3410 C CA . ILE A 1 420 ? 23.219 -4.224 -23.600 1.00 93.75 420 ILE A CA 1
ATOM 3411 C C . ILE A 1 420 ? 22.820 -3.024 -24.468 1.00 93.75 420 ILE A C 1
ATOM 3413 O O . ILE A 1 420 ? 22.338 -2.021 -23.936 1.00 93.75 420 ILE A O 1
ATOM 3417 N N . ASP A 1 421 ? 22.985 -3.135 -25.786 1.00 94.94 421 ASP A N 1
ATOM 3418 C CA . ASP A 1 421 ? 22.632 -2.091 -26.750 1.00 94.94 421 ASP A CA 1
ATOM 3419 C C . ASP A 1 421 ? 21.120 -1.825 -26.745 1.00 94.94 421 ASP A C 1
ATOM 3421 O O . ASP A 1 421 ? 20.691 -0.669 -26.718 1.00 94.94 421 ASP A O 1
ATOM 3425 N N . TYR A 1 422 ? 20.301 -2.877 -26.651 1.00 96.38 422 TYR A N 1
ATOM 3426 C CA . TYR A 1 422 ? 18.861 -2.750 -26.451 1.00 96.38 422 TYR A CA 1
ATOM 3427 C C . TYR A 1 422 ? 18.545 -1.956 -25.182 1.00 96.38 422 TYR A C 1
ATOM 3429 O O . TYR A 1 422 ? 17.929 -0.897 -25.266 1.00 96.38 422 TYR A O 1
ATOM 3437 N N . LEU A 1 423 ? 19.018 -2.398 -24.011 1.00 94.81 423 LEU A N 1
ATOM 3438 C CA . LEU A 1 423 ? 18.697 -1.722 -22.751 1.00 94.81 423 LEU A CA 1
ATOM 3439 C C . LEU A 1 423 ? 19.183 -0.266 -22.717 1.00 94.81 423 LEU A C 1
ATOM 3441 O O . LEU A 1 423 ? 18.529 0.585 -22.116 1.00 94.81 423 LEU A O 1
ATOM 3445 N N . ASN A 1 424 ? 20.306 0.046 -23.361 1.00 91.88 424 ASN A N 1
ATOM 3446 C CA . ASN A 1 424 ? 20.790 1.420 -23.456 1.00 91.88 424 ASN A CA 1
ATOM 3447 C C . ASN A 1 424 ? 20.001 2.273 -24.456 1.00 91.88 424 ASN A C 1
ATOM 3449 O O . ASN A 1 424 ? 19.961 3.489 -24.272 1.00 91.88 424 ASN A O 1
ATOM 3453 N N . SER A 1 425 ? 19.376 1.667 -25.469 1.00 93.88 425 SER A N 1
ATOM 3454 C CA . SER A 1 425 ? 18.619 2.384 -26.502 1.00 93.88 425 SER A CA 1
ATOM 3455 C C . SER A 1 425 ? 17.166 2.678 -26.125 1.00 93.88 425 SER A C 1
ATOM 3457 O O . SER A 1 425 ? 16.611 3.635 -26.656 1.00 93.88 425 SER A O 1
ATOM 3459 N N . VAL A 1 426 ? 16.561 1.940 -25.180 1.00 91.06 426 VAL A N 1
ATOM 3460 C CA . VAL A 1 426 ? 15.199 2.242 -24.691 1.00 91.06 426 VAL A CA 1
ATOM 3461 C C . VAL A 1 426 ? 15.165 3.653 -24.078 1.00 91.06 426 VAL A C 1
ATOM 3463 O O . VAL A 1 426 ? 15.878 3.886 -23.099 1.00 91.06 426 VAL A O 1
ATOM 3466 N N . PRO A 1 427 ? 14.383 4.616 -24.600 1.00 87.56 427 PRO A N 1
ATOM 3467 C CA . PRO A 1 427 ? 14.334 5.976 -24.052 1.00 87.56 427 PRO A CA 1
ATOM 3468 C C . PRO A 1 427 ? 13.887 5.999 -22.584 1.00 87.56 427 PRO A C 1
ATOM 3470 O O . PRO A 1 427 ? 13.135 5.132 -22.156 1.00 87.56 427 PRO A O 1
ATOM 3473 N N . SER A 1 428 ? 14.369 6.954 -21.780 1.00 82.75 428 SER A N 1
ATOM 3474 C CA . SER A 1 428 ? 13.925 7.074 -20.376 1.00 82.75 428 SER A CA 1
ATOM 3475 C C . SER A 1 428 ? 12.407 7.282 -20.330 1.00 82.75 428 SER A C 1
ATOM 3477 O O . SER A 1 428 ? 11.869 8.041 -21.132 1.00 82.75 428 SER A O 1
ATOM 3479 N N . GLY A 1 429 ? 11.718 6.574 -19.434 1.00 77.06 429 GLY A N 1
ATOM 3480 C CA . GLY A 1 429 ? 10.251 6.557 -19.367 1.00 77.06 429 GLY A CA 1
ATOM 3481 C C . GLY A 1 429 ? 9.563 5.517 -20.259 1.00 77.06 429 GLY A C 1
ATOM 3482 O O . GLY A 1 429 ? 8.410 5.191 -20.001 1.00 77.06 429 GLY A O 1
ATOM 3483 N N . GLU A 1 430 ? 10.257 4.928 -21.236 1.00 86.12 430 GLU A N 1
ATOM 3484 C CA . GLU A 1 430 ? 9.685 3.887 -22.100 1.00 86.12 430 GLU A CA 1
ATOM 3485 C C . GLU A 1 430 ? 9.787 2.486 -21.480 1.00 86.12 430 GLU A C 1
ATOM 3487 O O . GLU A 1 430 ? 10.633 2.212 -20.619 1.00 86.12 430 GLU A O 1
ATOM 3492 N N . VAL A 1 431 ? 8.928 1.569 -21.934 1.00 88.88 431 VAL A N 1
ATOM 3493 C CA . VAL A 1 431 ? 8.918 0.174 -21.468 1.00 88.88 431 VAL A CA 1
ATOM 3494 C C . VAL A 1 431 ? 10.053 -0.616 -22.126 1.00 88.88 431 VAL A C 1
ATOM 3496 O O . VAL A 1 431 ? 10.061 -0.852 -23.333 1.00 88.88 431 VAL A O 1
ATOM 3499 N N . ALA A 1 432 ? 10.988 -1.103 -21.315 1.00 94.00 432 ALA A N 1
ATOM 3500 C CA . ALA A 1 432 ? 11.923 -2.152 -21.693 1.00 94.00 432 ALA A CA 1
ATOM 3501 C C . ALA A 1 432 ? 11.293 -3.528 -21.438 1.00 94.00 432 ALA A C 1
ATOM 3503 O O . ALA A 1 432 ? 10.762 -3.777 -20.356 1.00 94.00 432 ALA A O 1
ATOM 3504 N N . THR A 1 433 ? 11.406 -4.432 -22.409 1.00 96.19 433 THR A N 1
ATOM 3505 C CA . THR A 1 433 ? 10.928 -5.815 -22.330 1.00 96.19 433 THR A CA 1
ATOM 3506 C C . THR A 1 433 ? 12.089 -6.777 -22.509 1.00 96.19 433 THR A C 1
ATOM 3508 O O . THR A 1 433 ? 12.831 -6.684 -23.486 1.00 96.19 433 THR A O 1
ATOM 3511 N N . VAL A 1 434 ? 12.240 -7.714 -21.578 1.00 97.19 434 VAL A N 1
ATOM 3512 C CA . VAL A 1 434 ? 13.337 -8.684 -21.542 1.00 97.19 434 VAL A CA 1
ATOM 3513 C C . VAL A 1 434 ? 12.776 -10.081 -21.313 1.00 97.19 434 VAL A C 1
ATOM 3515 O O . VAL A 1 434 ? 11.889 -10.268 -20.487 1.00 97.19 434 VAL A O 1
ATOM 3518 N N . ILE A 1 435 ? 13.305 -11.066 -22.031 1.00 97.50 435 ILE A N 1
ATOM 3519 C CA . ILE A 1 435 ? 12.908 -12.469 -21.930 1.00 97.50 435 ILE A CA 1
ATOM 3520 C C . ILE A 1 435 ? 14.009 -13.218 -21.182 1.00 97.50 435 ILE A C 1
ATOM 3522 O O . ILE A 1 435 ? 15.163 -13.246 -21.620 1.00 97.50 435 ILE A O 1
ATOM 3526 N N . ILE A 1 436 ? 13.645 -13.812 -20.050 1.00 96.56 436 ILE A N 1
ATOM 3527 C CA . ILE A 1 436 ? 14.527 -14.593 -19.188 1.00 96.56 436 ILE A CA 1
ATOM 3528 C C . ILE A 1 436 ? 14.276 -16.077 -19.418 1.00 96.56 436 ILE A C 1
ATOM 3530 O O . ILE A 1 436 ? 13.132 -16.511 -19.513 1.00 96.56 436 ILE A O 1
ATOM 3534 N N . GLU A 1 437 ? 15.343 -16.857 -19.476 1.00 95.38 437 GLU A N 1
ATOM 3535 C CA . GLU A 1 437 ? 15.317 -18.306 -19.616 1.00 95.38 437 GLU A CA 1
ATOM 3536 C C . GLU A 1 437 ? 15.635 -18.999 -18.285 1.00 95.38 437 GLU A C 1
ATOM 3538 O O . GLU A 1 437 ? 16.567 -18.638 -17.559 1.00 95.38 437 GLU A O 1
ATOM 3543 N N . TYR A 1 438 ? 14.862 -20.036 -17.975 1.00 95.25 438 TYR A N 1
ATOM 3544 C CA . TYR A 1 438 ? 14.997 -20.853 -16.777 1.00 95.25 438 TYR A CA 1
ATOM 3545 C C . TYR A 1 438 ? 15.103 -22.325 -17.119 1.00 95.25 438 TYR A C 1
ATOM 3547 O O . TYR A 1 438 ? 14.371 -22.831 -17.963 1.00 95.25 438 TYR A O 1
ATOM 3555 N N . TYR A 1 439 ? 15.976 -23.025 -16.397 1.00 93.88 439 TYR A N 1
ATOM 3556 C CA . TYR A 1 439 ? 16.143 -24.467 -16.530 1.00 93.88 439 TYR A CA 1
ATOM 3557 C C . TYR A 1 439 ? 15.530 -25.171 -15.330 1.00 93.88 439 TYR A C 1
ATOM 3559 O O . TYR A 1 439 ? 15.744 -24.766 -14.184 1.00 93.88 439 TYR A O 1
ATOM 3567 N N . TYR A 1 440 ? 14.808 -26.248 -15.601 1.00 94.88 440 TYR A N 1
ATOM 3568 C CA . TYR A 1 440 ? 14.203 -27.118 -14.609 1.00 94.88 440 TYR A CA 1
ATOM 3569 C C . TYR A 1 440 ? 14.708 -28.536 -14.846 1.00 94.88 440 TYR A C 1
ATOM 3571 O O . TYR A 1 440 ? 14.477 -29.119 -15.898 1.00 94.88 440 TYR A O 1
ATOM 3579 N N . LEU A 1 441 ? 15.411 -29.098 -13.866 1.00 93.56 441 LEU A N 1
ATOM 3580 C CA . LEU A 1 441 ? 15.875 -30.479 -13.908 1.00 93.56 441 LEU A CA 1
ATOM 3581 C C . LEU A 1 441 ? 15.042 -31.293 -12.923 1.00 93.56 441 LEU A C 1
ATOM 3583 O O . LEU A 1 441 ? 15.009 -30.974 -11.732 1.00 93.56 441 LEU A O 1
ATOM 3587 N N . ASN A 1 442 ? 14.351 -32.323 -13.416 1.00 92.00 442 ASN A N 1
ATOM 3588 C CA . ASN A 1 442 ? 13.426 -33.138 -12.619 1.00 92.00 442 ASN A CA 1
ATOM 3589 C C . ASN A 1 442 ? 12.386 -32.275 -11.871 1.00 92.00 442 ASN A C 1
ATOM 3591 O O . ASN A 1 442 ? 12.167 -32.436 -10.670 1.00 92.00 442 ASN A O 1
ATOM 3595 N N . GLY A 1 443 ? 11.814 -31.285 -12.566 1.00 91.88 443 GLY A N 1
ATOM 3596 C CA . GLY A 1 443 ? 10.809 -30.364 -12.022 1.00 91.88 443 GLY A CA 1
ATOM 3597 C C . GLY A 1 443 ? 11.340 -29.293 -11.060 1.00 91.88 443 GLY A C 1
ATOM 3598 O O . GLY A 1 443 ? 10.567 -28.457 -10.597 1.00 91.88 443 GLY A O 1
ATOM 3599 N N . LYS A 1 444 ? 12.647 -29.263 -10.759 1.00 92.62 444 LYS A N 1
ATOM 3600 C CA . LYS A 1 444 ? 13.256 -28.261 -9.869 1.00 92.62 444 LYS A CA 1
ATOM 3601 C C . LYS A 1 444 ? 14.078 -27.245 -10.654 1.00 92.62 444 LYS A C 1
ATOM 3603 O O . LYS A 1 444 ? 14.951 -27.619 -11.434 1.00 92.62 444 LYS A O 1
ATOM 3608 N N . LYS A 1 445 ? 13.835 -25.955 -10.400 1.00 92.19 445 LYS A N 1
ATOM 3609 C CA . LYS A 1 445 ? 14.607 -24.853 -10.993 1.00 92.19 445 LYS A CA 1
ATOM 3610 C C . LYS A 1 445 ? 16.092 -24.993 -10.639 1.00 92.19 445 LYS A C 1
ATOM 3612 O O . LYS A 1 445 ? 16.428 -25.199 -9.474 1.00 92.19 445 LYS A O 1
ATOM 3617 N N . THR A 1 446 ? 16.972 -24.856 -11.627 1.00 91.25 446 THR A N 1
ATOM 3618 C CA . THR A 1 446 ? 18.427 -24.939 -11.456 1.00 91.25 446 THR A CA 1
ATOM 3619 C C . THR A 1 446 ? 19.149 -23.778 -12.132 1.00 91.25 446 THR A C 1
ATOM 3621 O O . THR A 1 446 ? 18.816 -23.361 -13.243 1.00 91.25 446 THR A O 1
ATOM 3624 N N . ASN A 1 447 ? 20.188 -23.278 -11.462 1.00 87.75 447 ASN A N 1
ATOM 3625 C CA . ASN A 1 447 ? 21.094 -22.267 -12.008 1.00 87.75 447 ASN A CA 1
ATOM 3626 C C . ASN A 1 447 ? 22.299 -22.897 -12.722 1.00 87.75 447 ASN A C 1
ATOM 3628 O O . ASN A 1 447 ? 23.131 -22.167 -13.252 1.00 87.75 447 ASN A O 1
ATOM 3632 N N . ASN A 1 448 ? 22.396 -24.233 -12.768 1.00 87.50 448 ASN A N 1
ATOM 3633 C CA . ASN A 1 448 ? 23.457 -24.909 -13.506 1.00 87.50 448 ASN A CA 1
ATOM 3634 C C . ASN A 1 448 ? 23.335 -24.581 -15.004 1.00 87.50 448 ASN A C 1
ATOM 3636 O O . ASN A 1 448 ? 22.299 -24.840 -15.617 1.00 87.50 448 ASN A O 1
ATOM 3640 N N . PHE A 1 449 ? 24.374 -23.977 -15.580 1.00 82.81 449 PHE A N 1
ATOM 3641 C CA . PHE A 1 449 ? 24.417 -23.613 -16.998 1.00 82.81 449 PHE A CA 1
ATOM 3642 C C . PHE A 1 449 ? 24.481 -24.849 -17.896 1.00 82.81 449 PHE A C 1
ATOM 3644 O O . PHE A 1 449 ? 23.840 -24.860 -18.942 1.00 82.81 449 PHE A O 1
ATOM 3651 N N . ASP A 1 450 ? 25.116 -25.921 -17.425 1.00 85.62 450 ASP A N 1
ATOM 3652 C CA . ASP A 1 450 ? 25.244 -27.181 -18.158 1.00 85.62 450 ASP A CA 1
ATOM 3653 C C . ASP A 1 450 ? 23.969 -28.029 -18.103 1.00 85.62 450 ASP A C 1
ATOM 3655 O O . ASP A 1 450 ? 23.884 -29.061 -18.764 1.00 85.62 450 ASP A O 1
ATOM 3659 N N . ALA A 1 451 ? 22.945 -27.617 -17.341 1.00 86.56 451 ALA A N 1
ATOM 3660 C CA . ALA A 1 451 ? 21.696 -28.374 -17.267 1.00 86.56 451 ALA A CA 1
ATOM 3661 C C . ALA A 1 451 ? 21.019 -28.508 -18.636 1.00 86.56 451 ALA A C 1
ATOM 3663 O O . ALA A 1 451 ? 20.352 -29.508 -18.861 1.00 86.56 451 ALA A O 1
ATOM 3664 N N . ILE A 1 452 ? 21.244 -27.564 -19.556 1.00 85.81 452 ILE A N 1
ATOM 3665 C CA . ILE A 1 452 ? 20.719 -27.626 -20.925 1.00 85.81 452 ILE A CA 1
ATOM 3666 C C . ILE A 1 452 ? 21.235 -28.843 -21.720 1.00 85.81 452 ILE A C 1
ATOM 3668 O O . ILE A 1 452 ? 20.582 -29.298 -22.650 1.00 85.81 452 ILE A O 1
ATOM 3672 N N . LEU A 1 453 ? 22.389 -29.405 -21.339 1.00 86.62 453 LEU A N 1
ATOM 3673 C CA . LEU A 1 453 ? 22.941 -30.622 -21.944 1.00 86.62 453 LEU A CA 1
ATOM 3674 C C . LEU A 1 453 ? 22.228 -31.896 -21.470 1.00 86.62 453 LEU A C 1
ATOM 3676 O O . LEU A 1 453 ? 22.449 -32.972 -22.025 1.00 86.62 453 LEU A O 1
ATOM 3680 N N . ASN A 1 454 ? 21.409 -31.806 -20.421 1.00 89.31 454 ASN A N 1
ATOM 3681 C CA . ASN A 1 454 ? 20.675 -32.947 -19.906 1.00 89.31 454 ASN A CA 1
ATOM 3682 C C . ASN A 1 454 ? 19.394 -33.158 -20.731 1.00 89.31 454 ASN A C 1
ATOM 3684 O O . ASN A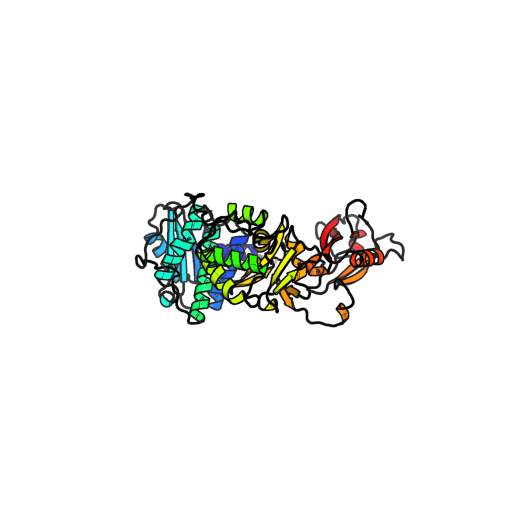 1 454 ? 18.589 -32.236 -20.818 1.00 89.31 454 ASN A O 1
ATOM 3688 N N . PRO A 1 455 ? 19.135 -34.361 -21.271 1.00 88.19 455 PRO A N 1
ATOM 3689 C CA . PRO A 1 455 ? 17.939 -34.611 -22.080 1.00 88.19 455 PRO A CA 1
ATOM 3690 C C . PRO A 1 455 ? 16.618 -34.444 -21.309 1.00 88.19 455 PRO A C 1
ATOM 3692 O O . PRO A 1 455 ? 15.577 -34.263 -21.928 1.00 88.19 455 PRO A O 1
ATOM 3695 N N . ASN A 1 456 ? 16.650 -34.484 -19.972 1.00 90.62 456 ASN A N 1
ATOM 3696 C CA . ASN A 1 456 ? 15.479 -34.312 -19.108 1.00 90.62 456 ASN A CA 1
ATOM 3697 C C . ASN A 1 456 ? 15.313 -32.871 -18.596 1.00 90.62 456 ASN A C 1
ATOM 3699 O O . ASN A 1 456 ? 14.556 -32.638 -17.649 1.00 90.62 456 ASN A O 1
ATOM 3703 N N . VAL A 1 457 ? 16.065 -31.912 -19.141 1.00 94.69 457 VAL A N 1
ATOM 3704 C CA . VAL A 1 457 ? 15.906 -30.504 -18.779 1.00 94.69 457 VAL A CA 1
ATOM 3705 C C . VAL A 1 457 ? 14.676 -29.922 -19.460 1.00 94.69 457 VAL A C 1
ATOM 3707 O O . VAL A 1 457 ? 14.480 -30.036 -20.667 1.00 94.69 457 VAL A O 1
ATOM 3710 N N . GLU A 1 458 ? 13.847 -29.257 -18.674 1.00 95.62 458 GLU A N 1
ATOM 3711 C CA . GLU A 1 458 ? 12.772 -28.424 -19.180 1.00 95.62 458 GLU A CA 1
ATOM 3712 C C . GLU A 1 458 ? 13.248 -26.967 -19.194 1.00 95.62 458 GLU A C 1
ATOM 3714 O O . GLU A 1 458 ? 13.778 -26.459 -18.200 1.00 95.62 458 GLU A O 1
ATOM 3719 N N . VAL A 1 459 ? 13.059 -26.291 -20.326 1.00 93.88 459 VAL A N 1
ATOM 3720 C CA . VAL A 1 459 ? 13.379 -24.872 -20.492 1.00 93.88 459 VAL A CA 1
ATOM 3721 C C . VAL A 1 459 ? 12.087 -24.069 -20.477 1.00 93.88 459 VAL A C 1
ATOM 3723 O O . VAL A 1 459 ? 11.142 -24.385 -21.196 1.00 93.88 459 VAL A O 1
ATOM 3726 N N . ARG A 1 460 ? 12.041 -23.024 -19.651 1.00 96.06 460 ARG A N 1
ATOM 3727 C CA . ARG A 1 460 ? 10.904 -22.102 -19.555 1.00 96.06 460 ARG A CA 1
ATOM 3728 C C . ARG A 1 460 ? 11.359 -20.671 -19.776 1.00 96.06 460 ARG A C 1
ATOM 3730 O O . ARG A 1 460 ? 12.475 -20.317 -19.402 1.00 96.06 460 ARG A O 1
ATOM 3737 N N . TYR A 1 461 ? 10.461 -19.850 -20.308 1.00 95.62 461 TYR A N 1
ATOM 3738 C CA . TYR A 1 461 ? 10.711 -18.437 -20.570 1.00 95.62 461 TYR A CA 1
ATOM 3739 C C . TYR A 1 461 ? 9.774 -17.554 -19.746 1.00 95.62 461 TYR A C 1
ATOM 3741 O O . TYR A 1 461 ? 8.591 -17.858 -19.602 1.00 95.62 461 TYR A O 1
ATOM 3749 N N . GLU A 1 462 ? 10.304 -16.456 -19.219 1.00 94.81 462 GLU A N 1
ATOM 3750 C CA . GLU A 1 462 ? 9.553 -15.426 -18.502 1.00 94.81 462 GLU A CA 1
ATOM 3751 C C . GLU A 1 462 ? 9.815 -14.071 -19.160 1.00 94.81 462 GLU A C 1
ATOM 3753 O O . GLU A 1 462 ? 10.962 -13.635 -19.259 1.00 94.81 462 GLU A O 1
ATOM 3758 N N . THR A 1 463 ? 8.757 -13.388 -19.589 1.00 94.56 463 THR A N 1
ATOM 3759 C CA . THR A 1 463 ? 8.858 -12.004 -20.059 1.00 94.56 463 THR A CA 1
ATOM 3760 C C . THR A 1 463 ? 8.746 -11.056 -18.875 1.00 94.56 463 THR A C 1
ATOM 3762 O O . THR A 1 463 ? 7.780 -11.110 -18.114 1.00 94.56 463 THR A O 1
ATOM 3765 N N . ARG A 1 464 ? 9.713 -10.149 -18.748 1.00 93.12 464 ARG A N 1
ATOM 3766 C CA . ARG A 1 464 ? 9.716 -9.071 -17.763 1.00 93.12 464 ARG A CA 1
ATOM 3767 C C . ARG A 1 464 ? 9.691 -7.724 -18.449 1.00 93.12 464 ARG A C 1
ATOM 3769 O O . ARG A 1 464 ? 10.415 -7.501 -19.417 1.00 93.12 464 ARG A O 1
ATOM 3776 N N . GLN A 1 465 ? 8.887 -6.825 -17.904 1.00 91.94 465 GLN A N 1
ATOM 3777 C CA . GLN A 1 465 ? 8.760 -5.457 -18.378 1.00 91.94 465 GLN A CA 1
ATOM 3778 C C . GLN A 1 465 ? 9.121 -4.480 -17.265 1.00 91.94 465 GLN A C 1
ATOM 3780 O O . GLN A 1 465 ? 8.775 -4.705 -16.106 1.00 91.94 465 GLN A O 1
ATOM 3785 N N . GLY A 1 466 ? 9.779 -3.384 -17.627 1.00 86.75 466 GLY A N 1
ATOM 3786 C CA . GLY A 1 466 ? 10.191 -2.346 -16.693 1.00 86.75 466 GLY A CA 1
ATOM 3787 C C . GLY A 1 466 ? 10.425 -1.016 -17.387 1.00 86.75 466 GLY A C 1
ATOM 3788 O O . GLY A 1 466 ? 10.813 -0.985 -18.547 1.00 86.75 466 GLY A O 1
ATOM 3789 N N . ILE A 1 467 ? 10.209 0.090 -16.682 1.00 85.06 467 ILE A N 1
ATOM 3790 C CA . ILE A 1 467 ? 10.414 1.430 -17.245 1.00 85.06 467 ILE A CA 1
ATOM 3791 C C . ILE A 1 467 ? 11.898 1.767 -17.286 1.00 85.06 467 ILE A C 1
ATOM 3793 O O . ILE A 1 467 ? 12.604 1.558 -16.300 1.00 85.06 467 ILE A O 1
ATOM 3797 N N . ALA A 1 468 ? 12.395 2.308 -18.391 1.00 86.81 468 ALA A N 1
ATOM 3798 C CA . ALA A 1 468 ? 13.802 2.668 -18.513 1.00 86.81 468 ALA A CA 1
ATOM 3799 C C . ALA A 1 468 ? 14.166 3.915 -17.685 1.00 86.81 468 ALA A C 1
ATOM 3801 O O . ALA A 1 468 ? 13.379 4.866 -17.648 1.00 86.81 468 ALA A O 1
ATOM 3802 N N . PRO A 1 469 ? 15.305 3.905 -16.956 1.00 82.50 469 PRO A N 1
ATOM 3803 C CA . PRO A 1 469 ? 15.757 5.035 -16.144 1.00 82.50 469 PRO A CA 1
ATOM 3804 C C . PRO A 1 469 ? 16.279 6.181 -16.995 1.00 82.50 469 PRO A C 1
ATOM 3806 O O . PRO A 1 469 ? 16.827 5.919 -18.094 1.00 82.50 469 PRO A O 1
#

InterPro domains:
  IPR007621 TPM domain [PF04536] (47-154)

Foldseek 3Di:
DDDDDDDDDPPPCPDPCDPVNVVVVLLCQAEVEQVPLAVVDPPLSVQLSLLQVCCCPPVLEREHEYEDADPPDPVVVVVVVLVVCLVVPPRPVSFYKYWYHHPNQQWIDIDTDPVCCQLCPLLNRLLCRVQQQQLCQLLSNNSVSSSSVSLSVLVSSVCVVVVHGDDRPDPDPRPDDPDIDRSNGPNHPLVPQDDDAAAFDLPDDPLNLVVSVLVCLVVVHLHLPHNLADPLSSVVSSSDGDTNVNSVVCNVQAVVCSVQWDWDAAPVNFKIKTAHPVNLVQSHDIWIWGQDPSTIHTYVNLCVQFWDAGSVRRIFGDPVRCQDDPNLLVLVVLAQWAQDPVRGTDRAPDPPPQVPQQQQFDWDWDDDVPDDPQLTWTFTCDHRRGGNCCNFQVHDHLFTWAWWDDDPRTDGSHGPVRVSVQLVPQDASGKTKTKTKWKAAPNHTDSDSCSSVPPRIDIDIDITIHGGD

Sequence (469 aa):
MKYIVMGLLVLFLAGCESKEQKSQNSIENIIMDYAYVVLENDKVMSQYRDFNQHLLDEFDIDFRTITVDSDEDIDIYANQEFNRLQQESRSATGKAILMVVNTKQDKVRLEVSMGLEPVYTDAFVSYIEREGFVPYFRNDTIADAIYMAAELISDRAYDAQAGKEFMPPMQSKSIGAGAKTEAHIGKSNLHEKKGKDVTASSSDTPMDVLKKYLASVKAYNTNPNLDIYTDASKAFFSQHTVTKINQDNEIRFLTPCMDSKEVKYAVDGVHAVLLNDPVNQRKCSPYFFKKEQGNWKLDIATMAQILRFNAPMQWHFDKKERLKGEAKYYAFAFDGYGLDRNGYPQKYKRNGEWEKYRWKYRCGGYYHPGDKKDNVRCWMKDALRGGPAEVRLGFQPYDKIYGFGEGENRRENVTIREFIDYLNSVPSGEVATVIIEYYYLNGKKTNNFDAILNPNVEVRYETRQGIAP

pLDDT: mean 84.05, std 15.62, range [25.08, 98.69]